Protein AF-0000000085026632 (afdb_homodimer)

Organism: Micromonas commoda (strain RCC299 / NOUM17 / CCMP2709) (NCBI:txid296587)

Secondary structure (DSSP, 8-state):
-----------PPP-EEEEEE--TT-SBPHHHHTT-----TT--SB-S--HHHHHHHHHHT-SSEEEEEES-EE-HHHHHHHHHHHHTT-EEEEEE-HHHHTSTT-SHHHHHHTT--EEE--SSS-B--EEEEETTTEEEEES--EEHHHHHTSBEEEEEEE-HHHHHHHHHHHHHHHHHTTT-BSS---------/-----------PPP-EEEEEE--TT-SBPHHHHTT-----TT--SB-S--HHHHHHHHHHT-SSEEEEEES-EE-HHHHHHHHHHHHTT-EEEEEE-HHHHTSTT-SHHHHHHTT--EEE--SSS-B--EEEEETTTEEEEES--EEHHHHHTSBEEEEEEE-HHHHHHHHHHHHHHHHHTTT-BSS---------

Radius of gyration: 22.91 Å; Cα contacts (8 Å, |Δi|>4): 800; chains: 2; bounding box: 59×84×87 Å

Foldseek 3Di:
DDPPPPPCPCPDDFPKDKAKDAFAQAAADPCLLVVHDDPDPDDSHDNDCHSVSVVLVLLLPFDAEKEWQAAFAQAPSNLVSQLVCVVNVHQYEYEYAPVRCPDPRGCVLVSVVSVHWYFYQPDPDTSHFGWMAGPLFKIWGWNAGNHSCSHRPDTIMIMITRGNVVSNVVVVVSVVSCVVGVVGIDNPCPVPPPPD/DDPPPPPCPCPDDFPKDKAKDAFALAAADPCLLVVHDDPDPDDSHDNDCHSVSVVLVLLLPFDAEKEWQAAFAQAVSNLVSQLVCVVNVHQYEYEYAPVRCPDPRGCVLVSVVSVHWYFYQPDPDTSHFGWMAGPLFKIWGWNAGNHSCSHRPDTIMIMITRGNVVSNVVVVVSVVSCVVRVVGTDNPCPVPDPPD

Sequence (392 aa):
MGACFSSPTGGGSTDAEVLFFPDAAGMPCRQHLAGKECRRANCTYAHADTSLVKLLRRIDAASKTLDVCVFTITCNEIADAVVRAHERGVKVRVISDDEQAHSTGSDLRAIADAGIPVRTDAASTHMHHKFAIVDGATLINGSFNWTRQAVLGNQENVVIARDAKLAGVFAKEFDSMWGKFRGNEYGGRGGGGNRAMGACFSSPTGGGSTDAEVLFFPDAAGMPCRQHLAGKECRRANCTYAHADTSLVKLLRRIDAASKTLDVCVFTITCNEIADAVVRAHERGVKVRVISDDEQAHSTGSDLRAIADAGIPVRTDAASTHMHHKFAIVDGATLINGSFNWTRQAVLGNQENVVIARDAKLAGVFAKEFDSMWGKFRGNEYGGRGGGGNRA

Nearest PDB structures (foldseek):
  1byr-assembly1_A  TM=9.116E-01  e=4.557E-15  Salmonella enterica subsp. enterica serovar Typhimurium
  4gel-assembly1_A  TM=8.289E-01  e=3.558E-16  Drosophila melanogaster
  4gel-assembly1_B  TM=8.182E-01  e=9.400E-16  Drosophila melanogaster
  4gem-assembly1_B  TM=8.144E-01  e=2.483E-15  Drosophila melanogaster
  4gem-assembly1_A  TM=8.132E-01  e=1.366E-13  Drosophila melanogaster

Structure (mmCIF, N/CA/C/O backbone):
data_AF-0000000085026632-model_v1
#
loop_
_entity.id
_entity.type
_entity.pdbx_description
1 polymer 'Mitochondrial cardiolipin hydrolase'
#
loop_
_atom_site.group_PDB
_atom_site.id
_atom_site.type_symbol
_atom_site.label_atom_id
_atom_site.label_alt_id
_atom_site.label_comp_id
_atom_site.label_asym_id
_atom_site.label_entity_id
_atom_site.label_seq_id
_atom_site.pdbx_PDB_ins_code
_atom_site.Cartn_x
_atom_site.Cartn_y
_atom_site.Cartn_z
_atom_site.occupancy
_atom_site.B_iso_or_equiv
_atom_site.auth_seq_id
_atom_site.auth_comp_id
_atom_site.auth_asym_id
_atom_site.auth_atom_id
_atom_site.pdbx_PDB_model_num
ATOM 1 N N . MET A 1 1 ? 2.889 -40.938 31.312 1 25.77 1 MET A N 1
ATOM 2 C CA . MET A 1 1 ? 2.424 -39.625 31.766 1 25.77 1 MET A CA 1
ATOM 3 C C . MET A 1 1 ? 2.963 -38.531 30.859 1 25.77 1 MET A C 1
ATOM 5 O O . MET A 1 1 ? 4.129 -38.125 30.969 1 25.77 1 MET A O 1
ATOM 9 N N . GLY A 1 2 ? 2.678 -38.5 29.562 1 23.28 2 GLY A N 1
ATOM 10 C CA . GLY A 1 2 ? 3.219 -37.75 28.438 1 23.28 2 GLY A CA 1
ATOM 11 C C . GLY A 1 2 ? 2.924 -36.25 28.5 1 23.28 2 GLY A C 1
ATOM 12 O O . GLY A 1 2 ? 1.761 -35.875 28.578 1 23.28 2 GLY A O 1
ATOM 13 N N . ALA A 1 3 ? 3.871 -35.406 29.141 1 27.27 3 ALA A N 1
ATOM 14 C CA . ALA A 1 3 ? 3.795 -33.969 29.219 1 27.27 3 ALA A CA 1
ATOM 15 C C . ALA A 1 3 ? 3.496 -33.344 27.859 1 27.27 3 ALA A C 1
ATOM 17 O O . ALA A 1 3 ? 4.238 -33.562 26.906 1 27.27 3 ALA A O 1
ATOM 18 N N . CYS A 1 4 ? 2.246 -33.094 27.531 1 27.66 4 CYS A N 1
ATOM 19 C CA . CYS A 1 4 ? 1.726 -32.406 26.359 1 27.66 4 CYS A CA 1
ATOM 20 C C . CYS A 1 4 ? 2.354 -31.016 26.234 1 27.66 4 CYS A C 1
ATOM 22 O O . CYS A 1 4 ? 2.178 -30.156 27.109 1 27.66 4 CYS A O 1
ATOM 24 N N . PHE A 1 5 ? 3.561 -30.891 25.688 1 27.59 5 PHE A N 1
ATOM 25 C CA . PHE A 1 5 ? 4.195 -29.625 25.344 1 27.59 5 PHE A CA 1
ATOM 26 C C . PHE A 1 5 ? 3.242 -28.734 24.562 1 27.59 5 PHE A C 1
ATOM 28 O O . PHE A 1 5 ? 2.852 -29.062 23.438 1 27.59 5 PHE A O 1
ATOM 35 N N . SER A 1 6 ? 2.295 -28.078 25.188 1 29.08 6 SER A N 1
ATOM 36 C CA . SER A 1 6 ? 1.513 -27.031 24.547 1 29.08 6 SER A CA 1
ATOM 37 C C . SER A 1 6 ? 2.416 -26 23.875 1 29.08 6 SER A C 1
ATOM 39 O O . SER A 1 6 ? 3.215 -25.344 24.562 1 29.08 6 SER A O 1
ATOM 41 N N . SER A 1 7 ? 3.021 -26.281 22.75 1 30.23 7 SER A N 1
ATOM 42 C CA . SER A 1 7 ? 3.795 -25.266 22.031 1 30.23 7 SER A CA 1
ATOM 43 C C . SER A 1 7 ? 3.045 -23.953 21.969 1 30.23 7 SER A C 1
ATOM 45 O O . SER A 1 7 ? 1.889 -23.906 21.531 1 30.23 7 SER A O 1
ATOM 47 N N . PRO A 1 8 ? 3.252 -22.953 22.797 1 33.84 8 PRO A N 1
ATOM 48 C CA . PRO A 1 8 ? 2.613 -21.641 22.625 1 33.84 8 PRO A CA 1
ATOM 49 C C . PRO A 1 8 ? 2.719 -21.109 21.203 1 33.84 8 PRO A C 1
ATOM 51 O O . PRO A 1 8 ? 3.816 -20.797 20.734 1 33.84 8 PRO A O 1
ATOM 54 N N . THR A 1 9 ? 2.303 -21.703 20.188 1 37.06 9 THR A N 1
ATOM 55 C CA . THR A 1 9 ? 2.275 -21.125 18.844 1 37.06 9 THR A CA 1
ATOM 56 C C . THR A 1 9 ? 1.686 -19.719 18.875 1 37.06 9 THR A C 1
ATOM 58 O O . THR A 1 9 ? 0.541 -19.516 18.469 1 37.06 9 THR A O 1
ATOM 61 N N . GLY A 1 10 ? 1.685 -18.969 19.938 1 39.56 10 GLY A N 1
ATOM 62 C CA . GLY A 1 10 ? 0.966 -17.719 20.172 1 39.56 10 GLY A CA 1
ATOM 63 C C . GLY A 1 10 ? 1.375 -16.609 19.219 1 39.56 10 GLY A C 1
ATOM 64 O O . GLY A 1 10 ? 2.289 -15.844 19.516 1 39.56 10 GLY A O 1
ATOM 65 N N . GLY A 1 11 ? 1.6 -16.734 17.891 1 48.75 11 GLY A N 1
ATOM 66 C CA . GLY A 1 11 ? 1.845 -15.469 17.203 1 48.75 11 GLY A CA 1
ATOM 67 C C . GLY A 1 11 ? 0.926 -14.359 17.672 1 48.75 11 GLY A C 1
ATOM 68 O O . GLY A 1 11 ? -0.286 -14.547 17.781 1 48.75 11 GLY A O 1
ATOM 69 N N . GLY A 1 12 ? 1.34 -13.586 18.531 1 58.25 12 GLY A N 1
ATOM 70 C CA . GLY A 1 12 ? 0.55 -12.516 19.125 1 58.25 12 GLY A CA 1
ATOM 71 C C . GLY A 1 12 ? -0.133 -11.641 18.094 1 58.25 12 GLY A C 1
ATOM 72 O O . GLY A 1 12 ? 0.236 -11.648 16.922 1 58.25 12 GLY A O 1
ATOM 73 N N . SER A 1 13 ? -1.42 -11.391 18.234 1 70.56 13 SER A N 1
ATOM 74 C CA . SER A 1 13 ? -2.223 -10.516 17.391 1 70.56 13 SER A CA 1
ATOM 75 C C . SER A 1 13 ? -1.795 -9.062 17.531 1 70.56 13 SER A C 1
ATOM 77 O O . SER A 1 13 ? -1.587 -8.578 18.656 1 70.56 13 SER A O 1
ATOM 79 N N . THR A 1 14 ? -1.371 -8.5 16.328 1 75.38 14 THR A N 1
ATOM 80 C CA . THR A 1 14 ? -0.995 -7.09 16.266 1 75.38 14 THR A CA 1
ATOM 81 C C . THR A 1 14 ? -2.182 -6.195 16.609 1 75.38 14 THR A C 1
ATOM 83 O O . THR A 1 14 ? -3.322 -6.508 16.266 1 75.38 14 THR A O 1
ATOM 86 N N . ASP A 1 15 ? -1.896 -5.254 17.516 1 90.94 15 ASP A N 1
ATOM 87 C CA . ASP A 1 15 ? -2.869 -4.172 17.656 1 90.94 15 ASP A CA 1
ATOM 88 C C . ASP A 1 15 ? -2.934 -3.322 16.391 1 90.94 15 ASP A C 1
ATOM 90 O O . ASP A 1 15 ? -2.088 -2.447 16.188 1 90.94 15 ASP A O 1
ATOM 94 N N . ALA A 1 16 ? -3.854 -3.652 15.562 1 95.38 16 ALA A N 1
ATOM 95 C CA . ALA A 1 16 ? -3.951 -2.973 14.273 1 95.38 16 ALA A CA 1
ATOM 96 C C . ALA A 1 16 ? -5.402 -2.66 13.922 1 95.38 16 ALA A C 1
ATOM 98 O O . ALA A 1 16 ? -6.305 -3.447 14.227 1 95.38 16 ALA A O 1
ATOM 99 N N . GLU A 1 17 ? -5.582 -1.537 13.438 1 97.25 17 GLU A N 1
ATOM 100 C CA . GLU A 1 17 ? -6.844 -1.119 12.836 1 97.25 17 GLU A CA 1
ATOM 101 C C . GLU A 1 17 ? -6.738 -1.069 11.312 1 97.25 17 GLU A C 1
ATOM 103 O O . GLU A 1 17 ? -5.727 -0.62 10.773 1 97.25 17 GLU A O 1
ATOM 108 N N . VAL A 1 18 ? -7.773 -1.596 10.664 1 98.69 18 VAL A N 1
ATOM 109 C CA . VAL A 1 18 ? -7.762 -1.582 9.203 1 98.69 18 VAL A CA 1
ATOM 110 C C . VAL A 1 18 ? -8.852 -0.641 8.688 1 98.69 18 VAL A C 1
ATOM 112 O O . VAL A 1 18 ? -10 -0.701 9.133 1 98.69 18 VAL A O 1
ATOM 115 N N . LEU A 1 19 ? -8.516 0.223 7.812 1 98.75 19 LEU A N 1
ATOM 116 C CA . LEU A 1 19 ? -9.438 1.123 7.129 1 98.75 19 LEU A CA 1
ATOM 117 C C . LEU A 1 19 ? -9.57 0.746 5.656 1 98.75 19 LEU A C 1
ATOM 119 O O . LEU A 1 19 ? -8.57 0.542 4.969 1 98.75 19 LEU A O 1
ATOM 123 N N . PHE A 1 20 ? -10.805 0.638 5.199 1 98.56 20 PHE A N 1
ATOM 124 C CA . PHE A 1 20 ? -11.047 0.406 3.781 1 98.56 20 PHE A CA 1
ATOM 125 C C . PHE A 1 20 ? -11.711 1.619 3.139 1 98.56 20 PHE A C 1
ATOM 127 O O . PHE A 1 20 ? -12.43 2.363 3.805 1 98.56 20 PHE A O 1
ATOM 134 N N . PHE A 1 21 ? -11.367 1.767 1.935 1 97.88 21 PHE A N 1
ATOM 135 C CA . PHE A 1 21 ? -11.969 2.785 1.079 1 97.88 21 PHE A CA 1
ATOM 136 C C . PHE A 1 21 ? -12.625 2.148 -0.14 1 97.88 21 PHE A C 1
ATOM 138 O O . PHE A 1 21 ? -12.32 1.009 -0.495 1 97.88 21 PHE A O 1
ATOM 145 N N . PRO A 1 22 ? -13.5 2.82 -0.754 1 97.06 22 PRO A N 1
ATOM 146 C CA . PRO A 1 22 ? -13.82 4.242 -0.593 1 97.06 22 PRO A CA 1
ATOM 147 C C . PRO A 1 22 ? -14.758 4.504 0.58 1 97.06 22 PRO A C 1
ATOM 149 O O . PRO A 1 22 ? -15.391 3.576 1.09 1 97.06 22 PRO A O 1
ATOM 152 N N . ASP A 1 23 ? -14.742 5.812 1.012 1 97.69 23 ASP A N 1
ATOM 153 C CA . ASP A 1 23 ? -15.734 6.277 1.969 1 97.69 23 ASP A CA 1
ATOM 154 C C . ASP A 1 23 ? -17.078 6.551 1.281 1 97.69 23 ASP A C 1
ATOM 156 O O . ASP A 1 23 ? -17.25 7.582 0.627 1 97.69 23 ASP A O 1
ATOM 160 N N . ALA A 1 24 ? -18 5.68 1.541 1 94.19 24 ALA A N 1
ATOM 161 C CA . ALA A 1 24 ? -19.297 5.777 0.875 1 94.19 24 ALA A CA 1
ATOM 162 C C . ALA A 1 24 ? -20.062 7.027 1.32 1 94.19 24 ALA A C 1
ATOM 164 O O . ALA A 1 24 ? -20.828 7.605 0.547 1 94.19 24 ALA A O 1
ATOM 165 N N . ALA A 1 25 ? -19.781 7.48 2.518 1 95.06 25 ALA A N 1
ATOM 166 C CA . ALA A 1 25 ? -20.5 8.625 3.074 1 95.06 25 ALA A CA 1
ATOM 167 C C . ALA A 1 25 ? -19.938 9.938 2.547 1 95.06 25 ALA A C 1
ATOM 169 O O . ALA A 1 25 ? -20.484 11.008 2.814 1 95.06 25 ALA A O 1
ATOM 170 N N . GLY A 1 26 ? -18.828 9.844 1.8 1 95.56 26 GLY A N 1
ATOM 171 C CA . GLY A 1 26 ? -18.234 11.039 1.222 1 95.56 26 GLY A CA 1
ATOM 172 C C . GLY A 1 26 ? -17.219 11.695 2.129 1 95.56 26 GLY A C 1
ATOM 173 O O . GLY A 1 26 ? -16.703 11.062 3.055 1 95.56 26 GLY A O 1
ATOM 174 N N . MET A 1 27 ? -16.922 12.953 1.794 1 96.94 27 MET A N 1
ATOM 175 C CA . MET A 1 27 ? -15.953 13.703 2.594 1 96.94 27 MET A CA 1
ATOM 176 C C . MET A 1 27 ? -16.578 14.133 3.922 1 96.94 27 MET A C 1
ATOM 178 O O . MET A 1 27 ? -17.781 14.391 4 1 96.94 27 MET A O 1
ATOM 182 N N . PRO A 1 28 ? -15.789 14.266 4.926 1 97 28 PRO A N 1
ATOM 183 C CA . PRO A 1 28 ? -16.328 14.648 6.234 1 97 28 PRO A CA 1
ATOM 184 C C . PRO A 1 28 ? -16.641 16.141 6.328 1 97 28 PRO A C 1
ATOM 186 O O . PRO A 1 28 ? -15.938 16.969 5.758 1 97 28 PRO A O 1
ATOM 189 N N . CYS A 1 29 ? -17.672 16.391 7.117 1 96.5 29 CYS A N 1
ATOM 190 C CA . CYS A 1 29 ? -18.016 17.766 7.461 1 96.5 29 CYS A CA 1
ATOM 191 C C . CYS A 1 29 ? -16.922 18.406 8.297 1 96.5 29 CYS A C 1
ATOM 193 O O . CYS A 1 29 ? -16.438 17.812 9.258 1 96.5 29 CYS A O 1
ATOM 195 N N . ARG A 1 30 ? -16.609 19.594 7.918 1 92.75 30 ARG A N 1
ATOM 196 C CA . ARG A 1 30 ? -15.516 20.297 8.602 1 92.75 30 ARG A CA 1
ATOM 197 C C . ARG A 1 30 ? -15.844 20.5 10.078 1 92.75 30 ARG A C 1
ATOM 199 O O . ARG A 1 30 ? -14.961 20.422 10.93 1 92.75 30 ARG A O 1
ATOM 206 N N . GLN A 1 31 ? -17.125 20.812 10.336 1 92.88 31 GLN A N 1
ATOM 207 C CA . GLN A 1 31 ? -17.547 21 11.719 1 92.88 31 GLN A CA 1
ATOM 208 C C . GLN A 1 31 ? -17.453 19.688 12.508 1 92.88 31 GLN A C 1
ATOM 210 O O . GLN A 1 31 ? -17.016 19.688 13.664 1 92.88 31 GLN A O 1
ATOM 215 N N . HIS A 1 32 ? -17.797 18.656 11.875 1 91.19 32 HIS A N 1
ATOM 216 C CA . HIS A 1 32 ? -17.688 17.344 12.508 1 91.19 32 HIS A CA 1
ATOM 217 C C . HIS A 1 32 ? -16.234 17 12.82 1 91.19 32 HIS A C 1
ATOM 219 O O . HIS A 1 32 ? -15.922 16.5 13.906 1 91.19 32 HIS A O 1
ATOM 225 N N . LEU A 1 33 ? -15.391 17.297 11.906 1 92.38 33 LEU A N 1
ATOM 226 C CA . LEU A 1 33 ? -13.969 17.031 12.094 1 92.38 33 LEU A CA 1
ATOM 227 C C . LEU A 1 33 ? -13.414 17.812 13.273 1 92.38 33 LEU A C 1
ATOM 229 O O . LEU A 1 33 ? -12.531 17.344 13.984 1 92.38 33 LEU A O 1
ATOM 233 N N . ALA A 1 34 ? -13.992 18.969 13.438 1 91.12 34 ALA A N 1
ATOM 234 C CA . ALA A 1 34 ? -13.516 19.844 14.5 1 91.12 34 ALA A CA 1
ATOM 235 C C . ALA A 1 34 ? -14.18 19.5 15.836 1 91.12 34 ALA A C 1
ATOM 237 O O . ALA A 1 34 ? -13.914 20.141 16.844 1 91.12 34 ALA A O 1
ATOM 238 N N . GLY A 1 35 ? -15.062 18.531 15.789 1 89.88 35 GLY A N 1
ATOM 239 C CA . GLY A 1 35 ? -15.781 18.156 17 1 89.88 35 GLY A CA 1
ATOM 240 C C . GLY A 1 35 ? -16.906 19.125 17.344 1 89.88 35 GLY A C 1
ATOM 241 O O . GLY A 1 35 ? -17.328 19.203 18.5 1 89.88 35 GLY A O 1
ATOM 242 N N . LYS A 1 36 ? -17.344 19.875 16.359 1 92.25 36 LYS A N 1
ATOM 243 C CA . LYS A 1 36 ? -18.406 20.859 16.531 1 92.25 36 LYS A CA 1
ATOM 244 C C . LYS A 1 36 ? -19.688 20.406 15.852 1 92.25 36 LYS A C 1
ATOM 246 O O . LYS A 1 36 ? -19.672 19.516 15.016 1 92.25 36 LYS A O 1
ATOM 251 N N . GLU A 1 37 ? -20.719 21.047 16.281 1 91.31 37 GLU A N 1
ATOM 252 C CA . GLU A 1 37 ? -22.016 20.75 15.664 1 91.31 37 GLU A CA 1
ATOM 253 C C . GLU A 1 37 ? -22.156 21.484 14.328 1 91.31 37 GLU A C 1
ATOM 255 O O . GLU A 1 37 ? -21.812 22.656 14.219 1 91.31 37 GLU A O 1
ATOM 260 N N . CYS A 1 38 ? -22.609 20.703 13.352 1 92.94 38 CYS A N 1
ATOM 261 C CA . CYS A 1 38 ? -22.875 21.281 12.039 1 92.94 38 CYS A CA 1
ATOM 262 C C . CYS A 1 38 ? -24.203 22.031 12.031 1 92.94 38 CYS A C 1
ATOM 264 O O . CYS A 1 38 ? -25.234 21.453 12.375 1 92.94 38 CYS A O 1
ATOM 266 N N . ARG A 1 39 ? -24.203 23.312 11.523 1 90.75 39 ARG A N 1
ATOM 267 C CA . ARG A 1 39 ? -25.406 24.141 11.547 1 90.75 39 ARG A CA 1
ATOM 268 C C . ARG A 1 39 ? -26.078 24.172 10.172 1 90.75 39 ARG A C 1
ATOM 270 O O . ARG A 1 39 ? -27.109 24.812 10 1 90.75 39 ARG A O 1
ATOM 277 N N . ARG A 1 40 ? -25.469 23.453 9.328 1 90.75 40 ARG A N 1
ATOM 278 C CA . ARG A 1 40 ? -26.047 23.406 7.988 1 90.75 40 ARG A CA 1
ATOM 279 C C . ARG A 1 40 ? -27.188 22.406 7.926 1 90.75 40 ARG A C 1
ATOM 281 O O . ARG A 1 40 ? -27.016 21.234 8.266 1 90.75 40 ARG A O 1
ATOM 288 N N . ALA A 1 41 ? -28.328 22.766 7.551 1 87.81 41 ALA A N 1
ATOM 289 C CA . ALA A 1 41 ? -29.516 21.922 7.52 1 87.81 41 ALA A CA 1
ATOM 290 C C . ALA A 1 41 ? -29.391 20.828 6.465 1 87.81 41 ALA A C 1
ATOM 292 O O . ALA A 1 41 ? -29.875 19.703 6.66 1 87.81 41 ALA A O 1
ATOM 293 N N . ASN A 1 42 ? -28.656 21.047 5.316 1 91.31 42 ASN A N 1
ATOM 294 C CA . ASN A 1 42 ? -28.531 20.078 4.23 1 91.31 42 ASN A CA 1
ATOM 295 C C . ASN A 1 42 ? -27.062 19.828 3.879 1 91.31 42 ASN A C 1
ATOM 297 O O . ASN A 1 42 ? -26.688 19.875 2.705 1 91.31 42 ASN A O 1
ATOM 301 N N . CYS A 1 43 ? -26.406 19.547 4.996 1 93.88 43 CYS A N 1
ATOM 302 C CA . CYS A 1 43 ? -25 19.281 4.766 1 93.88 43 CYS A CA 1
ATOM 303 C C . CYS A 1 43 ? -24.797 17.938 4.066 1 93.88 43 CYS A C 1
ATOM 305 O O . CYS A 1 43 ? -25.266 16.906 4.543 1 93.88 43 CYS A O 1
ATOM 307 N N . THR A 1 44 ? -24.094 17.953 2.932 1 93.06 44 THR A N 1
ATOM 308 C CA . THR A 1 44 ? -23.922 16.75 2.133 1 93.06 44 THR A CA 1
ATOM 309 C C . THR A 1 44 ? -22.641 16.016 2.537 1 93.06 44 THR A C 1
ATOM 311 O O . THR A 1 44 ? -22.328 14.953 1.994 1 93.06 44 THR A O 1
ATOM 314 N N . TYR A 1 45 ? -21.969 16.594 3.467 1 95.06 45 TYR A N 1
ATOM 315 C CA . TYR A 1 45 ? -20.734 15.961 3.949 1 95.06 45 TYR A CA 1
ATOM 316 C C . TYR A 1 45 ? -21.047 14.938 5.035 1 95.06 45 TYR A C 1
ATOM 318 O O . TYR A 1 45 ? -22.109 14.977 5.645 1 95.06 45 TYR A O 1
ATOM 326 N N . ALA A 1 46 ? -20.078 14.062 5.316 1 95.44 46 ALA A N 1
ATOM 327 C CA . ALA A 1 46 ? -20.281 12.969 6.258 1 95.44 46 ALA A CA 1
ATOM 328 C C . ALA A 1 46 ? -20.188 13.461 7.699 1 95.44 46 ALA A C 1
ATOM 330 O O . ALA A 1 46 ? -19.266 14.211 8.039 1 95.44 46 ALA A O 1
ATOM 331 N N . HIS A 1 47 ? -21.141 12.992 8.508 1 95.06 47 HIS A N 1
ATOM 332 C CA . HIS A 1 47 ? -21.141 13.281 9.938 1 95.06 47 HIS A CA 1
ATOM 333 C C . HIS A 1 47 ? -20.906 12.023 10.758 1 95.06 47 HIS A C 1
ATOM 335 O O . HIS A 1 47 ? -21.625 11.758 11.719 1 95.06 47 HIS A O 1
ATOM 341 N N . ALA A 1 48 ? -20.047 11.148 10.359 1 92.94 48 ALA A N 1
ATOM 342 C CA . ALA A 1 48 ? -19.672 9.891 11.008 1 92.94 48 ALA A CA 1
ATOM 343 C C . ALA A 1 48 ? -18.156 9.688 10.961 1 92.94 48 ALA A C 1
ATOM 345 O O . ALA A 1 48 ? -17.438 10.445 10.305 1 92.94 48 ALA A O 1
ATOM 346 N N . ASP A 1 49 ? -17.703 8.742 11.727 1 94.88 49 ASP A N 1
ATOM 347 C CA . ASP A 1 49 ? -16.281 8.43 11.727 1 94.88 49 ASP A CA 1
ATOM 348 C C . ASP A 1 49 ? -15.922 7.527 10.547 1 94.88 49 ASP A C 1
ATOM 350 O O . ASP A 1 49 ? -15.656 6.336 10.727 1 94.88 49 ASP A O 1
ATOM 354 N N . THR A 1 50 ? -15.844 8.188 9.406 1 97.44 50 THR A N 1
ATOM 355 C CA . THR A 1 50 ? -15.438 7.477 8.195 1 97.44 50 THR A CA 1
ATOM 356 C C . THR A 1 50 ? -13.984 7.02 8.297 1 97.44 50 THR A C 1
ATOM 358 O O . THR A 1 50 ? -13.289 7.355 9.258 1 97.44 50 THR A O 1
ATOM 361 N N . SER A 1 51 ? -13.555 6.242 7.332 1 98.56 51 SER A N 1
ATOM 362 C CA . SER A 1 51 ? -12.164 5.809 7.309 1 98.56 51 SER A CA 1
ATOM 363 C C . SER A 1 51 ? -11.219 7 7.273 1 98.56 51 SER A C 1
ATOM 365 O O . SER A 1 51 ? -10.195 7.012 7.969 1 98.56 51 SER A O 1
ATOM 367 N N . LEU A 1 52 ? -11.555 8 6.5 1 98.62 52 LEU A N 1
ATOM 368 C CA . LEU A 1 52 ? -10.711 9.188 6.453 1 98.62 52 LEU A CA 1
ATOM 369 C C . LEU A 1 52 ? -10.625 9.852 7.824 1 98.62 52 LEU A C 1
ATOM 371 O O . LEU A 1 52 ? -9.539 10.242 8.266 1 98.62 52 LEU A O 1
ATOM 375 N N . VAL A 1 53 ? -11.734 9.953 8.484 1 98.06 53 VAL A N 1
ATOM 376 C CA . VAL A 1 53 ? -11.766 10.602 9.789 1 98.06 53 VAL A CA 1
ATOM 377 C C . VAL A 1 53 ? -10.867 9.836 10.766 1 98.06 53 VAL A C 1
ATOM 379 O O . VAL A 1 53 ? -10.109 10.438 11.531 1 98.06 53 VAL A O 1
ATOM 382 N N . LYS A 1 54 ? -10.953 8.57 10.688 1 98 54 LYS A N 1
ATOM 383 C CA . LYS A 1 54 ? -10.125 7.738 11.555 1 98 54 LYS A CA 1
ATOM 384 C C . LYS A 1 54 ? -8.641 7.93 11.242 1 98 54 LYS A C 1
ATOM 386 O O . LYS A 1 54 ? -7.816 7.996 12.156 1 98 54 LYS A O 1
ATOM 391 N N . LEU A 1 55 ? -8.328 8.023 10.008 1 98.56 55 LEU A N 1
ATOM 392 C CA . LEU A 1 55 ? -6.949 8.273 9.602 1 98.56 55 LEU A CA 1
ATOM 393 C C . LEU A 1 55 ? -6.469 9.625 10.133 1 98.56 55 LEU A C 1
ATOM 395 O O . LEU A 1 55 ? -5.379 9.719 10.703 1 98.56 55 LEU A O 1
ATOM 399 N N . LEU A 1 56 ? -7.262 10.609 9.953 1 98.44 56 LEU A N 1
ATOM 400 C CA . LEU A 1 56 ? -6.906 11.953 10.398 1 98.44 56 LEU A CA 1
ATOM 401 C C . LEU A 1 56 ? -6.684 11.984 11.906 1 98.44 56 LEU A C 1
ATOM 403 O O . LEU A 1 56 ? -5.766 12.648 12.391 1 98.44 56 LEU A O 1
ATOM 407 N N . ARG A 1 57 ? -7.5 11.273 12.586 1 97 57 ARG A N 1
ATOM 408 C CA . ARG A 1 57 ? -7.363 11.234 14.039 1 97 57 ARG A CA 1
ATOM 409 C C . ARG A 1 57 ? -6.023 10.625 14.445 1 97 57 ARG A C 1
ATOM 411 O O . ARG A 1 57 ? -5.422 11.039 15.438 1 97 57 ARG A O 1
ATOM 418 N N . ARG A 1 58 ? -5.59 9.672 13.703 1 97.81 58 ARG A N 1
ATOM 419 C CA . ARG A 1 58 ? -4.305 9.047 14.016 1 97.81 58 ARG A CA 1
ATOM 420 C C . ARG A 1 58 ? -3.15 10.008 13.734 1 97.81 58 ARG A C 1
ATOM 422 O O . ARG A 1 58 ? -2.182 10.055 14.5 1 97.81 58 ARG A O 1
ATOM 429 N N . ILE A 1 59 ? -3.23 10.75 12.688 1 98.44 59 ILE A N 1
ATOM 430 C CA . ILE A 1 59 ? -2.213 11.742 12.375 1 98.44 59 ILE A CA 1
ATOM 431 C C . ILE A 1 59 ? -2.23 12.852 13.438 1 98.44 59 ILE A C 1
ATOM 433 O O . ILE A 1 59 ? -1.18 13.258 13.93 1 98.44 59 ILE A O 1
ATOM 437 N N . ASP A 1 60 ? -3.41 13.195 13.82 1 97.62 60 ASP A N 1
ATOM 438 C CA . ASP A 1 60 ? -3.58 14.25 14.812 1 97.62 60 ASP A CA 1
ATOM 439 C C . ASP A 1 60 ? -3.072 13.812 16.188 1 97.62 60 ASP A C 1
ATOM 441 O O . ASP A 1 60 ? -2.797 14.648 17.047 1 97.62 60 ASP A O 1
ATOM 445 N N . ALA A 1 61 ? -2.936 12.594 16.359 1 97.06 61 ALA A N 1
ATOM 446 C CA . ALA A 1 61 ? -2.51 12.07 17.656 1 97.06 61 ALA A CA 1
ATOM 447 C C . ALA A 1 61 ? -0.994 12.148 17.797 1 97.06 61 ALA A C 1
ATOM 449 O O . ALA A 1 61 ? -0.461 11.938 18.891 1 97.06 61 ALA A O 1
ATOM 450 N N . ALA A 1 62 ? -0.311 12.438 16.734 1 98.62 62 ALA A N 1
ATOM 451 C CA . ALA A 1 62 ? 1.141 12.57 16.828 1 98.62 62 ALA A CA 1
ATOM 452 C C . ALA A 1 62 ? 1.528 13.617 17.875 1 98.62 62 ALA A C 1
ATOM 454 O O . ALA A 1 62 ? 0.955 14.711 17.906 1 98.62 62 ALA A O 1
ATOM 455 N N . SER A 1 63 ? 2.572 13.289 18.672 1 98.62 63 SER A N 1
ATOM 456 C CA . SER A 1 63 ? 2.959 14.203 19.75 1 98.62 63 SER A CA 1
ATOM 457 C C . SER A 1 63 ? 4.434 14.578 19.641 1 98.62 63 SER A C 1
ATOM 459 O O . SER A 1 63 ? 4.836 15.648 20.109 1 98.62 63 SER A O 1
ATOM 461 N N . LYS A 1 64 ? 5.266 13.797 19.078 1 98.69 64 LYS A N 1
ATOM 462 C CA . LYS A 1 64 ? 6.699 14.07 19.016 1 98.69 64 LYS A CA 1
ATOM 463 C C . LYS A 1 64 ? 7.191 14.133 17.578 1 98.69 64 LYS A C 1
ATOM 465 O O . LYS A 1 64 ? 7.832 15.109 17.172 1 98.69 64 LYS A O 1
ATOM 470 N N . THR A 1 65 ? 6.957 13.047 16.844 1 98.88 65 THR A N 1
ATOM 471 C CA . THR A 1 65 ? 7.453 12.977 15.477 1 98.88 65 THR A CA 1
ATOM 472 C C . THR A 1 65 ? 6.379 12.445 14.539 1 98.88 65 THR A C 1
ATOM 474 O O . THR A 1 65 ? 5.492 11.703 14.953 1 98.88 65 THR A O 1
ATOM 477 N N . LEU A 1 66 ? 6.41 12.883 13.305 1 98.94 66 LEU A N 1
ATOM 478 C CA . LEU A 1 66 ? 5.605 12.375 12.195 1 98.94 66 LEU A CA 1
ATOM 479 C C . LEU A 1 66 ? 6.434 12.312 10.914 1 98.94 66 LEU A C 1
ATOM 481 O O . LEU A 1 66 ? 6.82 13.344 10.367 1 98.94 66 LEU A O 1
ATOM 485 N N . ASP A 1 67 ? 6.777 11.125 10.461 1 98.94 67 ASP A N 1
ATOM 486 C CA . ASP A 1 67 ? 7.469 10.898 9.195 1 98.94 67 ASP A CA 1
ATOM 487 C C . ASP A 1 67 ? 6.512 10.359 8.133 1 98.94 67 ASP A C 1
ATOM 489 O O . ASP A 1 67 ? 5.891 9.312 8.328 1 98.94 67 ASP A O 1
ATOM 493 N N . VAL A 1 68 ? 6.398 11.109 7.062 1 98.81 68 VAL A N 1
ATOM 494 C CA . VAL A 1 68 ? 5.453 10.766 6.004 1 98.81 68 VAL A CA 1
ATOM 495 C C . VAL A 1 68 ? 6.211 10.445 4.719 1 98.81 68 VAL A C 1
ATOM 497 O O . VAL A 1 68 ? 7.035 11.242 4.258 1 98.81 68 VAL A O 1
ATOM 500 N N . CYS A 1 69 ? 5.969 9.297 4.121 1 98.31 69 CYS A N 1
ATOM 501 C CA . CYS A 1 69 ? 6.535 8.883 2.844 1 98.31 69 CYS A CA 1
ATOM 502 C C . CYS A 1 69 ? 5.445 8.383 1.901 1 98.31 69 CYS A C 1
ATOM 504 O O . CYS A 1 69 ? 4.988 7.246 2.021 1 98.31 69 CYS A O 1
ATOM 506 N N . VAL A 1 70 ? 5.035 9.258 0.984 1 97.56 70 VAL A N 1
ATOM 507 C CA . VAL A 1 70 ? 3.889 8.93 0.145 1 97.56 70 VAL A CA 1
ATOM 508 C C . VAL A 1 70 ? 4.148 9.375 -1.29 1 97.56 70 VAL A C 1
ATOM 510 O O . VAL A 1 70 ? 4.867 10.352 -1.519 1 97.56 70 VAL A O 1
ATOM 513 N N . PHE A 1 71 ? 3.514 8.719 -2.207 1 95.94 71 PHE A N 1
ATOM 514 C CA . PHE A 1 71 ? 3.641 9.016 -3.629 1 95.94 71 PHE A CA 1
ATOM 515 C C . PHE A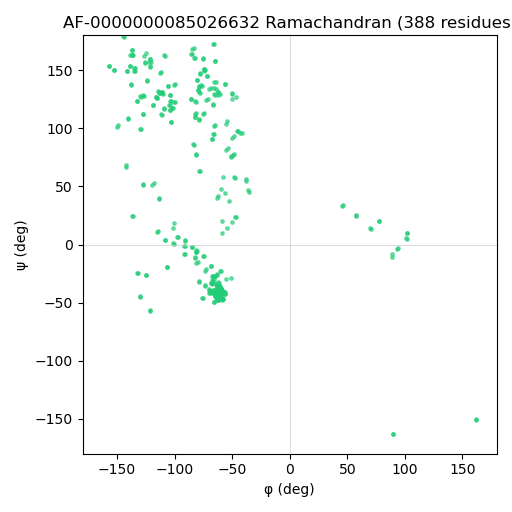 1 71 ? 3.125 10.414 -3.938 1 95.94 71 PHE A C 1
ATOM 517 O O . PHE A 1 71 ? 3.797 11.195 -4.613 1 95.94 71 PHE A O 1
ATOM 524 N N . THR A 1 72 ? 1.944 10.68 -3.383 1 95.19 72 THR A N 1
ATOM 525 C CA . THR A 1 72 ? 1.352 11.992 -3.643 1 95.19 72 THR A CA 1
ATOM 526 C C . THR A 1 72 ? 0.353 12.359 -2.549 1 95.19 72 THR A C 1
ATOM 528 O O . THR A 1 72 ? -0.139 11.484 -1.831 1 95.19 72 THR A O 1
ATOM 531 N N . ILE A 1 73 ? 0.195 13.695 -2.381 1 96.88 73 ILE A N 1
ATOM 532 C CA . ILE A 1 73 ? -0.804 14.25 -1.473 1 96.88 73 ILE A CA 1
ATOM 533 C C . ILE A 1 73 ? -1.662 15.273 -2.213 1 96.88 73 ILE A C 1
ATOM 535 O O . ILE A 1 73 ? -1.187 16.359 -2.557 1 96.88 73 ILE A O 1
ATOM 539 N N . THR A 1 74 ? -2.926 14.883 -2.379 1 97.25 74 THR A N 1
ATOM 540 C CA . THR A 1 74 ? -3.852 15.82 -3.008 1 97.25 74 THR A CA 1
ATOM 541 C C . THR A 1 74 ? -5.188 15.836 -2.271 1 97.25 74 THR A C 1
ATOM 543 O O . THR A 1 74 ? -6.23 16.094 -2.873 1 97.25 74 THR A O 1
ATOM 546 N N . CYS A 1 75 ? -5.164 15.492 -1.083 1 97.5 75 CYS A N 1
ATOM 547 C CA . CYS A 1 75 ? -6.305 15.617 -0.181 1 97.5 75 CYS A CA 1
ATOM 548 C C . CYS A 1 75 ? -6.055 16.688 0.876 1 97.5 75 CYS A C 1
ATOM 550 O O . CYS A 1 75 ? -5.266 16.469 1.802 1 97.5 75 CYS A O 1
ATOM 552 N N . ASN A 1 76 ? -6.793 17.734 0.765 1 96.5 76 ASN A N 1
ATOM 553 C CA . ASN A 1 76 ? -6.57 18.875 1.637 1 96.5 76 ASN A CA 1
ATOM 554 C C . ASN A 1 76 ? -6.711 18.5 3.107 1 96.5 76 ASN A C 1
ATOM 556 O O . ASN A 1 76 ? -5.98 19.016 3.959 1 96.5 76 ASN A O 1
ATOM 560 N N . GLU A 1 77 ? -7.688 17.641 3.414 1 97.06 77 GLU A N 1
ATOM 561 C CA . GLU A 1 77 ? -7.934 17.266 4.801 1 97.06 77 GLU A CA 1
ATOM 562 C C . GLU A 1 77 ? -6.711 16.578 5.402 1 97.06 77 GLU A C 1
ATOM 564 O O . GLU A 1 77 ? -6.367 16.812 6.562 1 97.06 77 GLU A O 1
ATOM 569 N N . ILE A 1 78 ? -6.027 15.812 4.609 1 98.44 78 ILE A N 1
ATOM 570 C CA . ILE A 1 78 ? -4.844 15.109 5.094 1 98.44 78 ILE A CA 1
ATOM 571 C C . ILE A 1 78 ? -3.682 16.094 5.223 1 98.44 78 ILE A C 1
ATOM 573 O O . ILE A 1 78 ? -2.975 16.094 6.234 1 98.44 78 ILE A O 1
ATOM 577 N N . ALA A 1 79 ? -3.498 16.906 4.203 1 98.12 79 ALA A N 1
ATOM 578 C CA . ALA A 1 79 ? -2.438 17.906 4.25 1 98.12 79 ALA A CA 1
ATOM 579 C C . ALA A 1 79 ? -2.594 18.812 5.469 1 98.12 79 ALA A C 1
ATOM 581 O O . ALA A 1 79 ? -1.617 19.109 6.16 1 98.12 79 ALA A O 1
ATOM 582 N N . ASP A 1 80 ? -3.816 19.203 5.715 1 97.81 80 ASP A N 1
ATOM 583 C CA . ASP A 1 80 ? -4.094 20.062 6.863 1 97.81 80 ASP A CA 1
ATOM 584 C C . ASP A 1 80 ? -3.738 19.375 8.172 1 97.81 80 ASP A C 1
ATOM 586 O O . ASP A 1 80 ? -3.236 20 9.102 1 97.81 80 ASP A O 1
ATOM 590 N N . ALA A 1 81 ? -4.035 18.141 8.258 1 98.25 81 ALA A N 1
ATOM 591 C CA . ALA A 1 81 ? -3.707 17.375 9.469 1 98.25 81 ALA A CA 1
ATOM 592 C C . ALA A 1 81 ? -2.199 17.344 9.695 1 98.25 81 ALA A C 1
ATOM 594 O O . ALA A 1 81 ? -1.735 17.469 10.836 1 98.25 81 ALA A O 1
ATOM 595 N N . VAL A 1 82 ? -1.448 17.188 8.664 1 98.75 82 VAL A N 1
ATOM 596 C CA . VAL A 1 82 ? 0.009 17.172 8.742 1 98.75 82 VAL A CA 1
ATOM 597 C C . VAL A 1 82 ? 0.512 18.531 9.219 1 98.75 82 VAL A C 1
ATOM 599 O O . VAL A 1 82 ? 1.354 18.609 10.117 1 98.75 82 VAL A O 1
ATOM 602 N N . VAL A 1 83 ? -0.015 19.562 8.641 1 98.5 83 VAL A N 1
ATOM 603 C CA . VAL A 1 83 ? 0.387 20.906 9.008 1 98.5 83 VAL A CA 1
ATOM 604 C C . VAL A 1 83 ? 0.007 21.172 10.461 1 98.5 83 VAL A C 1
ATOM 606 O O . VAL A 1 83 ? 0.788 21.766 11.219 1 98.5 83 VAL A O 1
ATOM 609 N N . ARG A 1 84 ? -1.189 20.734 10.906 1 97.94 84 ARG A N 1
ATOM 610 C CA . ARG A 1 84 ? -1.611 20.906 12.289 1 97.94 84 ARG A CA 1
ATOM 611 C C . ARG A 1 84 ? -0.646 20.219 13.242 1 97.94 84 ARG A C 1
ATOM 613 O O . ARG A 1 84 ? -0.372 20.734 14.336 1 97.94 84 ARG A O 1
ATOM 620 N N . ALA A 1 85 ? -0.2 19.062 12.859 1 98.56 85 ALA A N 1
ATOM 621 C CA . ALA A 1 85 ? 0.79 18.375 13.688 1 98.56 85 ALA A CA 1
ATOM 622 C C . ALA A 1 85 ? 2.041 19.234 13.867 1 98.56 85 ALA A C 1
ATOM 624 O O . ALA A 1 85 ? 2.535 19.391 14.984 1 98.56 85 ALA A O 1
ATOM 625 N N . HIS A 1 86 ? 2.51 19.781 12.836 1 98.69 86 HIS A N 1
ATOM 626 C CA . HIS A 1 86 ? 3.678 20.656 12.875 1 98.69 86 HIS A CA 1
ATOM 627 C C . HIS A 1 86 ? 3.43 21.859 13.766 1 98.69 86 HIS A C 1
ATOM 629 O O . HIS A 1 86 ? 4.293 22.234 14.562 1 98.69 86 HIS A O 1
ATOM 635 N N . GLU A 1 87 ? 2.318 22.422 13.656 1 98.25 87 GLU A N 1
ATOM 636 C CA . GLU A 1 87 ? 1.961 23.609 14.422 1 98.25 87 GLU A CA 1
ATOM 637 C C . GLU A 1 87 ? 1.903 23.297 15.922 1 98.25 87 GLU A C 1
ATOM 639 O O . GLU A 1 87 ? 2.139 24.188 16.75 1 98.25 87 GLU A O 1
ATOM 644 N N . ARG A 1 88 ? 1.646 22.125 16.25 1 98.25 88 ARG A N 1
ATOM 645 C CA . ARG A 1 88 ? 1.601 21.703 17.641 1 98.25 88 ARG A CA 1
ATOM 646 C C . ARG A 1 88 ? 3.002 21.422 18.188 1 98.25 88 ARG A C 1
ATOM 648 O O . ARG A 1 88 ? 3.166 21.047 19.344 1 98.25 88 ARG A O 1
ATOM 655 N N . GLY A 1 89 ? 3.996 21.5 17.328 1 98.5 89 GLY A N 1
ATOM 656 C CA . GLY A 1 89 ? 5.375 21.312 17.75 1 98.5 89 GLY A CA 1
ATOM 657 C C . GLY A 1 89 ? 5.922 19.938 17.422 1 98.5 89 GLY A C 1
ATOM 658 O O . GLY A 1 89 ? 7.039 19.594 17.812 1 98.5 89 GLY A O 1
ATOM 659 N N . VAL A 1 90 ? 5.172 19.141 16.719 1 98.81 90 VAL A N 1
ATOM 660 C CA . VAL A 1 90 ? 5.625 17.828 16.266 1 98.81 90 VAL A CA 1
ATOM 661 C C . VAL A 1 90 ? 6.695 17.984 15.188 1 98.81 90 VAL A C 1
ATOM 663 O O . VAL A 1 90 ? 6.566 18.828 14.297 1 98.81 90 VAL A O 1
ATOM 666 N N . LYS A 1 91 ? 7.785 17.25 15.273 1 98.88 91 LYS A N 1
ATOM 667 C CA . LYS A 1 91 ? 8.773 17.234 14.203 1 98.88 91 LYS A CA 1
ATOM 668 C C . LYS A 1 91 ? 8.273 16.422 13.016 1 98.88 91 LYS A C 1
ATOM 670 O O . LYS A 1 91 ? 8.18 15.188 13.086 1 98.88 91 LYS A O 1
ATOM 675 N N . VAL A 1 92 ? 8.031 17.125 11.914 1 98.81 92 VAL A N 1
ATOM 676 C CA . VAL A 1 92 ? 7.438 16.469 10.75 1 98.81 92 VAL A CA 1
ATOM 677 C C . VAL A 1 92 ? 8.438 16.453 9.594 1 98.81 92 VAL A C 1
ATOM 679 O O . VAL A 1 92 ? 9.109 17.453 9.336 1 98.81 92 VAL A O 1
ATOM 682 N N . ARG A 1 93 ? 8.633 15.344 8.945 1 98.69 93 ARG A N 1
ATOM 683 C CA . ARG A 1 93 ? 9.359 15.195 7.688 1 98.69 93 ARG A CA 1
ATOM 684 C C . ARG A 1 93 ? 8.492 14.531 6.629 1 98.69 93 ARG A C 1
ATOM 686 O O . ARG A 1 93 ? 7.738 13.602 6.93 1 98.69 93 ARG A O 1
ATOM 693 N N . VAL A 1 94 ? 8.617 15 5.383 1 98.19 94 VAL A N 1
ATOM 694 C CA . VAL A 1 94 ? 7.82 14.43 4.301 1 98.19 94 VAL A CA 1
ATOM 695 C C . VAL A 1 94 ? 8.727 14.07 3.125 1 98.19 94 VAL A C 1
ATOM 697 O O . VAL A 1 94 ? 9.555 14.875 2.697 1 98.19 94 VAL A O 1
ATOM 700 N N . ILE A 1 95 ? 8.617 12.836 2.666 1 97.25 95 ILE A N 1
ATOM 701 C CA . ILE A 1 95 ? 9.211 12.383 1.413 1 97.25 95 ILE A CA 1
ATOM 702 C C . ILE A 1 95 ? 8.109 12.086 0.396 1 97.25 95 ILE A C 1
ATOM 704 O O . ILE A 1 95 ? 7.117 11.438 0.72 1 97.25 95 ILE A O 1
ATOM 708 N N . SER A 1 96 ? 8.227 12.594 -0.817 1 95.75 96 SER A N 1
ATOM 709 C CA . SER A 1 96 ? 7.273 12.297 -1.885 1 95.75 96 SER A CA 1
ATOM 710 C C . SER A 1 96 ? 7.973 12.211 -3.238 1 95.75 96 SER A C 1
ATOM 712 O O . SER A 1 96 ? 9.195 12.297 -3.316 1 95.75 96 SER A O 1
ATOM 714 N N . ASP A 1 97 ? 7.203 11.93 -4.262 1 92.62 97 ASP A N 1
ATOM 715 C CA . ASP A 1 97 ? 7.707 11.789 -5.625 1 92.62 97 ASP A CA 1
ATOM 716 C C . ASP A 1 97 ? 7.895 13.148 -6.285 1 92.62 97 ASP A C 1
ATOM 718 O O . ASP A 1 97 ? 7.051 14.039 -6.137 1 92.62 97 ASP A O 1
ATOM 722 N N . ASP A 1 98 ? 8.93 13.312 -7.055 1 83.81 98 ASP A N 1
ATOM 723 C CA . ASP A 1 98 ? 9.281 14.609 -7.629 1 83.81 98 ASP A CA 1
ATOM 724 C C . ASP A 1 98 ? 8.273 15.023 -8.703 1 83.81 98 ASP A C 1
ATOM 726 O O . ASP A 1 98 ? 7.828 16.172 -8.727 1 83.81 98 ASP A O 1
ATOM 730 N N . GLU A 1 99 ? 7.902 14.086 -9.477 1 80.44 99 GLU A N 1
ATOM 731 C CA . GLU A 1 99 ? 6.938 14.406 -10.531 1 80.44 99 GLU A CA 1
ATOM 732 C C . GLU A 1 99 ? 5.574 14.75 -9.938 1 80.44 99 GLU A C 1
ATOM 734 O O . GLU A 1 99 ? 4.926 15.703 -10.383 1 80.44 99 GLU A O 1
ATOM 739 N N . GLN A 1 100 ? 5.281 14.125 -8.922 1 80.38 100 GLN A N 1
ATOM 740 C CA . GLN A 1 100 ? 3.984 14.359 -8.297 1 80.38 100 GLN A CA 1
ATOM 741 C C . GLN A 1 100 ? 3.994 15.648 -7.48 1 80.38 100 GLN A C 1
ATOM 743 O O . GLN A 1 100 ? 2.967 16.312 -7.359 1 80.38 100 GLN A O 1
ATOM 748 N N . ALA A 1 101 ? 5.066 15.977 -6.961 1 80.56 101 ALA A N 1
ATOM 749 C CA . ALA A 1 101 ? 5.191 17.188 -6.156 1 80.56 101 ALA A CA 1
ATOM 750 C C . ALA A 1 101 ? 4.859 18.438 -6.984 1 80.56 101 ALA A C 1
ATOM 752 O O . ALA A 1 101 ? 4.367 19.438 -6.449 1 80.56 101 ALA A O 1
ATOM 753 N N . HIS A 1 102 ? 5.004 18.266 -8.289 1 81.44 102 HIS A N 1
ATOM 754 C CA . HIS A 1 102 ? 4.812 19.422 -9.148 1 81.44 102 HIS A CA 1
ATOM 755 C C . HIS A 1 102 ? 3.516 19.312 -9.938 1 81.44 102 HIS A C 1
ATOM 757 O O . HIS A 1 102 ? 3.205 20.203 -10.75 1 81.44 102 HIS A O 1
ATOM 763 N N . SER A 1 103 ? 2.869 18.297 -9.617 1 83.12 103 SER A N 1
ATOM 764 C CA . SER A 1 103 ? 1.617 18.109 -10.344 1 83.12 103 SER A CA 1
ATOM 765 C C . SER A 1 103 ? 0.541 19.062 -9.836 1 83.12 103 SER A C 1
ATOM 767 O O . SER A 1 103 ? 0.607 19.531 -8.695 1 83.12 103 SER A O 1
ATOM 769 N N . THR A 1 104 ? -0.443 19.266 -10.672 1 83.69 104 THR A N 1
ATOM 770 C CA . THR A 1 104 ? -1.564 20.125 -10.312 1 83.69 104 THR A CA 1
ATOM 771 C C . THR A 1 104 ? -2.354 19.531 -9.148 1 83.69 104 THR A C 1
ATOM 773 O O . THR A 1 104 ? -2.654 18.328 -9.148 1 83.69 104 THR A O 1
ATOM 776 N N . GLY A 1 105 ? -2.555 20.422 -8.125 1 86.5 105 GLY A N 1
ATOM 777 C CA . GLY A 1 105 ? -3.377 19.984 -7.012 1 86.5 105 GLY A CA 1
ATOM 778 C C . GLY A 1 105 ? -2.568 19.406 -5.863 1 86.5 105 GLY A C 1
ATOM 779 O O . GLY A 1 105 ? -3.121 19.078 -4.816 1 86.5 105 GLY A O 1
ATOM 780 N N . SER A 1 106 ? -1.309 19.359 -6.125 1 89.94 106 SER A N 1
ATOM 781 C CA . SER A 1 106 ? -0.457 18.844 -5.059 1 89.94 106 SER A CA 1
ATOM 782 C C . SER A 1 106 ? -0.466 19.766 -3.846 1 89.94 106 SER A C 1
ATOM 784 O O . SER A 1 106 ? -0.405 20.984 -3.99 1 89.94 106 SER A O 1
ATOM 786 N N . ASP A 1 107 ? -0.494 19.109 -2.709 1 94 107 ASP A N 1
ATOM 787 C CA . ASP A 1 107 ? -0.518 19.875 -1.467 1 94 107 ASP A CA 1
ATOM 788 C C . ASP A 1 107 ? 0.882 20 -0.869 1 94 107 ASP A C 1
ATOM 790 O O . ASP A 1 107 ? 1.046 20.484 0.249 1 94 107 ASP A O 1
ATOM 794 N N . LEU A 1 108 ? 1.843 19.562 -1.539 1 93.88 108 LEU A N 1
ATOM 795 C CA . LEU A 1 108 ? 3.201 19.562 -1.006 1 93.88 108 LEU A CA 1
ATOM 796 C C . LEU A 1 108 ? 3.73 20.984 -0.854 1 93.88 108 LEU A C 1
ATOM 798 O O . LEU A 1 108 ? 4.5 21.266 0.066 1 93.88 108 LEU A O 1
ATOM 802 N N . ARG A 1 109 ? 3.299 21.828 -1.743 1 91.88 109 ARG A N 1
ATOM 803 C CA . ARG A 1 109 ? 3.721 23.219 -1.616 1 91.88 109 ARG A CA 1
ATOM 804 C C . ARG A 1 109 ? 3.211 23.828 -0.316 1 91.88 109 ARG A C 1
ATOM 806 O O . ARG A 1 109 ? 3.961 24.5 0.398 1 91.88 109 ARG A O 1
ATOM 813 N N . ALA A 1 110 ? 1.975 23.609 -0.079 1 93.31 110 ALA A N 1
ATOM 814 C CA . ALA A 1 110 ? 1.399 24.125 1.16 1 93.31 110 ALA A CA 1
ATOM 815 C C . ALA A 1 110 ? 2.125 23.562 2.379 1 93.31 110 ALA A C 1
ATOM 817 O O . ALA A 1 110 ? 2.359 24.266 3.355 1 93.31 110 ALA A O 1
ATOM 818 N N . ILE A 1 111 ? 2.471 22.328 2.342 1 96.94 111 ILE A N 1
ATOM 819 C CA . ILE A 1 111 ? 3.188 21.672 3.422 1 96.94 111 ILE A CA 1
ATOM 820 C C . ILE A 1 111 ? 4.574 22.281 3.58 1 96.94 111 ILE A C 1
ATOM 822 O O . ILE A 1 111 ? 4.984 22.625 4.691 1 96.94 111 ILE A O 1
ATOM 826 N N . ALA A 1 112 ? 5.207 22.484 2.529 1 95.5 112 ALA A N 1
ATOM 827 C CA . ALA A 1 112 ? 6.535 23.094 2.551 1 95.5 112 ALA A CA 1
ATOM 828 C C . ALA A 1 112 ? 6.469 24.547 3.043 1 95.5 112 ALA A C 1
ATOM 830 O O . ALA A 1 112 ? 7.312 24.969 3.836 1 95.5 112 ALA A O 1
ATOM 831 N N . ASP A 1 113 ? 5.531 25.234 2.594 1 94.69 113 ASP A N 1
ATOM 832 C CA . ASP A 1 113 ? 5.359 26.641 2.959 1 94.69 113 ASP A CA 1
ATOM 833 C C . ASP A 1 113 ? 5.098 26.797 4.457 1 94.69 113 ASP A C 1
ATOM 835 O O . ASP A 1 113 ? 5.355 27.859 5.035 1 94.69 113 ASP A O 1
ATOM 839 N N . ALA A 1 114 ? 4.578 25.812 5.051 1 96.69 114 ALA A N 1
ATOM 840 C CA . ALA A 1 114 ? 4.32 25.828 6.488 1 96.69 114 ALA A CA 1
ATOM 841 C C . ALA A 1 114 ? 5.613 25.656 7.281 1 96.69 114 ALA A C 1
ATOM 843 O O . ALA A 1 114 ? 5.617 25.766 8.508 1 96.69 114 ALA A O 1
ATOM 844 N N . GLY A 1 115 ? 6.691 25.328 6.574 1 96.75 115 GLY A N 1
ATOM 845 C CA . GLY A 1 115 ? 7.98 25.172 7.227 1 96.75 115 GLY A CA 1
ATOM 846 C C . GLY A 1 115 ? 8.367 23.719 7.453 1 96.75 115 GLY A C 1
ATOM 847 O O . GLY A 1 115 ? 9.336 23.438 8.164 1 96.75 115 GLY A O 1
ATOM 848 N N . ILE A 1 116 ? 7.645 22.828 6.887 1 97.69 116 ILE A N 1
ATOM 849 C CA . ILE A 1 116 ? 7.922 21.406 7.023 1 97.69 116 ILE A CA 1
ATOM 850 C C . ILE A 1 116 ? 8.953 20.969 5.98 1 97.69 116 ILE A C 1
ATOM 852 O O . ILE A 1 116 ? 8.789 21.25 4.793 1 97.69 116 ILE A O 1
ATOM 856 N N . PRO A 1 117 ? 10.039 20.359 6.43 1 97.44 117 PRO A N 1
ATOM 857 C CA . PRO A 1 117 ? 10.984 19.844 5.434 1 97.44 117 PRO A CA 1
ATOM 858 C C . PRO A 1 117 ? 10.375 18.797 4.52 1 97.44 117 PRO A C 1
ATOM 860 O O . PRO A 1 117 ? 9.766 17.828 5.004 1 97.44 117 PRO A O 1
ATOM 863 N N . VAL A 1 118 ? 10.547 19 3.207 1 96.44 118 VAL A N 1
ATOM 864 C CA . VAL A 1 118 ? 10.055 18.078 2.188 1 96.44 118 VAL A CA 1
ATOM 865 C C . VAL A 1 118 ? 11.188 17.703 1.241 1 96.44 118 VAL A C 1
ATOM 867 O O . VAL A 1 118 ? 11.906 18.562 0.747 1 96.44 118 VAL A O 1
ATOM 870 N N . ARG A 1 119 ? 11.359 16.375 1.059 1 95.06 119 ARG A N 1
ATOM 871 C CA . ARG A 1 119 ? 12.32 15.891 0.079 1 95.06 119 ARG A CA 1
ATOM 872 C C . ARG A 1 119 ? 11.648 15.023 -0.977 1 95.06 119 ARG A C 1
ATOM 874 O O . ARG A 1 119 ? 10.617 14.398 -0.707 1 95.06 119 ARG A O 1
ATOM 881 N N . THR A 1 120 ? 12.258 15.008 -2.141 1 93.06 120 THR A N 1
ATOM 882 C CA . THR A 1 120 ? 11.742 14.188 -3.232 1 93.06 120 THR A CA 1
ATOM 883 C C . THR A 1 120 ? 12.828 13.242 -3.756 1 93.06 120 THR A C 1
ATOM 885 O O . THR A 1 120 ? 14.008 13.398 -3.426 1 93.06 120 THR A O 1
ATOM 888 N N . ASP A 1 121 ? 12.453 12.227 -4.523 1 86.44 121 ASP A N 1
ATOM 889 C CA . ASP A 1 121 ? 13.398 11.227 -5 1 86.44 121 ASP A CA 1
ATOM 890 C C . ASP A 1 121 ? 14.156 11.727 -6.23 1 86.44 121 ASP A C 1
ATOM 892 O O . ASP A 1 121 ? 15.195 11.172 -6.594 1 86.44 121 ASP A O 1
ATOM 896 N N . ALA A 1 122 ? 13.75 12.719 -6.883 1 75.38 122 ALA A N 1
ATOM 897 C CA . ALA A 1 122 ? 14.367 13.266 -8.086 1 75.38 122 ALA A CA 1
ATOM 898 C C . ALA A 1 122 ? 14.727 12.164 -9.078 1 75.38 122 ALA A C 1
ATOM 900 O O . ALA A 1 122 ? 15.82 12.156 -9.641 1 75.38 122 ALA A O 1
ATOM 901 N N . ALA A 1 123 ? 13.961 11.164 -9.133 1 73.88 123 ALA A N 1
ATOM 902 C CA . ALA A 1 123 ? 14.203 10.031 -10.023 1 73.88 123 ALA A CA 1
ATOM 903 C C . ALA A 1 123 ? 13.023 9.805 -10.953 1 73.88 123 ALA A C 1
ATOM 905 O O . ALA A 1 123 ? 11.914 10.281 -10.695 1 73.88 123 ALA A O 1
ATOM 906 N N . SER A 1 124 ? 13.43 9.133 -12.055 1 73.56 124 SER A N 1
ATOM 907 C CA . SER A 1 124 ? 12.375 8.805 -13.016 1 73.56 124 SER A CA 1
ATOM 908 C C . SER A 1 124 ? 11.484 7.684 -12.5 1 73.56 124 SER A C 1
ATOM 910 O O . SER A 1 124 ? 10.352 7.527 -12.961 1 73.56 124 SER A O 1
ATOM 912 N N . THR A 1 125 ? 12.117 7.023 -11.648 1 72.69 125 THR A N 1
ATOM 913 C CA . THR A 1 125 ? 11.312 5.98 -11.023 1 72.69 125 THR A CA 1
ATOM 914 C C . THR A 1 125 ? 10.477 6.551 -9.883 1 72.69 125 THR A C 1
ATOM 916 O O . THR A 1 125 ? 10.664 7.699 -9.484 1 72.69 125 THR A O 1
ATOM 919 N N . HIS A 1 126 ? 9.578 5.746 -9.438 1 80.81 126 HIS A N 1
ATOM 920 C CA . HIS A 1 126 ? 8.586 6.367 -8.562 1 80.81 126 HIS A CA 1
ATOM 921 C C . HIS A 1 126 ? 8.844 6.02 -7.102 1 80.81 126 HIS A C 1
ATOM 923 O O . HIS A 1 126 ? 9.156 4.871 -6.777 1 80.81 126 HIS A O 1
ATOM 929 N N . MET A 1 127 ? 8.875 7.117 -6.32 1 83.31 127 MET A N 1
ATOM 930 C CA . MET A 1 127 ? 8.594 6.906 -4.902 1 83.31 127 MET A CA 1
ATOM 931 C C . MET A 1 127 ? 7.148 6.453 -4.699 1 83.31 127 MET A C 1
ATOM 933 O O . MET A 1 127 ? 6.23 7.273 -4.68 1 83.31 127 MET A O 1
ATOM 937 N N . HIS A 1 128 ? 7.016 5.156 -4.477 1 94.88 128 HIS A N 1
ATOM 938 C CA . HIS A 1 128 ? 5.676 4.586 -4.559 1 94.88 128 HIS A CA 1
ATOM 939 C C . HIS A 1 128 ? 5.215 4.074 -3.197 1 94.88 128 HIS A C 1
ATOM 941 O O . HIS A 1 128 ? 4.207 3.371 -3.104 1 94.88 128 HIS A O 1
ATOM 947 N N . HIS A 1 129 ? 5.957 4.426 -2.162 1 97 129 HIS A N 1
ATOM 948 C CA . HIS A 1 129 ? 5.512 4.125 -0.806 1 97 129 HIS A CA 1
ATOM 949 C C . HIS A 1 129 ? 4.234 4.883 -0.462 1 97 129 HIS A C 1
ATOM 951 O O . HIS A 1 129 ? 3.92 5.895 -1.094 1 97 129 HIS A O 1
ATOM 957 N N . LYS A 1 130 ? 3.514 4.375 0.519 1 97.69 130 LYS A N 1
ATOM 958 C CA . LYS A 1 130 ? 2.371 5.02 1.156 1 97.69 130 LYS A CA 1
ATOM 959 C C . LYS A 1 130 ? 2.344 4.738 2.656 1 97.69 130 LYS A C 1
ATOM 961 O O . LYS A 1 130 ? 1.428 4.082 3.152 1 97.69 130 LYS A O 1
ATOM 966 N N . PHE A 1 131 ? 3.363 5.289 3.336 1 98.81 131 PHE A N 1
ATOM 967 C CA . PHE A 1 131 ? 3.32 5.008 4.766 1 98.81 131 PHE A CA 1
ATOM 968 C C . PHE A 1 131 ? 3.645 6.262 5.574 1 98.81 131 PHE A C 1
ATOM 970 O O . PHE A 1 131 ? 4.164 7.238 5.031 1 98.81 131 PHE A O 1
ATOM 977 N N . ALA A 1 132 ? 3.305 6.219 6.828 1 98.94 132 ALA A N 1
ATOM 978 C CA . ALA A 1 132 ? 3.676 7.211 7.832 1 98.94 132 ALA A CA 1
ATOM 979 C C . ALA A 1 132 ? 3.99 6.551 9.172 1 98.94 132 ALA A C 1
ATOM 981 O O . ALA A 1 132 ? 3.469 5.477 9.477 1 98.94 132 ALA A O 1
ATOM 982 N N . ILE A 1 133 ? 4.859 7.176 9.875 1 98.88 133 ILE A N 1
ATOM 983 C CA . ILE A 1 133 ? 5.25 6.73 11.211 1 98.88 133 ILE A CA 1
ATOM 984 C C . ILE A 1 133 ? 4.906 7.812 12.234 1 98.88 133 ILE A C 1
ATOM 986 O O . ILE A 1 133 ? 5.398 8.938 12.148 1 98.88 133 ILE A O 1
ATOM 990 N N . VAL A 1 134 ? 4.066 7.445 13.188 1 98.81 134 VAL A N 1
ATOM 991 C CA . VAL A 1 134 ? 3.639 8.375 14.227 1 98.81 134 VAL A CA 1
ATOM 992 C C . VAL A 1 134 ? 4.371 8.062 15.531 1 98.81 134 VAL A C 1
ATOM 994 O O . VAL A 1 134 ? 4.215 6.973 16.094 1 98.81 134 VAL A O 1
ATOM 997 N N . ASP A 1 135 ? 5.184 8.977 16.016 1 98.69 135 ASP A N 1
ATOM 998 C CA . ASP A 1 135 ? 5.898 8.945 17.297 1 98.69 135 ASP A CA 1
ATOM 999 C C . ASP A 1 135 ? 6.789 7.707 17.391 1 98.69 135 ASP A C 1
ATOM 1001 O O . ASP A 1 135 ? 6.953 7.145 18.469 1 98.69 135 ASP A O 1
ATOM 1005 N N . GLY A 1 136 ? 7.188 7.16 16.266 1 97.75 136 GLY A N 1
ATOM 1006 C CA . GLY A 1 136 ? 8.086 6.02 16.219 1 97.75 136 GLY A CA 1
ATOM 1007 C C . GLY A 1 136 ? 7.441 4.734 16.703 1 97.75 136 GLY A C 1
ATOM 1008 O O . GLY A 1 136 ? 8.125 3.719 16.875 1 97.75 136 GLY A O 1
ATOM 1009 N N . ALA A 1 137 ? 6.117 4.77 16.828 1 97.19 137 ALA A N 1
ATOM 1010 C CA . ALA A 1 137 ? 5.484 3.629 17.484 1 97.19 137 ALA A CA 1
ATOM 1011 C C . ALA A 1 137 ? 4.297 3.117 16.672 1 97.19 137 ALA A C 1
ATOM 1013 O O . ALA A 1 137 ? 3.898 1.958 16.797 1 97.19 137 ALA A O 1
ATOM 1014 N N . THR A 1 138 ? 3.732 3.934 15.883 1 98 138 THR A N 1
ATOM 1015 C CA . THR A 1 138 ? 2.578 3.559 15.07 1 98 138 THR A CA 1
ATOM 1016 C C . THR A 1 138 ? 2.914 3.641 13.586 1 98 138 THR A C 1
ATOM 1018 O O . THR A 1 138 ? 3.434 4.656 13.117 1 98 138 THR A O 1
ATOM 1021 N N . LEU A 1 139 ? 2.666 2.553 12.891 1 98.62 139 LEU A N 1
ATOM 1022 C CA . LEU A 1 139 ? 2.861 2.52 11.445 1 98.62 139 LEU A CA 1
ATOM 1023 C C . LEU A 1 139 ? 1.525 2.6 10.719 1 98.62 139 LEU A C 1
ATOM 1025 O O . LEU A 1 139 ? 0.601 1.843 11.016 1 98.62 139 LEU A O 1
ATOM 1029 N N . ILE A 1 140 ? 1.373 3.576 9.859 1 98.81 140 ILE A N 1
ATOM 1030 C CA . ILE A 1 140 ? 0.287 3.684 8.891 1 98.81 140 ILE A CA 1
ATOM 1031 C C . ILE A 1 140 ? 0.783 3.256 7.508 1 98.81 140 ILE A C 1
ATOM 1033 O O . ILE A 1 140 ? 1.728 3.84 6.973 1 98.81 140 ILE A O 1
ATOM 1037 N N . ASN A 1 141 ? 0.234 2.209 6.922 1 98.75 141 ASN A N 1
ATOM 1038 C CA . ASN A 1 141 ? 0.756 1.635 5.688 1 98.75 141 ASN A CA 1
ATOM 1039 C C . ASN A 1 141 ? -0.34 0.94 4.883 1 98.75 141 ASN A C 1
ATOM 1041 O O . ASN A 1 141 ? -1.324 0.464 5.453 1 98.75 141 ASN A O 1
ATOM 1045 N N . GLY A 1 142 ? -0.21 0.917 3.58 1 98.56 142 GLY A N 1
ATOM 1046 C CA . GLY A 1 142 ? -1.146 0.2 2.729 1 98.56 142 GLY A CA 1
ATOM 1047 C C . GLY A 1 142 ? -1.095 0.645 1.279 1 98.56 142 GLY A C 1
ATOM 1048 O O . GLY A 1 142 ? -0.027 0.983 0.766 1 98.56 142 GLY A O 1
ATOM 1049 N N . SER A 1 143 ? -2.258 0.528 0.62 1 98.25 143 SER A N 1
ATOM 1050 C CA . SER A 1 143 ? -2.342 0.829 -0.805 1 98.25 143 SER A CA 1
ATOM 1051 C C . SER A 1 143 ? -2.721 2.287 -1.042 1 98.25 143 SER A C 1
ATOM 1053 O O . SER A 1 143 ? -2.598 2.793 -2.158 1 98.25 143 SER A O 1
ATOM 1055 N N . PHE 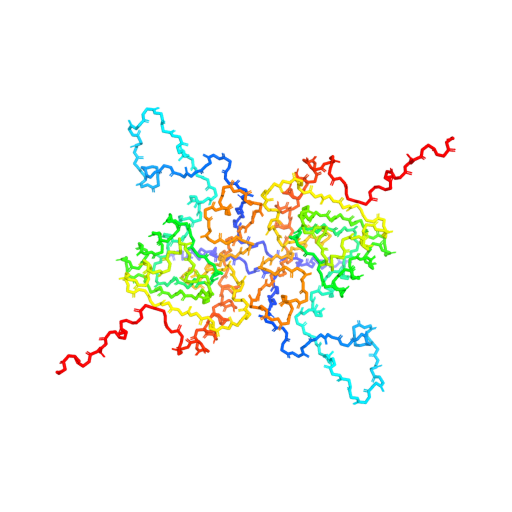A 1 144 ? -3.076 3.041 -0.08 1 98.06 144 PHE A N 1
ATOM 1056 C CA . PHE A 1 144 ? -3.807 4.305 -0.112 1 98.06 144 PHE A CA 1
ATOM 1057 C C . PHE A 1 144 ? -2.865 5.465 -0.407 1 98.06 144 PHE A C 1
ATOM 1059 O O . PHE A 1 144 ? -2.049 5.84 0.438 1 98.06 144 PHE A O 1
ATOM 1066 N N . ASN A 1 145 ? -2.992 6.062 -1.639 1 96.44 145 ASN A N 1
ATOM 1067 C CA . ASN A 1 145 ? -2.412 7.383 -1.861 1 96.44 145 ASN A CA 1
ATOM 1068 C C . ASN A 1 145 ? -3.195 8.469 -1.131 1 96.44 145 ASN A C 1
ATOM 1070 O O . ASN A 1 145 ? -4.422 8.391 -1.024 1 96.44 145 ASN A 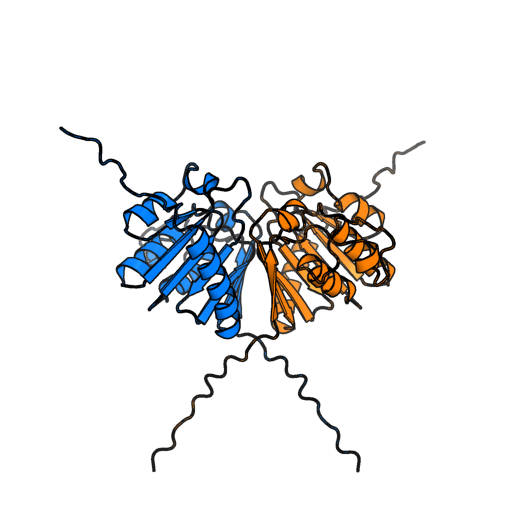O 1
ATOM 1074 N N . TRP A 1 146 ? -2.508 9.445 -0.654 1 98 146 TRP A N 1
ATOM 1075 C CA . TRP A 1 146 ? -3.188 10.477 0.123 1 98 146 TRP A CA 1
ATOM 1076 C C . TRP A 1 146 ? -3.918 11.453 -0.791 1 98 146 TRP A C 1
ATOM 1078 O O . TRP A 1 146 ? -3.621 12.648 -0.794 1 98 146 TRP A O 1
ATOM 1088 N N . THR A 1 147 ? -4.906 10.914 -1.53 1 97.12 147 THR A N 1
ATOM 1089 C CA . THR A 1 147 ? -5.621 11.703 -2.527 1 97.12 147 THR A CA 1
ATOM 1090 C C . THR A 1 147 ? -7.125 11.648 -2.285 1 97.12 147 THR A C 1
ATOM 1092 O O . THR A 1 147 ? -7.629 10.703 -1.679 1 97.12 147 THR A O 1
ATOM 1095 N N . ARG A 1 148 ? -7.746 12.688 -2.812 1 96.38 148 ARG A N 1
ATOM 1096 C CA . ARG A 1 148 ? -9.203 12.703 -2.744 1 96.38 148 ARG A CA 1
ATOM 1097 C C . ARG A 1 148 ? -9.797 11.531 -3.523 1 96.38 148 ARG A C 1
ATOM 1099 O O . ARG A 1 148 ? -10.812 10.961 -3.113 1 96.38 148 ARG A O 1
ATOM 1106 N N . GLN A 1 149 ? -9.211 11.258 -4.633 1 94.69 149 GLN A N 1
ATOM 1107 C CA . GLN A 1 149 ? -9.664 10.133 -5.438 1 94.69 149 GLN A CA 1
ATOM 1108 C C . GLN A 1 149 ? -9.586 8.828 -4.652 1 94.69 149 GLN A C 1
ATOM 1110 O O . GLN A 1 149 ? -10.477 7.977 -4.758 1 94.69 149 GLN A O 1
ATOM 1115 N N . ALA A 1 150 ? -8.562 8.602 -3.924 1 97 150 ALA A N 1
ATOM 1116 C CA . ALA A 1 150 ? -8.414 7.398 -3.104 1 97 150 ALA A CA 1
ATOM 1117 C C . ALA A 1 150 ? -9.492 7.332 -2.027 1 97 150 ALA A C 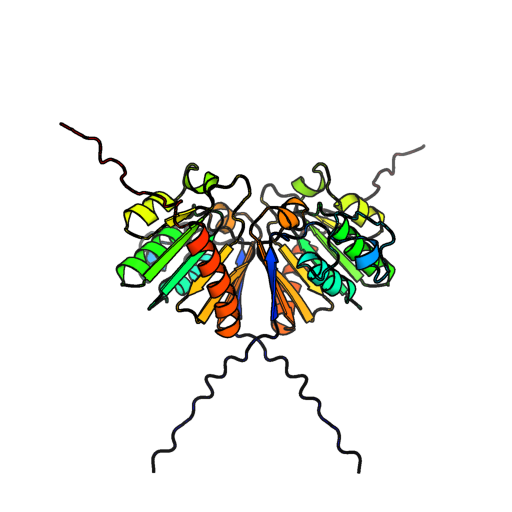1
ATOM 1119 O O . ALA A 1 150 ? -10.016 6.254 -1.726 1 97 150 ALA A O 1
ATOM 1120 N N . VAL A 1 151 ? -9.852 8.453 -1.458 1 97.88 151 VAL A N 1
ATOM 1121 C CA . VAL A 1 151 ? -10.852 8.516 -0.4 1 97.88 151 VAL A CA 1
ATOM 1122 C C . VAL A 1 151 ? -12.227 8.164 -0.969 1 97.88 151 VAL A C 1
ATOM 1124 O O . VAL A 1 151 ? -12.984 7.41 -0.357 1 97.88 151 VAL A O 1
ATOM 1127 N N . LEU A 1 152 ? -12.484 8.664 -2.17 1 96.44 152 LEU A N 1
ATOM 1128 C CA . LEU A 1 152 ? -13.875 8.695 -2.613 1 96.44 152 LEU A CA 1
ATOM 1129 C C . LEU A 1 152 ? -14.133 7.629 -3.672 1 96.44 152 LEU A C 1
ATOM 1131 O O . LEU A 1 152 ? -15.281 7.254 -3.916 1 96.44 152 LEU A O 1
ATOM 1135 N N . GLY A 1 153 ? -13.078 7.168 -4.285 1 94.69 153 GLY A N 1
ATOM 1136 C CA . GLY A 1 153 ? -13.359 6.359 -5.461 1 94.69 153 GLY A CA 1
ATOM 1137 C C . GLY A 1 153 ? -12.617 5.039 -5.465 1 94.69 153 GLY A C 1
ATOM 1138 O O . GLY A 1 153 ? -13.195 3.994 -5.777 1 94.69 153 GLY A O 1
ATOM 1139 N N . ASN A 1 154 ? -11.422 4.988 -5.152 1 94.25 154 ASN A N 1
ATOM 1140 C CA . ASN A 1 154 ? -10.594 3.795 -5.273 1 94.25 154 ASN A CA 1
ATOM 1141 C C . ASN A 1 154 ? -10.914 2.775 -4.188 1 94.25 154 ASN A C 1
ATOM 1143 O O . ASN A 1 154 ? -11.344 3.145 -3.09 1 94.25 154 ASN A O 1
ATOM 1147 N N . GLN A 1 155 ? -10.734 1.534 -4.535 1 95.44 155 GLN A N 1
ATOM 1148 C CA . GLN A 1 155 ? -10.648 0.515 -3.496 1 95.44 155 GLN A CA 1
ATOM 1149 C C . GLN A 1 155 ? -9.25 0.457 -2.893 1 95.44 155 GLN A C 1
ATOM 1151 O O . GLN A 1 155 ? -8.289 0.102 -3.576 1 95.44 155 GLN A O 1
ATOM 1156 N N . GLU A 1 156 ? -9.188 0.836 -1.642 1 97.56 156 GLU A N 1
ATOM 1157 C CA . GLU A 1 156 ? -7.91 0.976 -0.942 1 97.56 156 GLU A CA 1
ATOM 1158 C C . GLU A 1 156 ? -7.984 0.387 0.463 1 97.56 156 GLU A C 1
ATOM 1160 O O . GLU A 1 156 ? -9.078 0.139 0.981 1 97.56 156 GLU A O 1
ATOM 1165 N N . ASN A 1 157 ? -6.801 0.182 0.98 1 98.69 157 ASN A N 1
ATOM 1166 C CA . ASN A 1 157 ? -6.707 -0.163 2.395 1 98.69 157 ASN A CA 1
A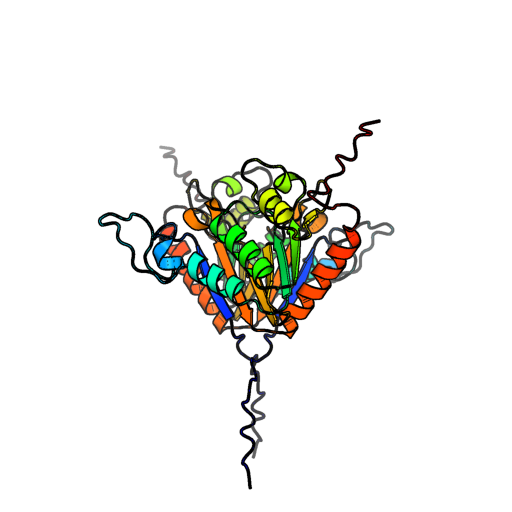TOM 1167 C C . ASN A 1 157 ? -5.598 0.623 3.09 1 98.69 157 ASN A C 1
ATOM 1169 O O . ASN A 1 157 ? -4.625 1.025 2.455 1 98.69 157 ASN A O 1
ATOM 1173 N N . VAL A 1 158 ? -5.789 0.839 4.395 1 98.81 158 VAL A N 1
ATOM 1174 C CA . VAL A 1 158 ? -4.777 1.362 5.312 1 98.81 158 VAL A CA 1
ATOM 1175 C C . VAL A 1 158 ? -4.738 0.511 6.578 1 98.81 158 VAL A C 1
ATOM 1177 O O . VAL A 1 158 ? -5.77 0.298 7.223 1 98.81 158 VAL A O 1
ATOM 1180 N N . VAL A 1 159 ? -3.57 0.004 6.859 1 98.62 159 VAL A N 1
ATOM 1181 C CA . VAL A 1 159 ? -3.365 -0.665 8.141 1 98.62 159 VAL A CA 1
ATOM 1182 C C . VAL A 1 159 ? -2.666 0.282 9.109 1 98.62 159 VAL A C 1
ATOM 1184 O O . VAL A 1 159 ? -1.597 0.816 8.805 1 98.62 159 VAL A O 1
ATOM 1187 N N . ILE A 1 160 ? -3.295 0.513 10.234 1 98.5 160 ILE A N 1
ATOM 1188 C CA . ILE A 1 160 ? -2.693 1.271 11.328 1 98.5 160 ILE A CA 1
ATOM 1189 C C . ILE A 1 160 ? -2.238 0.318 12.43 1 98.5 160 ILE A C 1
ATOM 1191 O O . ILE A 1 160 ? -3.061 -0.198 13.188 1 98.5 160 ILE A O 1
ATOM 1195 N N . ALA A 1 161 ? -0.925 0.117 12.5 1 97.56 161 ALA A N 1
ATOM 1196 C CA . ALA A 1 161 ? -0.365 -0.86 13.43 1 97.56 161 ALA A CA 1
ATOM 1197 C C . ALA A 1 161 ? 0.38 -0.169 14.57 1 97.56 161 ALA A C 1
ATOM 1199 O O . ALA A 1 161 ? 1.359 0.544 14.336 1 97.56 161 ALA A O 1
ATOM 1200 N N . ARG A 1 162 ? -0.102 -0.356 15.75 1 96.25 162 ARG A N 1
ATOM 1201 C CA . ARG A 1 162 ? 0.662 0.063 16.922 1 96.25 162 ARG A CA 1
ATOM 1202 C C . ARG A 1 162 ? 1.69 -0.993 17.312 1 96.25 162 ARG A C 1
ATOM 1204 O O . ARG A 1 162 ? 1.427 -1.836 18.172 1 96.25 162 ARG A O 1
ATOM 1211 N N . ASP A 1 163 ? 2.773 -0.938 16.734 1 95.94 163 ASP A N 1
ATOM 1212 C CA . ASP A 1 163 ? 3.869 -1.899 16.844 1 95.94 163 ASP A CA 1
ATOM 1213 C C . ASP A 1 163 ? 5.219 -1.212 16.656 1 95.94 163 ASP A C 1
ATOM 1215 O O . ASP A 1 163 ? 5.688 -1.036 15.531 1 95.94 163 ASP A O 1
ATOM 1219 N N . ALA A 1 164 ? 5.871 -0.999 17.766 1 96.25 164 ALA A N 1
ATOM 1220 C CA . ALA A 1 164 ? 7.105 -0.217 17.75 1 96.25 164 ALA A CA 1
ATOM 1221 C C . ALA A 1 164 ? 8.188 -0.919 16.938 1 96.25 164 ALA A C 1
ATOM 1223 O O . ALA A 1 164 ? 9.008 -0.265 16.281 1 96.25 164 ALA A O 1
ATOM 1224 N N . LYS A 1 165 ? 8.172 -2.199 16.984 1 96.12 165 LYS A N 1
ATOM 1225 C CA . LYS A 1 165 ? 9.164 -2.943 16.203 1 96.12 165 LYS A CA 1
ATOM 1226 C C . LYS A 1 165 ? 8.945 -2.754 14.711 1 96.12 165 LYS A C 1
ATOM 1228 O O . LYS A 1 165 ? 9.891 -2.455 13.977 1 96.12 165 LYS A O 1
ATOM 1233 N N . LEU A 1 166 ? 7.762 -2.939 14.328 1 96.94 166 LEU A N 1
ATOM 1234 C CA . LEU A 1 166 ? 7.422 -2.762 12.922 1 96.94 166 LEU A CA 1
ATOM 1235 C C . LEU A 1 166 ? 7.656 -1.319 12.484 1 96.94 166 LEU A C 1
ATOM 1237 O O . LEU A 1 166 ? 8.234 -1.074 11.422 1 96.94 166 LEU A O 1
ATOM 1241 N N . ALA A 1 167 ? 7.258 -0.398 13.305 1 98.12 167 ALA A N 1
ATOM 1242 C CA . ALA A 1 167 ? 7.48 1.016 13.016 1 98.12 167 ALA A CA 1
ATOM 1243 C C . ALA A 1 167 ? 8.969 1.318 12.875 1 98.12 167 ALA A C 1
ATOM 1245 O O . ALA A 1 167 ? 9.375 2.123 12.031 1 98.12 167 ALA A O 1
ATOM 1246 N N . GLY A 1 168 ? 9.727 0.686 13.688 1 98.19 168 GLY A N 1
ATOM 1247 C CA . GLY A 1 168 ? 11.164 0.894 13.641 1 98.19 168 GLY A CA 1
ATOM 1248 C C . GLY A 1 168 ? 11.789 0.454 12.328 1 98.19 168 GLY A C 1
ATOM 1249 O O . GLY A 1 168 ? 12.711 1.099 11.828 1 98.19 168 GLY A O 1
ATOM 1250 N N . VAL A 1 169 ? 11.336 -0.617 11.773 1 98.44 169 VAL A N 1
ATOM 1251 C CA . VAL A 1 169 ? 11.828 -1.102 10.484 1 98.44 169 VAL A CA 1
ATOM 1252 C C . VAL A 1 169 ? 11.578 -0.053 9.406 1 98.44 169 VAL A C 1
ATOM 1254 O O . VAL A 1 169 ? 12.461 0.252 8.609 1 98.44 169 VAL A O 1
ATOM 1257 N N . PHE A 1 170 ? 10.422 0.557 9.422 1 98.75 170 PHE A N 1
ATOM 1258 C CA . PHE A 1 170 ? 10.078 1.575 8.438 1 98.75 170 PHE A CA 1
ATOM 1259 C C . PHE A 1 170 ? 10.836 2.871 8.711 1 98.75 170 PHE A C 1
ATOM 1261 O O . PHE A 1 170 ? 11.188 3.6 7.781 1 98.75 170 PHE A O 1
ATOM 1268 N N . ALA A 1 171 ? 11.023 3.143 10 1 98.75 171 ALA A N 1
ATOM 1269 C CA . ALA A 1 171 ? 11.781 4.344 10.344 1 98.75 171 ALA A CA 1
ATOM 1270 C C . ALA A 1 171 ? 13.195 4.281 9.781 1 98.75 171 ALA A C 1
ATOM 1272 O O . ALA A 1 171 ? 13.719 5.281 9.281 1 98.75 171 ALA A O 1
ATOM 1273 N N . LYS A 1 172 ? 13.75 3.154 9.859 1 98.62 172 LYS A N 1
ATOM 1274 C CA . LYS A 1 172 ? 15.094 2.988 9.297 1 98.62 172 LYS A CA 1
ATOM 1275 C C . LYS A 1 172 ? 15.086 3.201 7.789 1 98.62 172 LYS A C 1
ATOM 1277 O O . LYS A 1 172 ? 16 3.83 7.242 1 98.62 172 LYS A O 1
ATOM 1282 N N . GLU A 1 173 ? 14.125 2.635 7.156 1 98.19 173 GLU A N 1
ATOM 1283 C CA . GLU A 1 173 ? 13.992 2.842 5.719 1 98.19 173 GLU A CA 1
ATOM 1284 C C . GLU A 1 173 ? 13.789 4.316 5.391 1 98.19 173 GLU A C 1
ATOM 1286 O O . GLU A 1 173 ? 14.414 4.844 4.465 1 98.19 173 GLU A O 1
ATOM 1291 N N . PHE A 1 174 ? 12.961 4.977 6.129 1 98.56 174 PHE A N 1
ATOM 1292 C CA . PHE A 1 174 ? 12.727 6.406 5.941 1 98.56 174 PHE A CA 1
ATOM 1293 C C . PHE A 1 174 ? 14.016 7.195 6.086 1 98.56 174 PHE A C 1
ATOM 1295 O O . PHE A 1 174 ? 14.344 8.031 5.238 1 98.56 174 PHE A O 1
ATOM 1302 N N . ASP A 1 175 ? 14.719 6.883 7.117 1 98.38 175 ASP A N 1
ATOM 1303 C CA . ASP A 1 175 ? 15.961 7.598 7.391 1 98.38 175 ASP A CA 1
ATOM 1304 C C . ASP A 1 175 ? 16.984 7.391 6.27 1 98.38 175 ASP A C 1
ATOM 1306 O O . ASP A 1 175 ? 17.703 8.32 5.895 1 98.38 175 ASP A O 1
ATOM 1310 N N . SER A 1 176 ? 17.031 6.227 5.816 1 97.31 176 SER A N 1
ATOM 1311 C CA . SER A 1 176 ? 17.938 5.938 4.707 1 97.31 176 SER A CA 1
ATOM 1312 C C . SER A 1 176 ? 17.594 6.781 3.482 1 97.31 176 SER A C 1
ATOM 1314 O O . SER A 1 176 ? 18.484 7.398 2.883 1 97.31 176 SER A O 1
ATOM 1316 N N . MET A 1 177 ? 16.359 6.832 3.135 1 96.12 177 MET A N 1
ATOM 1317 C CA . MET A 1 177 ? 15.914 7.617 1.985 1 96.12 177 MET A CA 1
ATOM 1318 C C . MET A 1 177 ? 16.109 9.109 2.242 1 96.12 177 MET A C 1
ATOM 1320 O O . MET A 1 177 ? 16.547 9.844 1.354 1 96.12 177 MET A O 1
ATOM 1324 N N . TRP A 1 178 ? 15.773 9.484 3.447 1 96.69 178 TRP A N 1
ATOM 1325 C CA . TRP A 1 178 ? 15.914 10.891 3.822 1 96.69 178 TRP A CA 1
ATOM 1326 C C . TRP A 1 178 ? 17.344 11.359 3.627 1 96.69 178 TRP A C 1
ATOM 1328 O O . TRP A 1 178 ? 17.578 12.484 3.17 1 96.69 178 TRP A O 1
ATOM 1338 N N . GLY A 1 179 ? 18.312 10.523 3.994 1 96 179 GLY A N 1
ATOM 1339 C CA . GLY A 1 179 ? 19.719 10.828 3.789 1 96 179 GLY A CA 1
ATOM 1340 C C . GLY A 1 179 ? 20.109 10.859 2.324 1 96 179 GLY A C 1
ATOM 1341 O O . GLY A 1 179 ? 20.844 11.75 1.892 1 96 179 GLY A O 1
ATOM 1342 N N . LYS A 1 180 ? 19.609 9.969 1.57 1 93.31 180 LYS A N 1
ATOM 1343 C CA . LYS A 1 180 ? 19.922 9.852 0.148 1 93.31 180 LYS A CA 1
ATOM 1344 C C . LYS A 1 180 ? 19.391 11.055 -0.627 1 93.31 180 LYS A C 1
ATOM 1346 O O . LYS A 1 180 ? 19.969 11.453 -1.641 1 93.31 180 LYS A O 1
ATOM 1351 N N . PHE A 1 181 ? 18.297 11.633 -0.065 1 92 181 PHE A N 1
ATOM 1352 C CA . PHE A 1 181 ? 17.641 12.695 -0.814 1 92 181 PHE A CA 1
ATOM 1353 C C . PHE A 1 181 ? 18.031 14.062 -0.273 1 92 181 PHE A C 1
ATOM 1355 O O . PHE A 1 181 ? 17.328 15.055 -0.518 1 92 181 PHE A O 1
ATOM 1362 N N . ARG A 1 182 ? 18.984 14.312 0.506 1 88.12 182 ARG A N 1
ATOM 1363 C CA . ARG A 1 182 ? 19.422 15.578 1.101 1 88.12 182 ARG A CA 1
ATOM 1364 C C . ARG A 1 182 ? 19.578 16.656 0.037 1 88.12 182 ARG A C 1
ATOM 1366 O O . ARG A 1 182 ? 19.281 17.828 0.283 1 88.12 182 ARG A O 1
ATOM 1373 N N . GLY A 1 183 ? 19.875 16.391 -1.131 1 83.75 183 GLY A N 1
ATOM 1374 C CA . GLY A 1 183 ? 20.062 17.359 -2.191 1 83.75 183 GLY A CA 1
ATOM 1375 C C . GLY A 1 183 ? 18.781 17.641 -2.973 1 83.75 183 GLY A C 1
ATOM 1376 O O . GLY A 1 183 ? 18.766 18.531 -3.824 1 83.75 183 GLY A O 1
ATOM 1377 N N . ASN A 1 184 ? 17.656 17.047 -2.561 1 86.88 184 ASN A N 1
ATOM 1378 C CA . ASN A 1 184 ? 16.406 17.156 -3.309 1 86.88 184 ASN A CA 1
ATOM 1379 C C . ASN A 1 184 ? 15.312 17.812 -2.467 1 86.88 184 ASN A C 1
ATOM 1381 O O . ASN A 1 184 ? 14.188 17.312 -2.418 1 86.88 184 ASN A O 1
ATOM 1385 N N . GLU A 1 185 ? 15.617 18.953 -1.889 1 88.81 185 GLU A N 1
ATOM 1386 C CA . GLU A 1 185 ? 14.648 19.656 -1.046 1 88.81 185 GLU A CA 1
ATOM 1387 C C . GLU A 1 185 ? 13.594 20.359 -1.89 1 88.81 185 GLU A C 1
ATOM 1389 O O . GLU A 1 185 ? 13.914 20.938 -2.936 1 88.81 185 GLU A O 1
ATOM 1394 N N . TYR A 1 186 ? 12.453 20.203 -1.442 1 84.56 186 TYR A N 1
ATOM 1395 C CA . TYR A 1 186 ? 11.344 20.859 -2.113 1 84.56 186 TYR A CA 1
ATOM 1396 C C . TYR A 1 186 ? 10.945 22.141 -1.39 1 84.56 186 TYR A C 1
ATOM 1398 O O . TYR A 1 186 ? 10.773 22.141 -0.169 1 84.56 186 TYR A O 1
ATOM 1406 N N . GLY A 1 187 ? 10.633 23.344 -2.16 1 73.25 187 GLY A N 1
ATOM 1407 C CA . GLY A 1 187 ? 10.195 24.609 -1.611 1 73.25 187 GLY A CA 1
ATOM 1408 C C . GLY A 1 187 ? 11.352 25.531 -1.251 1 73.25 187 GLY A C 1
ATOM 1409 O O . GLY A 1 187 ? 11.141 26.609 -0.704 1 73.25 187 GLY A O 1
ATOM 1410 N N . GLY A 1 188 ? 12.664 25.203 -1.254 1 54.69 188 GLY A N 1
ATOM 1411 C CA . GLY A 1 188 ? 13.695 26.188 -0.972 1 54.69 188 GLY A CA 1
ATOM 1412 C C . GLY A 1 188 ? 13.617 27.406 -1.877 1 54.69 188 GLY A C 1
ATOM 1413 O O . GLY A 1 188 ? 13.25 27.297 -3.049 1 54.69 188 GLY A O 1
ATOM 1414 N N . ARG A 1 189 ? 13.086 28.547 -1.322 1 46.06 189 ARG A N 1
ATOM 1415 C CA . ARG A 1 189 ? 13.242 29.875 -1.882 1 46.06 189 ARG A CA 1
ATOM 1416 C C . ARG A 1 189 ? 14.617 30.047 -2.527 1 46.06 189 ARG A C 1
ATOM 1418 O O . ARG A 1 189 ? 15.617 30.234 -1.832 1 46.06 189 ARG A O 1
ATOM 1425 N N . GLY A 1 190 ? 15.172 29.219 -3.275 1 39.06 190 GLY A N 1
ATOM 1426 C CA . GLY A 1 190 ? 16.344 29.812 -3.914 1 39.06 190 GLY A CA 1
ATOM 1427 C C . GLY A 1 190 ? 16.016 31.094 -4.641 1 39.06 190 GLY A C 1
ATOM 1428 O O . GLY A 1 190 ? 16.578 31.375 -5.711 1 39.06 190 GLY A O 1
ATOM 1429 N N . GLY A 1 191 ? 14.852 31.766 -4.457 1 35.94 191 GLY A N 1
ATOM 1430 C CA . GLY A 1 191 ? 14.867 33.062 -5.121 1 35.94 191 GLY A CA 1
ATOM 1431 C C . GLY A 1 191 ? 16 33.969 -4.645 1 35.94 191 GLY A C 1
ATOM 1432 O O . GLY A 1 191 ? 15.75 34.969 -3.994 1 35.94 191 GLY A O 1
ATOM 1433 N N . GLY A 1 192 ? 17.141 33.594 -4.023 1 33.66 192 GLY A N 1
ATOM 1434 C CA . GLY A 1 192 ? 18.094 34.688 -3.92 1 33.66 192 GLY A CA 1
ATOM 1435 C C . GLY A 1 192 ? 18.453 35.312 -5.266 1 33.66 192 GLY A C 1
ATOM 1436 O O . GLY A 1 192 ? 19.281 34.75 -5.996 1 33.66 192 GLY A O 1
ATOM 1437 N N . GLY A 1 193 ? 17.516 35.594 -6.199 1 30.31 193 GLY A N 1
ATOM 1438 C CA . GLY A 1 193 ? 17.969 36.594 -7.16 1 30.31 193 GLY A CA 1
ATOM 1439 C C . GLY A 1 193 ? 18.641 37.812 -6.508 1 30.31 193 GLY A C 1
ATOM 1440 O O . GLY A 1 193 ? 18.391 38.094 -5.34 1 30.31 193 GLY A O 1
ATOM 1441 N N . ASN A 1 194 ? 19.891 38.156 -6.953 1 30.56 194 ASN A N 1
ATOM 1442 C CA . ASN A 1 194 ? 20.75 39.344 -6.918 1 30.56 194 ASN A CA 1
ATOM 1443 C C . ASN A 1 194 ? 19.938 40.625 -7.094 1 30.56 194 ASN A C 1
ATOM 1445 O O . ASN A 1 194 ? 19.406 40.875 -8.18 1 30.56 194 ASN A O 1
ATOM 1449 N N . ARG A 1 195 ? 18.969 40.906 -6.305 1 27.06 195 ARG A N 1
ATOM 1450 C CA . ARG A 1 195 ? 18.609 42.312 -6.328 1 27.06 195 ARG A CA 1
ATOM 1451 C C . ARG A 1 195 ? 19.828 43.188 -6.074 1 27.06 195 ARG A C 1
ATOM 1453 O O . ARG A 1 195 ? 19.703 44.406 -5.969 1 27.06 195 ARG A O 1
ATOM 1460 N N . ALA A 1 196 ? 21.203 42.906 -6.578 1 24.52 196 ALA A N 1
ATOM 1461 C CA . ALA A 1 196 ? 21.969 44.125 -6.82 1 24.52 196 ALA A CA 1
ATOM 1462 C C . ALA A 1 196 ? 21.641 44.719 -8.188 1 24.52 196 ALA A C 1
ATOM 1464 O O . ALA A 1 196 ? 21.359 43.969 -9.133 1 24.52 196 ALA A O 1
ATOM 1465 N N . MET B 1 1 ? 2.953 -0.101 51.312 1 25.75 1 MET B N 1
ATOM 1466 C CA . MET B 1 1 ? 3.271 -1.289 50.5 1 25.75 1 MET B CA 1
ATOM 1467 C C . MET B 1 1 ? 2.627 -1.216 49.125 1 25.75 1 MET B C 1
ATOM 1469 O O . MET B 1 1 ? 1.419 -1.422 49 1 25.75 1 MET B O 1
ATOM 1473 N N . GLY B 1 2 ? 2.941 -0.226 48.281 1 22.8 2 GLY B N 1
ATOM 1474 C CA . GLY B 1 2 ? 2.348 0.252 47.031 1 22.8 2 GLY B CA 1
ATOM 1475 C C . GLY B 1 2 ? 2.48 -0.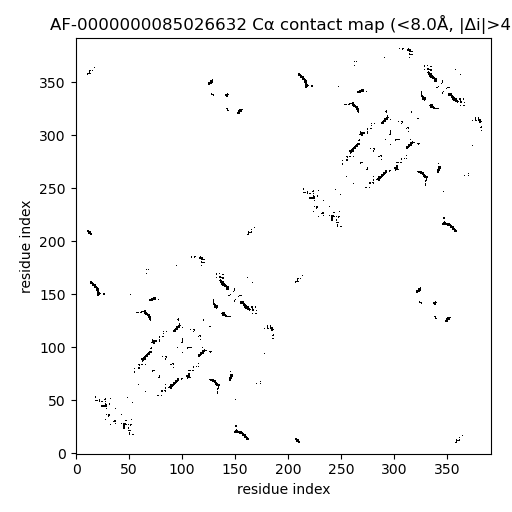736 45.906 1 22.8 2 GLY B C 1
ATOM 1476 O O . GLY B 1 2 ? 3.592 -1.116 45.531 1 22.8 2 GLY B O 1
ATOM 1477 N N . ALA B 1 3 ? 1.447 -1.693 45.688 1 26.97 3 ALA B N 1
ATOM 1478 C CA . ALA B 1 3 ? 1.365 -2.654 44.594 1 26.97 3 ALA B CA 1
ATOM 1479 C C . ALA B 1 3 ? 1.575 -1.966 43.25 1 26.97 3 ALA B C 1
ATOM 1481 O O . ALA B 1 3 ? 0.841 -1.039 42.906 1 26.97 3 ALA B O 1
ATOM 1482 N N . CYS B 1 4 ? 2.797 -1.905 42.75 1 27.14 4 CYS B N 1
ATOM 1483 C CA . CYS B 1 4 ? 3.205 -1.436 41.438 1 27.14 4 CYS B CA 1
ATOM 1484 C C . CYS B 1 4 ? 2.432 -2.154 40.312 1 27.14 4 CYS B C 1
ATOM 1486 O O . CYS B 1 4 ? 2.514 -3.377 40.188 1 27.14 4 CYS B O 1
ATOM 1488 N N . PHE B 1 5 ? 1.223 -1.73 39.969 1 27.78 5 PHE B N 1
ATOM 1489 C CA . PHE B 1 5 ? 0.448 -2.199 38.844 1 27.78 5 PHE B CA 1
ATOM 1490 C C . PHE B 1 5 ? 1.297 -2.197 37.562 1 27.78 5 PHE B C 1
ATOM 1492 O O . PHE B 1 5 ? 1.731 -1.14 37.125 1 27.78 5 PHE B O 1
ATOM 1499 N N . SER B 1 6 ? 2.162 -3.135 37.375 1 29.2 6 SER B N 1
ATOM 1500 C CA . SER B 1 6 ? 2.824 -3.316 36.094 1 29.2 6 SER B CA 1
ATOM 1501 C C . SER B 1 6 ? 1.812 -3.383 34.938 1 29.2 6 SER B C 1
ATOM 1503 O O . SER B 1 6 ? 0.963 -4.277 34.906 1 29.2 6 SER B O 1
ATOM 1505 N N . SER B 1 7 ? 1.233 -2.285 34.5 1 30.47 7 SER B N 1
ATOM 1506 C CA . SER B 1 7 ? 0.359 -2.303 33.344 1 30.47 7 SER B CA 1
ATOM 1507 C C . SER B 1 7 ? 0.976 -3.109 32.188 1 30.47 7 SER B C 1
ATOM 1509 O O . SER B 1 7 ? 2.115 -2.859 31.797 1 30.47 7 SER B O 1
ATOM 1511 N N . PRO B 1 8 ? 0.675 -4.344 31.953 1 34.12 8 PRO B N 1
ATOM 1512 C CA . PRO B 1 8 ? 1.185 -5.059 30.781 1 34.12 8 PRO B CA 1
ATOM 1513 C C . PRO B 1 8 ? 1.004 -4.27 29.484 1 34.12 8 PRO B C 1
ATOM 1515 O O . PRO B 1 8 ? -0.127 -4.047 29.047 1 34.12 8 PRO B O 1
ATOM 1518 N N . THR B 1 9 ? 1.472 -3.125 29.266 1 37.25 9 THR B N 1
ATOM 1519 C CA . THR B 1 9 ? 1.427 -2.428 27.984 1 37.25 9 THR B CA 1
ATOM 1520 C C . THR B 1 9 ? 1.87 -3.35 26.844 1 37.25 9 THR B C 1
ATOM 1522 O O . THR B 1 9 ? 3.006 -3.26 26.375 1 37.25 9 THR B O 1
ATOM 1525 N N . GLY B 1 10 ? 1.816 -4.641 26.906 1 39.78 10 GLY B N 1
ATOM 1526 C CA . GLY B 1 10 ? 2.412 -5.613 26 1 39.78 10 GLY B CA 1
ATOM 1527 C C . GLY B 1 10 ? 1.852 -5.539 24.594 1 39.78 10 GLY B C 1
ATOM 1528 O O . GLY B 1 10 ? 0.897 -6.242 24.266 1 39.78 10 GLY B O 1
ATOM 1529 N N . GLY B 1 11 ? 1.546 -4.414 23.906 1 48.59 11 GLY B N 1
ATOM 1530 C CA . GLY B 1 11 ? 1.15 -4.66 22.531 1 48.59 11 GLY B CA 1
ATOM 1531 C C . GLY B 1 11 ? 2.029 -5.676 21.828 1 48.59 11 GLY B C 1
ATOM 1532 O O . GLY B 1 11 ? 3.258 -5.598 21.906 1 48.59 11 GLY B O 1
ATOM 1533 N N . GLY B 1 12 ? 1.648 -6.844 21.797 1 58.12 12 GLY B N 1
ATOM 1534 C CA . GLY B 1 12 ? 2.418 -7.938 21.234 1 58.12 12 GLY B CA 1
ATOM 1535 C C . GLY B 1 12 ? 2.936 -7.637 19.844 1 58.12 12 GLY B C 1
ATOM 1536 O O . GLY B 1 12 ? 2.455 -6.715 19.172 1 58.12 12 GLY B O 1
ATOM 1537 N N . SER B 1 13 ? 4.207 -7.84 19.594 1 70.88 13 SER B N 1
ATOM 1538 C CA . SER B 1 13 ? 4.867 -7.676 18.297 1 70.88 13 SER B CA 1
ATOM 1539 C C . SER B 1 13 ? 4.379 -8.711 17.297 1 70.88 13 SER B C 1
ATOM 1541 O O . SER B 1 13 ? 4.266 -9.891 17.609 1 70.88 13 SER B O 1
ATOM 1543 N N . THR B 1 14 ? 3.799 -8.133 16.156 1 75.75 14 THR B N 1
ATOM 1544 C CA . THR B 1 14 ? 3.346 -8.969 15.055 1 75.75 14 THR B CA 1
ATOM 1545 C C . THR B 1 14 ? 4.516 -9.734 14.438 1 75.75 14 THR B C 1
ATOM 1547 O O . THR B 1 14 ? 5.625 -9.203 14.344 1 75.75 14 THR B O 1
ATOM 1550 N N . ASP B 1 15 ? 4.281 -11.039 14.281 1 90.94 15 ASP B N 1
ATOM 1551 C CA . ASP B 1 15 ? 5.211 -11.758 13.414 1 90.94 15 ASP B CA 1
ATOM 1552 C C . ASP B 1 15 ? 5.094 -11.289 11.969 1 90.94 15 ASP B C 1
ATOM 1554 O O . ASP B 1 15 ? 4.188 -11.703 11.25 1 90.94 15 ASP B O 1
ATOM 1558 N N . ALA B 1 16 ? 5.945 -10.375 11.625 1 95.44 16 ALA B N 1
ATOM 1559 C CA . ALA B 1 16 ? 5.863 -9.773 10.297 1 95.44 16 ALA B CA 1
ATOM 1560 C C . ALA B 1 16 ? 7.254 -9.617 9.68 1 95.44 16 ALA B C 1
ATOM 1562 O O . ALA B 1 16 ? 8.219 -9.328 10.383 1 95.44 16 ALA B O 1
ATOM 1563 N N . GLU B 1 17 ? 7.32 -9.922 8.484 1 97.31 17 GLU B N 1
ATOM 1564 C CA . GLU B 1 17 ? 8.484 -9.633 7.648 1 97.31 17 GLU B CA 1
ATOM 1565 C C . GLU B 1 17 ? 8.211 -8.477 6.695 1 97.31 17 GLU B C 1
ATOM 1567 O O . GLU B 1 17 ? 7.121 -8.375 6.125 1 97.31 17 GLU B O 1
ATOM 1572 N N . VAL B 1 18 ? 9.203 -7.594 6.59 1 98.69 18 VAL B N 1
ATOM 1573 C CA . VAL B 1 18 ? 9.031 -6.453 5.691 1 98.69 18 VAL B CA 1
ATOM 1574 C C . VAL B 1 18 ? 10.008 -6.57 4.523 1 98.69 18 VAL B C 1
ATOM 1576 O O . VAL B 1 18 ? 11.195 -6.824 4.719 1 98.69 18 VAL B O 1
ATOM 1579 N N . LEU B 1 19 ? 9.539 -6.43 3.342 1 98.81 19 LEU B N 1
ATOM 1580 C CA . LEU B 1 19 ? 10.328 -6.395 2.117 1 98.81 19 LEU B CA 1
ATOM 1581 C C . LEU B 1 19 ? 10.328 -4.996 1.508 1 98.81 19 LEU B C 1
ATOM 1583 O O . LEU B 1 19 ? 9.273 -4.379 1.358 1 98.81 19 LEU B O 1
ATOM 1587 N N . PHE B 1 20 ? 11.508 -4.508 1.197 1 98.56 20 PHE B N 1
ATOM 1588 C CA . PHE B 1 20 ? 11.602 -3.234 0.493 1 98.56 20 PHE B CA 1
ATOM 1589 C C . PHE B 1 20 ? 12.125 -3.438 -0.923 1 98.56 20 PHE B C 1
ATOM 1591 O O . PHE B 1 20 ? 12.875 -4.383 -1.185 1 98.56 20 PHE B O 1
ATOM 1598 N N . PHE B 1 21 ? 11.656 -2.592 -1.737 1 97.94 21 PHE B N 1
ATOM 1599 C CA . PHE B 1 21 ? 12.109 -2.512 -3.121 1 97.94 21 PHE B CA 1
ATOM 1600 C C . PHE B 1 21 ? 12.664 -1.125 -3.432 1 97.94 21 PHE B C 1
ATOM 1602 O O . PHE B 1 21 ? 12.375 -0.162 -2.717 1 97.94 21 PHE B O 1
ATOM 1609 N N . PRO B 1 22 ? 13.438 -1.022 -4.43 1 97.12 22 PRO B N 1
ATOM 1610 C CA . PRO B 1 22 ? 13.695 -2.006 -5.484 1 97.12 22 PRO B CA 1
ATOM 1611 C C . PRO B 1 22 ? 14.734 -3.045 -5.082 1 97.12 22 PRO B C 1
ATOM 1613 O O . PRO B 1 22 ? 15.469 -2.842 -4.109 1 97.12 22 PRO B O 1
ATOM 1616 N N . ASP B 1 23 ? 14.688 -4.18 -5.848 1 97.75 23 ASP B N 1
ATOM 1617 C CA . ASP B 1 23 ? 15.758 -5.168 -5.742 1 97.75 23 ASP B CA 1
ATOM 1618 C C . ASP B 1 23 ? 16.984 -4.727 -6.523 1 97.75 23 ASP B C 1
ATOM 1620 O O . ASP B 1 23 ? 17.031 -4.844 -7.75 1 97.75 23 ASP B O 1
ATOM 1624 N N . ALA B 1 24 ? 18 -4.344 -5.785 1 94.31 24 ALA B N 1
ATOM 1625 C CA . ALA B 1 24 ? 19.203 -3.811 -6.41 1 94.31 24 ALA B CA 1
ATOM 1626 C C . ALA B 1 24 ? 19.938 -4.891 -7.203 1 94.31 24 ALA B C 1
ATOM 1628 O O . ALA B 1 24 ? 20.594 -4.602 -8.211 1 94.31 24 ALA B O 1
ATOM 1629 N N . ALA B 1 25 ? 19.766 -6.125 -6.805 1 95.06 25 ALA B N 1
ATOM 1630 C CA . ALA B 1 25 ? 20.484 -7.227 -7.438 1 95.06 25 ALA B CA 1
ATOM 1631 C C . ALA B 1 25 ? 19.797 -7.652 -8.734 1 95.06 25 ALA B C 1
ATOM 1633 O O . ALA B 1 25 ? 20.312 -8.5 -9.469 1 95.06 25 ALA B O 1
ATOM 1634 N N . GLY B 1 26 ? 18.625 -7.051 -8.992 1 95.56 26 GLY B N 1
ATOM 1635 C CA . GLY B 1 26 ? 17.906 -7.367 -10.227 1 95.56 26 GLY B CA 1
ATOM 1636 C C . GLY B 1 26 ? 16.953 -8.539 -10.078 1 95.56 26 GLY B C 1
ATOM 1637 O O . GLY B 1 26 ? 16.578 -8.898 -8.961 1 95.56 26 GLY B O 1
ATOM 1638 N N . MET B 1 27 ? 16.562 -9.07 -11.234 1 97 27 MET B N 1
ATOM 1639 C CA . MET B 1 27 ? 15.648 -10.211 -11.234 1 97 27 MET B CA 1
ATOM 1640 C C . MET B 1 27 ? 16.375 -11.484 -10.828 1 97 27 MET B C 1
ATOM 1642 O O . MET B 1 27 ? 17.562 -11.641 -11.109 1 97 27 MET B O 1
ATOM 1646 N N . PRO B 1 28 ? 15.695 -12.414 -10.242 1 97.06 28 PRO B N 1
ATOM 1647 C CA . PRO B 1 28 ? 16.344 -13.648 -9.797 1 97.06 28 PRO B CA 1
ATOM 1648 C C . PRO B 1 28 ? 16.609 -14.625 -10.945 1 97.06 28 PRO B C 1
ATOM 1650 O O . PRO B 1 28 ? 15.797 -14.719 -11.875 1 97.06 28 PRO B O 1
ATOM 1653 N N . CYS B 1 29 ? 17.719 -15.328 -10.766 1 96.5 29 CYS B N 1
ATOM 1654 C CA . CYS B 1 29 ? 18.016 -16.438 -11.672 1 96.5 29 CYS B CA 1
ATOM 1655 C C . CYS B 1 29 ? 16.984 -17.547 -11.555 1 96.5 29 CYS B C 1
ATOM 1657 O O . CYS B 1 29 ? 16.641 -17.953 -10.445 1 96.5 29 CYS B O 1
ATOM 1659 N N . ARG B 1 30 ? 16.547 -18 -12.688 1 92.81 30 ARG B N 1
ATOM 1660 C CA . ARG B 1 30 ? 15.516 -19.016 -12.711 1 92.81 30 ARG B CA 1
ATOM 1661 C C . ARG B 1 30 ? 15.992 -20.297 -12.016 1 92.81 30 ARG B C 1
ATOM 1663 O O . ARG B 1 30 ? 15.211 -20.953 -11.328 1 92.81 30 ARG B O 1
ATOM 1670 N N . GLN B 1 31 ? 17.266 -20.609 -12.227 1 93.06 31 GLN B N 1
ATOM 1671 C CA . GLN B 1 31 ? 17.828 -21.797 -11.578 1 93.06 31 GLN B CA 1
ATOM 1672 C C . GLN B 1 31 ? 17.891 -21.609 -10.062 1 93.06 31 GLN B C 1
ATOM 1674 O O . GLN B 1 31 ? 17.578 -22.547 -9.312 1 93.06 31 GLN B O 1
ATOM 1679 N N . HIS B 1 32 ? 18.219 -20.453 -9.672 1 91.38 32 HIS B N 1
ATOM 1680 C CA . HIS B 1 32 ? 18.234 -20.156 -8.25 1 91.38 32 HIS B CA 1
ATOM 1681 C C . HIS B 1 32 ? 16.844 -20.266 -7.641 1 91.38 32 HIS B C 1
ATOM 1683 O O . HIS B 1 32 ? 16.672 -20.844 -6.559 1 91.38 32 HIS B O 1
ATOM 1689 N N . LEU B 1 33 ? 15.891 -19.781 -8.328 1 92.5 33 LEU B N 1
ATOM 1690 C CA . LEU B 1 33 ? 14.516 -19.828 -7.852 1 92.5 33 LEU B CA 1
ATOM 1691 C C . LEU B 1 33 ? 14.055 -21.266 -7.691 1 92.5 33 LEU B C 1
ATOM 1693 O O . LEU B 1 33 ? 13.281 -21.578 -6.781 1 92.5 33 LEU B O 1
ATOM 1697 N N . ALA B 1 34 ? 14.586 -22.078 -8.547 1 91.25 34 ALA B N 1
ATOM 1698 C CA . ALA B 1 34 ? 14.188 -23.484 -8.547 1 91.25 34 ALA B CA 1
ATOM 1699 C C . ALA B 1 34 ? 15.008 -24.281 -7.531 1 91.25 34 ALA B C 1
ATOM 1701 O O . ALA B 1 34 ? 14.812 -25.484 -7.387 1 91.25 34 ALA B O 1
ATOM 1702 N N . GLY B 1 35 ? 15.93 -23.594 -6.883 1 90 35 GLY B N 1
ATOM 1703 C CA . GLY B 1 35 ? 16.781 -24.281 -5.934 1 90 35 GLY B CA 1
ATOM 1704 C C . GLY B 1 35 ? 17.891 -25.094 -6.598 1 90 35 GLY B C 1
ATOM 1705 O O . GLY B 1 35 ? 18.422 -26.031 -6.004 1 90 35 GLY B O 1
ATOM 1706 N N . LYS B 1 36 ? 18.188 -24.75 -7.844 1 92.31 36 LYS B N 1
ATOM 1707 C CA . LYS B 1 36 ? 19.203 -25.453 -8.617 1 92.31 36 LYS B CA 1
ATOM 1708 C C . LYS B 1 36 ? 20.438 -24.578 -8.82 1 92.31 36 LYS B C 1
ATOM 1710 O O . LYS B 1 36 ? 20.375 -23.359 -8.641 1 92.31 36 LYS B O 1
ATOM 1715 N N . GLU B 1 37 ? 21.469 -25.25 -9.172 1 91.38 37 GLU B N 1
ATOM 1716 C CA . GLU B 1 37 ? 22.688 -24.516 -9.469 1 91.38 37 GLU B CA 1
ATOM 1717 C C . GLU B 1 37 ? 22.656 -23.906 -10.867 1 91.38 37 GLU B C 1
ATOM 1719 O O . GLU B 1 37 ? 22.234 -24.562 -11.82 1 91.38 37 GLU B O 1
ATOM 1724 N N . CYS B 1 38 ? 23.031 -22.625 -10.891 1 93.06 38 CYS B N 1
ATOM 1725 C CA . CYS B 1 38 ? 23.109 -21.953 -12.18 1 93.06 38 CYS B CA 1
ATOM 1726 C C . CYS B 1 38 ? 24.391 -22.328 -12.922 1 93.06 38 CYS B C 1
ATOM 1728 O O . CYS B 1 38 ? 25.484 -22.203 -12.375 1 93.06 38 CYS B O 1
ATOM 1730 N N . ARG B 1 39 ? 24.266 -22.719 -14.234 1 90.81 39 ARG B N 1
ATOM 1731 C CA . ARG B 1 39 ? 25.406 -23.188 -15.008 1 90.81 39 ARG B CA 1
ATOM 1732 C C . ARG B 1 39 ? 25.938 -22.094 -15.93 1 90.81 39 ARG B C 1
ATOM 1734 O O . ARG B 1 39 ? 26.906 -22.297 -16.656 1 90.81 39 ARG B O 1
ATOM 1741 N N . ARG B 1 40 ? 25.266 -21 -15.82 1 90.94 40 ARG B N 1
ATOM 1742 C CA . ARG B 1 40 ? 25.703 -19.891 -16.656 1 90.94 40 ARG B CA 1
ATOM 1743 C C . ARG B 1 40 ? 26.891 -19.156 -16.016 1 90.94 40 ARG B C 1
ATOM 1745 O O . ARG B 1 40 ? 26.812 -18.719 -14.867 1 90.94 40 ARG B O 1
ATOM 1752 N N . ALA B 1 41 ? 27.984 -19.031 -16.641 1 87.75 41 ALA B N 1
ATOM 1753 C CA . ALA B 1 41 ? 29.203 -18.422 -16.125 1 87.75 41 ALA B CA 1
ATOM 1754 C C . ALA B 1 41 ? 29.016 -16.922 -15.891 1 87.75 41 ALA B C 1
ATOM 1756 O O . ALA B 1 41 ? 29.547 -16.375 -14.938 1 87.75 41 ALA B O 1
ATOM 1757 N N . ASN B 1 42 ? 28.156 -16.203 -16.703 1 91.25 42 ASN B N 1
ATOM 1758 C CA . ASN B 1 42 ? 27.953 -14.766 -16.578 1 91.25 42 ASN B CA 1
ATOM 1759 C C . ASN B 1 42 ? 26.469 -14.414 -16.453 1 91.25 42 ASN B C 1
ATOM 1761 O O . ASN B 1 42 ? 25.969 -13.531 -17.156 1 91.25 42 ASN B O 1
ATOM 1765 N N . CYS B 1 43 ? 25.969 -15.141 -15.477 1 93.94 43 CYS B N 1
ATOM 1766 C CA . CYS B 1 43 ? 24.547 -14.875 -15.266 1 93.94 43 CYS B CA 1
ATOM 1767 C C . CYS B 1 43 ? 24.328 -13.508 -14.617 1 93.94 43 CYS B C 1
ATOM 1769 O O . CYS B 1 43 ? 24.906 -13.227 -13.562 1 93.94 43 CYS B O 1
ATOM 1771 N N . THR B 1 44 ? 23.531 -12.664 -15.242 1 93.19 44 THR B N 1
ATOM 1772 C CA . THR B 1 44 ? 23.328 -11.297 -14.766 1 93.19 44 THR B CA 1
ATOM 1773 C C . THR B 1 44 ? 22.141 -11.227 -13.805 1 93.19 44 THR B C 1
ATOM 1775 O O . THR B 1 44 ? 21.844 -10.164 -13.266 1 93.19 44 THR B O 1
ATOM 1778 N N . TYR B 1 45 ? 21.531 -12.367 -13.625 1 95.12 45 TYR B N 1
ATOM 1779 C CA . TYR B 1 45 ? 20.406 -12.422 -12.703 1 95.12 45 TYR B CA 1
ATOM 1780 C C . TYR B 1 45 ? 20.891 -12.625 -11.273 1 95.12 45 TYR B C 1
ATOM 1782 O O . TYR B 1 45 ? 22.016 -13.07 -11.047 1 95.12 45 TYR B O 1
ATOM 1790 N N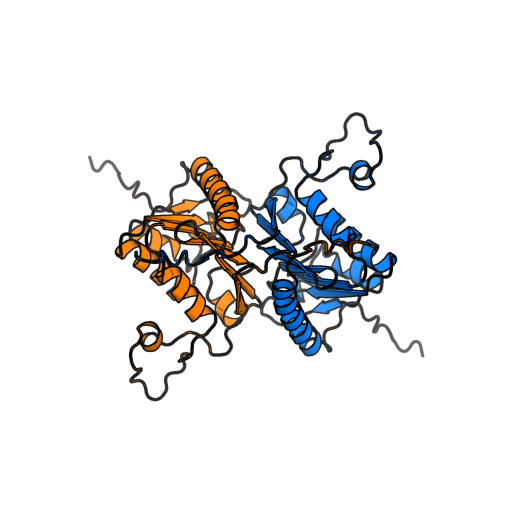 . ALA B 1 46 ? 20 -12.359 -10.312 1 95.5 46 ALA B N 1
ATOM 1791 C CA . ALA B 1 46 ? 20.375 -12.414 -8.898 1 95.5 46 ALA B CA 1
ATOM 1792 C C . ALA B 1 46 ? 20.406 -13.852 -8.391 1 95.5 46 ALA B C 1
ATOM 1794 O O . ALA B 1 46 ? 19.484 -14.633 -8.68 1 95.5 46 ALA B O 1
ATOM 1795 N N . HIS B 1 47 ? 21.453 -14.156 -7.633 1 95.19 47 HIS B N 1
ATOM 1796 C CA . HIS B 1 47 ? 21.594 -15.461 -6.996 1 95.19 47 HIS B CA 1
ATOM 1797 C C . HIS B 1 47 ? 21.516 -15.344 -5.477 1 95.19 47 HIS B C 1
ATOM 1799 O O . HIS B 1 47 ? 22.359 -15.898 -4.762 1 95.19 47 HIS B O 1
ATOM 1805 N N . ALA B 1 48 ? 20.672 -14.531 -4.945 1 93 48 ALA B N 1
ATOM 1806 C CA . ALA B 1 48 ? 20.438 -14.289 -3.523 1 93 48 ALA B CA 1
ATOM 1807 C C . ALA B 1 48 ? 18.938 -14.211 -3.229 1 93 48 ALA B C 1
ATOM 1809 O O . ALA B 1 48 ? 18.125 -14.18 -4.148 1 93 48 ALA B O 1
ATOM 1810 N N . ASP B 1 49 ? 18.625 -14.258 -1.967 1 94.88 49 ASP B N 1
ATOM 1811 C CA . ASP B 1 49 ? 17.234 -14.141 -1.565 1 94.88 49 ASP B CA 1
ATOM 1812 C C . ASP B 1 49 ? 16.797 -12.68 -1.532 1 94.88 49 ASP B C 1
ATOM 1814 O O . ASP B 1 49 ? 16.609 -12.102 -0.458 1 94.88 49 ASP B O 1
ATOM 1818 N N . THR B 1 50 ? 16.562 -12.18 -2.74 1 97.5 50 THR B N 1
ATOM 1819 C CA . THR B 1 50 ? 16.062 -10.812 -2.873 1 97.5 50 THR B CA 1
ATOM 1820 C C . THR B 1 50 ? 14.664 -10.688 -2.297 1 97.5 50 THR B C 1
ATOM 1822 O O . THR B 1 50 ? 14.055 -11.688 -1.898 1 97.5 50 THR B O 1
ATOM 1825 N N . SER B 1 51 ? 14.18 -9.477 -2.219 1 98.62 51 SER B N 1
ATOM 1826 C CA . SER B 1 51 ? 12.812 -9.266 -1.744 1 98.62 51 SER B CA 1
ATOM 1827 C C . SER B 1 51 ? 11.805 -10.023 -2.602 1 98.62 51 SER B C 1
ATOM 1829 O O . SER B 1 51 ? 10.867 -10.625 -2.078 1 98.62 51 SER B O 1
ATOM 1831 N N . LEU B 1 52 ? 12.008 -10.008 -3.9 1 98.62 52 LEU B N 1
ATOM 1832 C CA . LEU B 1 52 ? 11.102 -10.75 -4.77 1 98.62 52 LEU B CA 1
ATOM 1833 C C . LEU B 1 52 ? 11.125 -12.234 -4.449 1 98.62 52 LEU B C 1
ATOM 1835 O O . LEU B 1 52 ? 10.078 -12.883 -4.367 1 98.62 52 LEU B O 1
ATOM 1839 N N . VAL B 1 53 ? 12.305 -12.766 -4.262 1 98.06 53 VAL B N 1
ATOM 1840 C CA . VAL B 1 53 ? 12.438 -14.188 -3.977 1 98.06 53 VAL B CA 1
ATOM 1841 C C . VAL B 1 53 ? 11.688 -14.523 -2.688 1 98.06 53 VAL B C 1
ATOM 1843 O O . VAL B 1 53 ? 10.992 -15.539 -2.615 1 98.06 53 VAL B O 1
ATOM 1846 N N . LYS B 1 54 ? 11.828 -13.688 -1.742 1 98.06 54 LYS B N 1
ATOM 1847 C CA . LYS B 1 54 ? 11.141 -13.906 -0.472 1 98.06 54 LYS B CA 1
ATOM 1848 C C . LYS B 1 54 ? 9.633 -13.852 -0.651 1 98.06 54 LYS B C 1
ATOM 1850 O O . LYS B 1 54 ? 8.898 -14.656 -0.061 1 98.06 54 LYS B O 1
ATOM 1855 N N . LEU B 1 55 ? 9.172 -12.953 -1.431 1 98.62 55 LEU B N 1
ATOM 1856 C CA . LEU B 1 55 ? 7.746 -12.867 -1.727 1 98.62 55 LEU B CA 1
ATOM 1857 C C . LEU B 1 55 ? 7.254 -14.133 -2.418 1 98.62 55 LEU B C 1
ATOM 1859 O O . LEU B 1 55 ? 6.23 -14.703 -2.031 1 98.62 55 LEU B O 1
ATOM 1863 N N . LEU B 1 56 ? 7.98 -14.555 -3.385 1 98.5 56 LEU B N 1
ATOM 1864 C CA . LEU B 1 56 ? 7.605 -15.75 -4.133 1 98.5 56 LEU B CA 1
ATOM 1865 C C . LEU B 1 56 ? 7.547 -16.969 -3.217 1 98.5 56 LEU B C 1
ATOM 1867 O O . LEU B 1 56 ? 6.648 -17.812 -3.346 1 98.5 56 LEU B O 1
ATOM 1871 N N . ARG B 1 57 ? 8.469 -17.031 -2.336 1 97.06 57 ARG B N 1
ATOM 1872 C CA . ARG B 1 57 ? 8.484 -18.156 -1.404 1 97.06 57 ARG B CA 1
ATOM 1873 C C . ARG B 1 57 ? 7.23 -18.172 -0.538 1 97.06 57 ARG B C 1
ATOM 1875 O O . ARG B 1 57 ? 6.715 -19.234 -0.2 1 97.06 57 ARG B O 1
ATOM 1882 N N . ARG B 1 58 ? 6.77 -17.016 -0.186 1 97.88 58 ARG B N 1
ATOM 1883 C CA . ARG B 1 58 ? 5.562 -16.953 0.627 1 97.88 58 ARG B CA 1
ATOM 1884 C C . ARG B 1 58 ? 4.336 -17.375 -0.173 1 97.88 58 ARG B C 1
ATOM 1886 O O . ARG B 1 58 ? 3.453 -18.062 0.354 1 97.88 58 ARG B O 1
ATOM 1893 N N . ILE B 1 59 ? 4.262 -17.016 -1.396 1 98.5 59 ILE B N 1
ATOM 1894 C CA . ILE B 1 59 ? 3.168 -17.438 -2.264 1 98.5 59 ILE B CA 1
ATOM 1895 C C . ILE B 1 59 ? 3.244 -18.953 -2.488 1 98.5 59 ILE B C 1
ATOM 1897 O O . ILE B 1 59 ? 2.232 -19.641 -2.396 1 98.5 59 ILE B O 1
ATOM 1901 N N . ASP B 1 60 ? 4.438 -19.406 -2.652 1 97.69 60 ASP B N 1
ATOM 1902 C CA . ASP B 1 60 ? 4.66 -20.828 -2.902 1 97.69 60 ASP B CA 1
ATOM 1903 C C . ASP B 1 60 ? 4.324 -21.656 -1.668 1 97.69 60 ASP B C 1
ATOM 1905 O O . ASP B 1 60 ? 4.098 -22.859 -1.771 1 97.69 60 ASP B O 1
ATOM 1909 N N . ALA B 1 61 ? 4.273 -21.047 -0.593 1 97.12 61 ALA B N 1
ATOM 1910 C CA . ALA B 1 61 ? 4.016 -21.766 0.653 1 97.12 61 ALA B CA 1
ATOM 1911 C C . ALA B 1 61 ? 2.521 -22.016 0.845 1 97.12 61 ALA B C 1
ATOM 1913 O O . ALA B 1 61 ? 2.121 -22.781 1.726 1 97.12 61 ALA B O 1
ATOM 1914 N N . ALA B 1 62 ? 1.717 -21.391 0.052 1 98.62 62 ALA B N 1
ATOM 1915 C CA . ALA B 1 62 ? 0.279 -21.625 0.16 1 98.62 62 ALA B CA 1
ATOM 1916 C C . ALA B 1 62 ? -0.047 -23.109 0.007 1 98.62 62 ALA B C 1
ATOM 1918 O O . ALA B 1 62 ? 0.475 -23.766 -0.889 1 98.62 62 ALA B O 1
ATOM 1919 N N . SER B 1 63 ? -0.987 -23.594 0.858 1 98.62 63 SER B N 1
ATOM 1920 C CA . SER B 1 63 ? -1.302 -25.016 0.835 1 98.62 63 SER B CA 1
ATOM 1921 C C . SER B 1 63 ? -2.795 -25.25 0.627 1 98.62 63 SER B C 1
ATOM 1923 O O . SER B 1 63 ? -3.199 -26.297 0.111 1 98.62 63 SER B O 1
ATOM 1925 N N . LYS B 1 64 ? -3.639 -24.359 0.984 1 98.69 64 LYS B N 1
ATOM 1926 C CA . LYS B 1 64 ? -5.082 -24.562 0.882 1 98.69 64 LYS B CA 1
ATOM 1927 C C . LYS B 1 64 ? -5.73 -23.5 0.013 1 98.69 64 LYS B C 1
ATOM 1929 O O . LYS B 1 64 ? -6.465 -23.812 -0.926 1 98.69 64 LYS B O 1
ATOM 1934 N N . THR B 1 65 ? -5.52 -22.234 0.402 1 98.88 65 THR B N 1
ATOM 1935 C CA . THR B 1 65 ? -6.16 -21.141 -0.323 1 98.88 65 THR B CA 1
ATOM 1936 C C . THR B 1 65 ? -5.164 -20.016 -0.594 1 98.88 65 THR B C 1
ATOM 1938 O O . THR B 1 65 ? -4.199 -19.844 0.156 1 98.88 65 THR B O 1
ATOM 1941 N N . LEU B 1 66 ? -5.348 -19.312 -1.676 1 98.94 66 LEU B N 1
ATOM 1942 C CA . LEU B 1 66 ? -4.641 -18.094 -2.043 1 98.94 66 LEU B CA 1
ATOM 1943 C C . LEU B 1 66 ? -5.594 -17.094 -2.68 1 98.94 66 LEU B C 1
ATOM 1945 O O . LEU B 1 66 ? -6.09 -17.312 -3.787 1 98.94 66 LEU B O 1
ATOM 1949 N N . ASP B 1 67 ? -5.926 -16.016 -1.984 1 98.94 67 ASP B N 1
ATOM 1950 C CA . ASP B 1 67 ? -6.738 -14.922 -2.504 1 98.94 67 ASP B CA 1
ATOM 1951 C C . ASP B 1 67 ? -5.875 -13.703 -2.824 1 98.94 67 ASP B C 1
ATOM 1953 O O . ASP B 1 67 ? -5.188 -13.172 -1.947 1 98.94 67 ASP B O 1
ATOM 1957 N N . VAL B 1 68 ? -5.91 -13.32 -4.078 1 98.81 68 VAL B N 1
ATOM 1958 C CA . VAL B 1 68 ? -5.066 -12.227 -4.547 1 98.81 68 VAL B CA 1
ATOM 1959 C C . VAL B 1 68 ? -5.938 -11.062 -4.996 1 98.81 68 VAL B C 1
ATOM 1961 O O . VAL B 1 68 ? -6.844 -11.227 -5.816 1 98.81 68 VAL B O 1
ATOM 1964 N N . CYS B 1 69 ? -5.711 -9.875 -4.477 1 98.31 69 CYS B N 1
ATOM 1965 C CA . CYS B 1 69 ? -6.387 -8.641 -4.867 1 98.31 69 CYS B CA 1
ATOM 1966 C C . CYS B 1 69 ? -5.379 -7.535 -5.164 1 98.31 69 CYS B C 1
ATOM 1968 O O . CYS B 1 69 ? -4.852 -6.906 -4.242 1 98.31 69 CYS B O 1
ATOM 1970 N N . VAL B 1 70 ? -5.113 -7.332 -6.453 1 97.44 70 VAL B N 1
ATOM 1971 C CA . VAL B 1 70 ? -4.047 -6.406 -6.824 1 97.44 70 VAL B CA 1
ATOM 1972 C C . VAL B 1 70 ? -4.488 -5.566 -8.023 1 97.44 70 VAL B C 1
ATOM 1974 O O . VAL B 1 70 ? -5.27 -6.027 -8.859 1 97.44 70 VAL B O 1
ATOM 1977 N N . PHE B 1 71 ? -3.928 -4.398 -8.125 1 95.88 71 PHE B N 1
ATOM 1978 C CA . PHE B 1 71 ? -4.223 -3.469 -9.211 1 95.88 71 PHE B CA 1
ATOM 1979 C C . PHE B 1 71 ? -3.816 -4.055 -10.555 1 95.88 71 PHE B C 1
ATOM 1981 O O . PHE B 1 71 ? -4.598 -4.031 -11.508 1 95.88 71 PHE B O 1
ATOM 1988 N N . THR B 1 72 ? -2.598 -4.602 -10.555 1 95.12 72 THR B N 1
ATOM 1989 C CA . THR B 1 72 ? -2.105 -5.168 -11.805 1 95.12 72 THR B CA 1
ATOM 1990 C C . THR B 1 72 ? -1.017 -6.203 -11.539 1 95.12 72 THR B C 1
ATOM 1992 O O . THR B 1 72 ? -0.409 -6.211 -10.461 1 95.12 72 THR B O 1
ATOM 1995 N N . ILE B 1 73 ? -0.91 -7.145 -12.5 1 96.81 73 ILE B N 1
ATOM 1996 C CA . ILE B 1 73 ? 0.151 -8.148 -12.492 1 96.81 73 ILE B CA 1
ATOM 1997 C C . ILE B 1 73 ? 0.869 -8.148 -13.844 1 96.81 73 ILE B C 1
ATOM 1999 O O . ILE B 1 73 ? 0.303 -8.57 -14.852 1 96.81 73 ILE B O 1
ATOM 2003 N N . THR B 1 74 ? 2.129 -7.715 -13.781 1 97.25 74 THR B N 1
ATOM 2004 C CA . THR B 1 74 ? 2.932 -7.746 -15 1 97.25 74 THR B CA 1
ATOM 2005 C C . THR B 1 74 ? 4.336 -8.273 -14.711 1 97.25 74 THR B C 1
ATOM 2007 O O . THR B 1 74 ? 5.297 -7.902 -15.391 1 97.25 74 THR B O 1
ATOM 2010 N N . CYS B 1 75 ? 4.453 -9 -13.727 1 97.44 75 CYS B N 1
ATOM 2011 C CA . CYS B 1 75 ? 5.676 -9.719 -13.391 1 97.44 75 CYS B CA 1
ATOM 2012 C C . CYS B 1 75 ? 5.488 -11.227 -13.562 1 97.44 75 CYS B C 1
ATOM 2014 O O . CYS B 1 75 ? 4.816 -11.867 -12.758 1 97.44 75 CYS B O 1
ATOM 2016 N N . ASN B 1 76 ? 6.168 -11.742 -14.523 1 96.56 76 ASN B N 1
ATOM 2017 C CA . ASN B 1 76 ? 5.98 -13.141 -14.875 1 96.56 76 ASN B CA 1
ATOM 2018 C C . ASN B 1 76 ? 6.301 -14.062 -13.695 1 96.56 76 ASN B C 1
ATOM 2020 O O . ASN B 1 76 ? 5.648 -15.086 -13.508 1 96.56 76 ASN B O 1
ATOM 2024 N N . GLU B 1 77 ? 7.352 -13.719 -12.945 1 97.06 77 GLU B N 1
ATOM 2025 C CA . GLU B 1 77 ? 7.766 -14.555 -11.82 1 97.06 77 GLU B CA 1
ATOM 2026 C C . GLU B 1 77 ? 6.652 -14.672 -10.781 1 97.06 77 GLU B C 1
ATOM 2028 O O . GLU B 1 77 ? 6.422 -15.758 -10.234 1 97.06 77 GLU B O 1
ATOM 2033 N N . ILE B 1 78 ? 5.922 -13.617 -10.594 1 98.44 78 ILE B N 1
ATOM 2034 C CA . ILE B 1 78 ? 4.836 -13.633 -9.617 1 98.44 78 ILE B CA 1
ATOM 2035 C C . ILE B 1 78 ? 3.645 -14.398 -10.188 1 98.44 78 ILE B C 1
ATOM 2037 O O . ILE B 1 78 ? 3.053 -15.242 -9.5 1 98.44 78 ILE B O 1
ATOM 2041 N N . ALA B 1 79 ? 3.311 -14.102 -11.422 1 98.12 79 ALA B N 1
ATOM 2042 C CA . ALA B 1 79 ? 2.211 -14.812 -12.07 1 98.12 79 ALA B CA 1
ATOM 2043 C C . ALA B 1 79 ? 2.449 -16.328 -12.062 1 98.12 79 ALA B C 1
ATOM 2045 O O . ALA B 1 79 ? 1.539 -17.094 -11.766 1 98.12 79 ALA B O 1
ATOM 2046 N N . ASP B 1 80 ? 3.662 -16.703 -12.352 1 97.81 80 ASP B N 1
ATOM 2047 C CA . ASP B 1 80 ? 4.016 -18.109 -12.367 1 97.81 80 ASP B CA 1
ATOM 2048 C C . ASP B 1 80 ? 3.842 -18.734 -10.984 1 97.81 80 ASP B C 1
ATOM 2050 O O . ASP B 1 80 ? 3.41 -19.891 -10.859 1 97.81 80 ASP B O 1
ATOM 2054 N N . ALA B 1 81 ? 4.211 -18.031 -9.992 1 98.25 81 ALA B N 1
ATOM 2055 C CA . ALA B 1 81 ? 4.055 -18.531 -8.625 1 98.25 81 ALA B CA 1
ATOM 2056 C C . ALA B 1 81 ? 2.586 -18.781 -8.297 1 98.25 81 ALA B C 1
ATOM 2058 O O . ALA B 1 81 ? 2.242 -19.766 -7.656 1 98.25 81 ALA B O 1
ATOM 2059 N N . VAL B 1 82 ? 1.734 -17.891 -8.719 1 98.75 82 VAL B N 1
ATOM 2060 C CA . VAL B 1 82 ? 0.297 -18.031 -8.5 1 98.75 82 VAL B CA 1
ATOM 2061 C C . VAL B 1 82 ? -0.222 -19.266 -9.227 1 98.75 82 VAL B C 1
ATOM 2063 O O . VAL B 1 82 ? -0.965 -20.062 -8.648 1 98.75 82 VAL B O 1
ATOM 2066 N N . VAL B 1 83 ? 0.188 -19.406 -10.445 1 98.5 83 VAL B N 1
ATOM 2067 C CA . VAL B 1 83 ? -0.242 -20.562 -11.242 1 98.5 83 VAL B CA 1
ATOM 2068 C C . VAL B 1 83 ? 0.278 -21.844 -10.617 1 98.5 83 VAL B C 1
ATOM 2070 O O . VAL B 1 83 ? -0.446 -22.844 -10.539 1 98.5 83 VAL B O 1
ATOM 2073 N N . ARG B 1 84 ? 1.539 -21.859 -10.125 1 97.94 84 ARG B N 1
ATOM 2074 C CA . ARG B 1 84 ? 2.096 -23.031 -9.469 1 97.94 84 ARG B CA 1
ATOM 2075 C C . ARG B 1 84 ? 1.276 -23.422 -8.234 1 97.94 84 ARG B C 1
ATOM 2077 O O . ARG B 1 84 ? 1.095 -24.594 -7.945 1 97.94 84 ARG B O 1
ATOM 2084 N N . ALA B 1 85 ? 0.849 -22.422 -7.516 1 98.62 85 ALA B N 1
ATOM 2085 C CA . ALA B 1 85 ? -0.01 -22.703 -6.367 1 98.62 85 ALA B CA 1
ATOM 2086 C C . ALA B 1 85 ? -1.276 -23.438 -6.801 1 98.62 85 ALA B C 1
ATOM 2088 O O . ALA B 1 85 ? -1.655 -24.453 -6.195 1 98.62 85 ALA B O 1
ATOM 2089 N N . HIS B 1 86 ? -1.882 -22.984 -7.805 1 98.69 86 HIS B N 1
ATOM 2090 C CA . HIS B 1 86 ? -3.082 -23.625 -8.344 1 98.69 86 HIS B CA 1
ATOM 2091 C C . HIS B 1 86 ? -2.805 -25.047 -8.781 1 98.69 86 HIS B C 1
ATOM 2093 O O . HIS B 1 86 ? -3.596 -25.953 -8.5 1 98.69 86 HIS B O 1
ATOM 2099 N N . GLU B 1 87 ? -1.739 -25.25 -9.398 1 98.25 87 GLU B N 1
ATOM 2100 C CA . GLU B 1 87 ? -1.364 -26.562 -9.906 1 98.25 87 GLU B CA 1
ATOM 2101 C C . GLU B 1 87 ? -1.136 -27.547 -8.766 1 98.25 87 GLU B C 1
ATOM 2103 O O . GLU B 1 87 ? -1.332 -28.766 -8.93 1 98.25 87 GLU B O 1
ATOM 2108 N N . ARG B 1 88 ? -0.78 -27.078 -7.66 1 98.25 88 ARG B N 1
ATOM 2109 C CA . ARG B 1 88 ? -0.566 -27.906 -6.484 1 98.25 88 ARG B CA 1
ATOM 2110 C C . ARG B 1 88 ? -1.887 -28.234 -5.793 1 98.25 88 ARG B C 1
ATOM 2112 O O . ARG B 1 88 ? -1.906 -28.922 -4.77 1 98.25 88 ARG B O 1
ATOM 2119 N N . GLY B 1 89 ? -2.971 -27.656 -6.27 1 98.5 89 GLY B N 1
ATOM 2120 C CA . GLY B 1 89 ? -4.285 -27.953 -5.719 1 98.5 89 GLY B CA 1
ATOM 2121 C C . GLY B 1 89 ? -4.793 -26.875 -4.781 1 98.5 89 GLY B C 1
ATOM 2122 O O . GLY B 1 89 ? -5.844 -27.031 -4.156 1 98.5 89 GLY B O 1
ATOM 2123 N N . VAL B 1 90 ? -4.066 -25.797 -4.645 1 98.81 90 VAL B N 1
ATOM 2124 C CA . VAL B 1 90 ? -4.496 -24.656 -3.84 1 98.81 90 VAL B CA 1
ATOM 2125 C C . VAL B 1 90 ? -5.684 -23.969 -4.512 1 98.81 90 VAL B C 1
ATOM 2127 O O . VAL B 1 90 ? -5.691 -23.781 -5.73 1 98.81 90 VAL B O 1
ATOM 2130 N N . LYS B 1 91 ? -6.727 -23.625 -3.77 1 98.88 91 LYS B N 1
ATOM 2131 C CA . LYS B 1 91 ? -7.82 -22.828 -4.297 1 98.88 91 LYS B CA 1
ATOM 2132 C C . LYS B 1 91 ? -7.41 -21.359 -4.434 1 98.88 91 LYS B C 1
ATOM 2134 O O . LYS B 1 91 ? -7.242 -20.656 -3.434 1 98.88 91 LYS B O 1
ATOM 2139 N N . VAL B 1 92 ? -7.32 -20.922 -5.676 1 98.81 92 VAL B N 1
ATOM 2140 C CA . VAL B 1 92 ? -6.82 -19.578 -5.941 1 98.81 92 VAL B CA 1
ATOM 2141 C C . VAL B 1 92 ? -7.938 -18.703 -6.52 1 98.81 92 VAL B C 1
ATOM 2143 O O . VAL B 1 92 ? -8.68 -19.156 -7.398 1 98.81 92 VAL B O 1
ATOM 2146 N N . ARG B 1 93 ? -8.148 -17.531 -6.02 1 98.69 93 ARG B N 1
ATOM 2147 C CA . ARG B 1 93 ? -9 -16.484 -6.594 1 98.69 93 ARG B CA 1
ATOM 2148 C C . ARG B 1 93 ? -8.219 -15.195 -6.801 1 98.69 93 ARG B C 1
ATOM 2150 O O . ARG B 1 93 ? -7.387 -14.82 -5.969 1 98.69 93 ARG B O 1
ATOM 2157 N N . VAL B 1 94 ? -8.492 -14.508 -7.922 1 98.12 94 VAL B N 1
ATOM 2158 C CA . VAL B 1 94 ? -7.789 -13.266 -8.219 1 98.12 94 VAL B CA 1
ATOM 2159 C C . VAL B 1 94 ? -8.797 -12.164 -8.547 1 98.12 94 VAL B C 1
ATOM 2161 O O . VAL B 1 94 ? -9.711 -12.367 -9.352 1 98.12 94 VAL B O 1
ATOM 2164 N N . ILE B 1 95 ? -8.672 -11.039 -7.855 1 97.19 95 ILE B N 1
ATOM 2165 C CA . ILE B 1 95 ? -9.375 -9.805 -8.203 1 97.19 95 ILE B CA 1
ATOM 2166 C C . ILE B 1 95 ? -8.383 -8.766 -8.703 1 97.19 95 ILE B C 1
ATOM 2168 O O . ILE B 1 95 ? -7.324 -8.562 -8.102 1 97.19 95 ILE B O 1
ATOM 2172 N N . SER B 1 96 ? -8.648 -8.133 -9.828 1 95.69 96 SER B N 1
ATOM 2173 C CA . SER B 1 96 ? -7.805 -7.062 -10.352 1 95.69 96 SER B CA 1
ATOM 2174 C C . SER B 1 96 ? -8.641 -5.984 -11.039 1 95.69 96 SER B C 1
ATOM 2176 O O . SER B 1 96 ? -9.867 -6.043 -11.031 1 95.69 96 SER B O 1
ATOM 2178 N N . ASP B 1 97 ? -7.969 -4.957 -11.516 1 92.62 97 ASP B N 1
ATOM 2179 C CA . ASP B 1 97 ? -8.609 -3.826 -12.18 1 92.62 97 ASP B CA 1
ATOM 2180 C C . ASP B 1 97 ? -8.938 -4.156 -13.633 1 92.62 97 ASP B C 1
ATOM 2182 O O . ASP B 1 97 ? -8.133 -4.77 -14.328 1 92.62 97 ASP B O 1
ATOM 2186 N N . ASP B 1 98 ? -10.07 -3.709 -14.117 1 83.69 98 ASP B N 1
ATOM 2187 C CA . ASP B 1 98 ? -10.547 -4.074 -15.445 1 83.69 98 ASP B CA 1
ATOM 2188 C C . ASP B 1 98 ? -9.68 -3.436 -16.531 1 83.69 98 ASP B C 1
ATOM 2190 O O . ASP B 1 98 ? -9.305 -4.098 -17.5 1 83.69 98 ASP B O 1
ATOM 2194 N N . GLU B 1 99 ? -9.344 -2.232 -16.312 1 80.31 99 GLU B N 1
ATOM 2195 C CA . GLU B 1 99 ? -8.516 -1.554 -17.312 1 80.31 99 GLU B CA 1
ATOM 2196 C C . GLU B 1 99 ? -7.117 -2.154 -17.359 1 80.31 99 GLU B C 1
ATOM 2198 O O . GLU B 1 99 ? -6.566 -2.354 -18.453 1 80.31 99 GLU B O 1
ATOM 2203 N N . GLN B 1 100 ? -6.688 -2.557 -16.297 1 80.06 100 GLN B N 1
ATOM 2204 C CA . GLN B 1 100 ? -5.348 -3.127 -16.234 1 80.06 100 GLN B CA 1
ATOM 2205 C C . GLN B 1 100 ? -5.332 -4.562 -16.75 1 80.06 100 GLN B C 1
ATOM 2207 O O . GLN B 1 100 ? -4.332 -5.016 -17.312 1 80.06 100 GLN B O 1
ATOM 2212 N N . ALA B 1 101 ? -6.359 -5.227 -16.562 1 80.44 101 ALA B N 1
ATOM 2213 C CA . ALA B 1 101 ? -6.461 -6.609 -17.031 1 80.44 101 ALA B CA 1
ATOM 2214 C C . ALA B 1 101 ? -6.289 -6.699 -18.547 1 80.44 101 ALA B C 1
ATOM 2216 O O . ALA B 1 101 ? -5.797 -7.703 -19.062 1 80.44 101 ALA B O 1
ATOM 2217 N N . HIS B 1 102 ? -6.562 -5.574 -19.188 1 81.31 102 HIS B N 1
ATOM 2218 C CA . HIS B 1 102 ? -6.523 -5.598 -20.641 1 81.31 102 HIS B CA 1
ATOM 2219 C C . HIS B 1 102 ? -5.312 -4.844 -21.172 1 81.31 102 HIS B C 1
ATOM 2221 O O . HIS B 1 102 ? -5.137 -4.723 -22.391 1 81.31 102 HIS B O 1
ATOM 2227 N N . SER B 1 103 ? -4.586 -4.438 -20.234 1 83 103 SER B N 1
ATOM 2228 C CA . SER B 1 103 ? -3.41 -3.689 -20.672 1 83 103 SER B CA 1
ATOM 2229 C C . SER B 1 103 ? -2.336 -4.617 -21.234 1 83 103 SER B C 1
ATOM 2231 O O . SER B 1 103 ? -2.305 -5.805 -20.891 1 83 103 SER B O 1
ATOM 2233 N N . THR B 1 104 ? -1.459 -4.02 -22 1 83.62 104 THR B N 1
ATOM 2234 C CA . THR B 1 104 ? -0.353 -4.773 -22.578 1 83.62 104 THR B CA 1
ATOM 2235 C C . THR B 1 104 ? 0.588 -5.277 -21.484 1 83.62 104 THR B C 1
ATOM 2237 O O . THR B 1 104 ? 0.959 -4.523 -20.594 1 83.62 104 THR B O 1
ATOM 2240 N N . GLY B 1 105 ? 0.857 -6.633 -21.594 1 86.44 105 GLY B N 1
ATOM 2241 C CA . GLY B 1 105 ? 1.816 -7.203 -20.656 1 86.44 105 GLY B CA 1
ATOM 2242 C C . GLY B 1 105 ? 1.169 -7.789 -19.422 1 86.44 105 GLY B C 1
ATOM 2243 O O . GLY B 1 105 ? 1.85 -8.375 -18.578 1 86.44 105 GLY B O 1
ATOM 2244 N N . SER B 1 106 ? -0.1 -7.605 -19.406 1 90.06 106 SER B N 1
ATOM 2245 C CA . SER B 1 106 ? -0.805 -8.172 -18.266 1 90.06 106 SER B CA 1
ATOM 2246 C C . SER B 1 106 ? -0.714 -9.695 -18.25 1 90.06 106 SER B C 1
ATOM 2248 O O . SER B 1 106 ? -0.852 -10.336 -19.297 1 90.06 106 SER B O 1
ATOM 2250 N N . ASP B 1 107 ? -0.528 -10.188 -17.047 1 94.06 107 ASP B N 1
ATOM 2251 C CA . ASP B 1 107 ? -0.41 -11.633 -16.891 1 94.06 107 ASP B CA 1
ATOM 2252 C C . ASP B 1 107 ? -1.743 -12.25 -16.469 1 94.06 107 ASP B C 1
ATOM 2254 O O . ASP B 1 107 ? -1.812 -13.438 -16.172 1 94.06 107 ASP B O 1
ATOM 2258 N N . LEU B 1 108 ? -2.752 -11.516 -16.438 1 93.88 108 LEU B N 1
ATOM 2259 C CA . LEU B 1 108 ? -4.043 -12.008 -15.969 1 93.88 108 LEU B CA 1
ATOM 2260 C C . LEU B 1 108 ? -4.625 -13.031 -16.938 1 93.88 108 LEU B C 1
ATOM 2262 O O . LEU B 1 108 ? -5.309 -13.969 -16.516 1 93.88 108 LEU B O 1
ATOM 2266 N N . ARG B 1 109 ? -4.34 -12.82 -18.188 1 91.88 109 ARG B N 1
ATOM 2267 C CA . ARG B 1 109 ? -4.816 -13.797 -19.172 1 91.88 109 ARG B CA 1
ATOM 2268 C C . ARG B 1 109 ? -4.203 -15.172 -18.906 1 91.88 109 ARG B C 1
ATOM 2270 O O . ARG B 1 109 ? -4.906 -16.188 -18.922 1 91.88 109 ARG B O 1
ATOM 2277 N N . ALA B 1 110 ? -2.934 -15.156 -18.719 1 93.25 110 ALA B N 1
ATOM 2278 C CA . ALA B 1 110 ? -2.256 -16.422 -18.438 1 93.25 110 ALA B CA 1
ATOM 2279 C C . ALA B 1 110 ? -2.814 -17.062 -17.172 1 93.25 110 ALA B C 1
ATOM 2281 O O . ALA B 1 110 ? -2.98 -18.281 -17.109 1 93.25 110 ALA B O 1
ATOM 2282 N N . ILE B 1 111 ? -3.092 -16.297 -16.203 1 96.94 111 ILE B N 1
ATOM 2283 C CA . ILE B 1 111 ? -3.65 -16.781 -14.938 1 96.94 111 ILE B CA 1
ATOM 2284 C C . ILE B 1 111 ? -5.043 -17.359 -15.18 1 96.94 111 ILE B C 1
ATOM 2286 O O . ILE B 1 111 ? -5.352 -18.453 -14.727 1 96.94 111 ILE B O 1
ATOM 2290 N N . ALA B 1 112 ? -5.805 -16.688 -15.914 1 95.56 112 ALA B N 1
ATOM 2291 C CA . ALA B 1 112 ? -7.148 -17.156 -16.234 1 95.56 112 ALA B CA 1
ATOM 2292 C C . ALA B 1 112 ? -7.105 -18.422 -17.078 1 95.56 112 ALA B C 1
ATOM 2294 O O . ALA B 1 112 ? -7.875 -19.359 -16.844 1 95.56 112 ALA B O 1
ATOM 2295 N N . ASP B 1 113 ? -6.25 -18.453 -18 1 94.69 113 ASP B N 1
ATOM 2296 C CA . ASP B 1 113 ? -6.109 -19.594 -18.891 1 94.69 113 ASP B CA 1
ATOM 2297 C C . ASP B 1 113 ? -5.695 -20.844 -18.141 1 94.69 113 ASP B C 1
ATOM 2299 O O . ASP B 1 113 ? -5.941 -21.969 -18.594 1 94.69 113 ASP B O 1
ATOM 2303 N N . ALA B 1 114 ? -5.07 -20.688 -17.047 1 96.69 114 ALA B N 1
ATOM 2304 C CA . ALA B 1 114 ? -4.66 -21.812 -16.219 1 96.69 114 ALA B CA 1
ATOM 2305 C C . ALA B 1 114 ? -5.852 -22.406 -15.469 1 96.69 114 ALA B C 1
ATOM 2307 O O . ALA B 1 114 ? -5.73 -23.438 -14.812 1 96.69 114 ALA B O 1
ATOM 2308 N N . GLY B 1 115 ? -6.988 -21.703 -15.516 1 96.69 115 GLY B N 1
ATOM 2309 C CA . GLY B 1 115 ? -8.188 -22.188 -14.859 1 96.69 115 GLY B CA 1
ATOM 2310 C C . GLY B 1 115 ? -8.477 -21.5 -13.539 1 96.69 115 GLY B C 1
ATOM 2311 O O . GLY B 1 115 ? -9.352 -21.922 -12.781 1 96.69 115 GLY B O 1
ATOM 2312 N N . ILE B 1 116 ? -7.766 -20.453 -13.258 1 97.69 116 ILE B N 1
ATOM 2313 C CA . ILE B 1 116 ? -7.953 -19.703 -12.023 1 97.69 116 ILE B CA 1
ATOM 2314 C C . ILE B 1 116 ? -9.062 -18.672 -12.211 1 97.69 116 ILE B C 1
ATOM 2316 O O . ILE B 1 116 ? -9.047 -17.906 -13.18 1 97.69 116 ILE B O 1
ATOM 2320 N N . PRO B 1 117 ? -10.07 -18.703 -11.336 1 97.44 117 PRO B N 1
ATOM 2321 C CA . PRO B 1 117 ? -11.094 -17.656 -11.445 1 97.44 117 PRO B CA 1
ATOM 2322 C C . PRO B 1 117 ? -10.531 -16.25 -11.227 1 97.44 117 PRO B C 1
ATOM 2324 O O . PRO B 1 117 ? -9.828 -16.016 -10.25 1 97.44 117 PRO B O 1
ATOM 2327 N N . VAL B 1 118 ? -10.836 -15.359 -12.172 1 96.44 118 VAL B N 1
ATOM 2328 C CA . VAL B 1 118 ? -10.406 -13.961 -12.125 1 96.44 118 VAL B CA 1
ATOM 2329 C C . VAL B 1 118 ? -11.625 -13.047 -12.281 1 96.44 118 VAL B C 1
ATOM 2331 O O . VAL B 1 118 ? -12.438 -13.234 -13.188 1 96.44 118 VAL B O 1
ATOM 2334 N N . ARG B 1 119 ? -11.742 -12.102 -11.328 1 95 119 ARG B N 1
ATOM 2335 C CA . ARG B 1 119 ? -12.789 -11.086 -11.438 1 95 119 ARG B CA 1
ATOM 2336 C C . ARG B 1 119 ? -12.188 -9.688 -11.461 1 95 119 ARG B C 1
ATOM 2338 O O . ARG B 1 119 ? -11.102 -9.453 -10.914 1 95 119 ARG B O 1
ATOM 2345 N N . THR B 1 120 ? -12.938 -8.781 -12.086 1 92.94 120 THR B N 1
ATOM 2346 C CA . THR B 1 120 ? -12.5 -7.395 -12.164 1 92.94 120 THR B CA 1
ATOM 2347 C C . THR B 1 120 ? -13.586 -6.457 -11.641 1 92.94 120 THR B C 1
ATOM 2349 O O . THR B 1 120 ? -14.727 -6.875 -11.445 1 92.94 120 THR B O 1
ATOM 2352 N N . ASP B 1 121 ? -13.258 -5.211 -11.297 1 86.19 121 ASP B N 1
ATOM 2353 C CA . ASP B 1 121 ? -14.211 -4.27 -10.711 1 86.19 121 ASP B CA 1
ATOM 2354 C C . ASP B 1 121 ? -15.094 -3.645 -11.789 1 86.19 121 ASP B C 1
ATOM 2356 O O . ASP B 1 121 ? -16.156 -3.082 -11.484 1 86.19 121 ASP B O 1
ATOM 2360 N N . ALA B 1 122 ? -14.812 -3.719 -13.008 1 74.19 122 ALA B N 1
ATOM 2361 C CA . ALA B 1 122 ? -15.555 -3.137 -14.125 1 74.19 122 ALA B CA 1
ATOM 2362 C C . ALA B 1 122 ? -15.953 -1.693 -13.82 1 74.19 122 ALA B C 1
ATOM 2364 O O . ALA B 1 122 ? -17.094 -1.286 -14.078 1 74.19 122 ALA B O 1
ATOM 2365 N N . ALA B 1 123 ? -15.195 -1.003 -13.125 1 73 123 ALA B N 1
ATOM 2366 C CA . ALA B 1 123 ? -15.469 0.384 -12.758 1 73 123 ALA B CA 1
ATOM 2367 C C . ALA B 1 123 ? -14.367 1.313 -13.266 1 73 123 ALA B C 1
ATOM 2369 O O . ALA B 1 123 ? -13.266 0.863 -13.594 1 73 123 ALA B O 1
ATOM 2370 N N . SER B 1 124 ? -14.852 2.584 -13.375 1 72.44 124 SER B N 1
ATOM 2371 C CA . SER B 1 124 ? -13.891 3.588 -13.812 1 72.44 124 SER B CA 1
ATOM 2372 C C . SER B 1 124 ? -12.891 3.918 -12.711 1 72.44 124 SER B C 1
ATOM 2374 O O . SER B 1 124 ? -11.805 4.434 -12.977 1 72.44 124 SER B O 1
ATOM 2376 N N . THR B 1 125 ? -13.383 3.596 -11.609 1 71.88 125 THR B N 1
ATOM 2377 C CA . THR B 1 125 ? -12.469 3.791 -10.492 1 71.88 125 THR B CA 1
ATOM 2378 C C . THR B 1 125 ? -11.547 2.586 -10.328 1 71.88 125 THR B C 1
ATOM 2380 O O . THR B 1 125 ? -11.75 1.553 -10.969 1 71.88 125 THR B O 1
ATOM 2383 N N . HIS B 1 126 ? -10.57 2.801 -9.516 1 79.75 126 HIS B N 1
ATOM 2384 C CA . HIS B 1 126 ? -9.523 1.786 -9.594 1 79.75 126 HIS B CA 1
ATOM 2385 C C . HIS B 1 126 ? -9.602 0.835 -8.398 1 79.75 126 HIS B C 1
ATOM 2387 O O . HIS B 1 126 ? -9.828 1.269 -7.266 1 79.75 126 HIS B O 1
ATOM 2393 N N . MET B 1 127 ? -9.617 -0.46 -8.797 1 83.31 127 MET B N 1
ATOM 2394 C CA . MET B 1 127 ? -9.164 -1.429 -7.801 1 83.31 127 MET B CA 1
ATOM 2395 C C . MET B 1 127 ? -7.688 -1.226 -7.48 1 83.31 127 MET B C 1
ATOM 2397 O O . MET B 1 127 ? -6.816 -1.684 -8.227 1 83.31 127 MET B O 1
ATOM 2401 N N . HIS B 1 128 ? -7.473 -0.616 -6.328 1 94.81 128 HIS B N 1
ATOM 2402 C CA . HIS B 1 128 ? -6.121 -0.13 -6.066 1 94.81 128 HIS B CA 1
ATOM 2403 C C . HIS B 1 128 ? -5.488 -0.862 -4.887 1 94.81 128 HIS B C 1
ATOM 2405 O O . HIS B 1 128 ? -4.438 -0.454 -4.391 1 94.81 128 HIS B O 1
ATOM 2411 N N . HIS B 1 129 ? -6.133 -1.92 -4.457 1 96.94 129 HIS B N 1
ATOM 2412 C CA . HIS B 1 129 ? -5.535 -2.777 -3.439 1 96.94 129 HIS B CA 1
ATOM 2413 C C . HIS B 1 129 ? -4.27 -3.453 -3.965 1 96.94 129 HIS B C 1
ATOM 2415 O O . HIS B 1 129 ? -4.086 -3.574 -5.176 1 96.94 129 HIS B O 1
ATOM 2421 N N . LYS B 1 130 ? -3.418 -3.863 -3.049 1 97.62 130 LYS B N 1
ATOM 2422 C CA . LYS B 1 130 ? -2.252 -4.711 -3.287 1 97.62 130 LYS B CA 1
ATOM 2423 C C . LYS B 1 130 ? -2.053 -5.707 -2.148 1 97.62 130 LYS B C 1
ATOM 2425 O O . LYS B 1 130 ? -1.083 -5.609 -1.393 1 97.62 130 LYS B O 1
ATOM 2430 N N . PHE B 1 131 ? -3.004 -6.652 -2.08 1 98.81 131 PHE B N 1
ATOM 2431 C CA . PHE B 1 131 ? -2.793 -7.602 -0.995 1 98.81 131 PHE B CA 1
ATOM 2432 C C . PHE B 1 131 ? -3.096 -9.023 -1.453 1 98.81 131 PHE B C 1
ATOM 2434 O O . PHE B 1 131 ? -3.721 -9.227 -2.496 1 98.81 131 PHE B O 1
ATOM 2441 N N . ALA B 1 132 ? -2.617 -9.953 -0.691 1 98.94 132 ALA B N 1
ATOM 2442 C CA . ALA B 1 132 ? -2.932 -11.375 -0.826 1 98.94 132 ALA B CA 1
ATOM 2443 C C . ALA B 1 132 ? -3.068 -12.039 0.542 1 98.94 132 ALA B C 1
ATOM 2445 O O . ALA B 1 132 ? -2.461 -11.594 1.519 1 98.94 132 ALA B O 1
ATOM 2446 N N . ILE B 1 133 ? -3.893 -13.023 0.574 1 98.88 133 ILE B N 1
ATOM 2447 C CA . ILE B 1 133 ? -4.113 -13.82 1.774 1 98.88 133 ILE B CA 1
ATOM 2448 C C . ILE B 1 133 ? -3.721 -15.273 1.51 1 98.88 133 ILE B C 1
ATOM 2450 O O . ILE B 1 133 ? -4.277 -15.922 0.62 1 98.88 133 ILE B O 1
ATOM 2454 N N . VAL B 1 134 ? -2.764 -15.758 2.285 1 98.81 134 VAL B N 1
ATOM 2455 C CA . VAL B 1 134 ? -2.273 -17.125 2.141 1 98.81 134 VAL B CA 1
ATOM 2456 C C . VAL B 1 134 ? -2.844 -18 3.256 1 98.81 134 VAL B C 1
ATOM 2458 O O . VAL B 1 134 ? -2.57 -17.766 4.434 1 98.81 134 VAL B O 1
ATOM 2461 N N . ASP B 1 135 ? -3.645 -18.984 2.914 1 98.69 135 ASP B N 1
ATOM 2462 C CA . ASP B 1 135 ? -4.215 -20.016 3.787 1 98.69 135 ASP B CA 1
ATOM 2463 C C . ASP B 1 135 ? -5.023 -19.375 4.918 1 98.69 135 ASP B C 1
ATOM 2465 O O . ASP B 1 135 ? -5.035 -19.891 6.039 1 98.69 135 ASP B O 1
ATOM 2469 N N . GLY B 1 136 ? -5.52 -18.172 4.699 1 97.81 136 GLY B N 1
ATOM 2470 C CA . GLY B 1 136 ? -6.359 -17.484 5.672 1 97.81 136 GLY B CA 1
ATOM 2471 C C . GLY B 1 136 ? -5.602 -17.047 6.906 1 97.81 136 GLY B C 1
ATOM 2472 O O . GLY B 1 136 ? -6.203 -16.594 7.883 1 97.81 136 GLY B O 1
ATOM 2473 N N . ALA B 1 137 ? -4.27 -17.078 6.816 1 97.25 137 ALA B N 1
ATOM 2474 C CA . ALA B 1 137 ? -3.512 -16.859 8.047 1 97.25 137 ALA B CA 1
ATOM 2475 C C . ALA B 1 137 ? -2.395 -15.844 7.832 1 97.25 137 ALA B C 1
ATOM 2477 O O . ALA B 1 137 ? -1.929 -15.211 8.781 1 97.25 137 ALA B O 1
ATOM 2478 N N . THR B 1 138 ? -1.958 -15.711 6.652 1 98 138 THR B N 1
ATOM 2479 C CA . THR B 1 138 ? -0.879 -14.781 6.336 1 98 138 THR B CA 1
ATOM 2480 C C . THR B 1 138 ? -1.373 -13.68 5.402 1 98 138 THR B C 1
ATOM 2482 O O . THR B 1 138 ? -1.99 -13.961 4.375 1 98 138 THR B O 1
ATOM 2485 N N . LEU B 1 139 ? -1.146 -12.453 5.809 1 98.62 139 LEU B N 1
ATOM 2486 C CA . LEU B 1 139 ? -1.491 -11.305 4.977 1 98.62 139 LEU B CA 1
ATOM 2487 C C . LEU B 1 139 ? -0.247 -10.711 4.324 1 98.62 139 LEU B C 1
ATOM 2489 O O . LEU B 1 139 ? 0.745 -10.438 5.008 1 98.62 139 LEU B O 1
ATOM 2493 N N . ILE B 1 140 ? -0.242 -10.617 3.02 1 98.81 140 ILE B N 1
ATOM 2494 C CA . ILE B 1 140 ? 0.728 -9.867 2.234 1 98.81 140 ILE B CA 1
ATOM 2495 C C . ILE B 1 140 ? 0.112 -8.539 1.785 1 98.81 140 ILE B C 1
ATOM 2497 O O . ILE B 1 140 ? -0.917 -8.523 1.105 1 98.81 140 ILE B O 1
ATOM 2501 N N . ASN B 1 141 ? 0.642 -7.414 2.191 1 98.75 141 ASN B N 1
ATOM 2502 C CA . ASN B 1 141 ? 0.025 -6.113 1.949 1 98.75 141 ASN B CA 1
ATOM 2503 C C . ASN B 1 141 ? 1.066 -5 1.888 1 98.75 141 ASN B C 1
ATOM 2505 O O . ASN B 1 141 ? 2.131 -5.105 2.5 1 98.75 141 ASN B O 1
ATOM 2509 N N . GLY B 1 142 ? 0.797 -3.969 1.131 1 98.56 142 GLY B N 1
ATOM 2510 C CA . GLY B 1 142 ? 1.677 -2.811 1.073 1 98.56 142 GLY B CA 1
ATOM 2511 C C . GLY B 1 142 ? 1.445 -1.946 -0.152 1 98.56 142 GLY B C 1
ATOM 2512 O O . GLY B 1 142 ? 0.311 -1.809 -0.616 1 98.56 142 GLY B O 1
ATOM 2513 N N . SER B 1 143 ? 2.529 -1.292 -0.58 1 98.25 143 SER B N 1
ATOM 2514 C CA . SER B 1 143 ? 2.441 -0.351 -1.692 1 98.25 143 SER B CA 1
ATOM 2515 C C . SER B 1 143 ? 2.717 -1.042 -3.023 1 98.25 143 SER B C 1
ATOM 2517 O O . SER B 1 143 ? 2.443 -0.483 -4.086 1 98.25 143 SER B O 1
ATOM 2519 N N . PHE B 1 144 ? 3.133 -2.244 -3.068 1 98.12 144 PHE B N 1
ATOM 2520 C CA . PHE B 1 144 ? 3.787 -2.955 -4.16 1 98.12 144 PHE B CA 1
ATOM 2521 C C . PHE B 1 144 ? 2.76 -3.484 -5.156 1 98.12 144 PHE B C 1
ATOM 2523 O O . PHE B 1 144 ? 2.021 -4.422 -4.852 1 98.12 144 PHE B O 1
ATOM 2530 N N . ASN B 1 145 ? 2.727 -2.873 -6.391 1 96.38 145 ASN B N 1
ATOM 2531 C CA . ASN B 1 145 ? 2.059 -3.539 -7.504 1 96.38 145 ASN B CA 1
ATOM 2532 C C . ASN B 1 145 ? 2.861 -4.738 -8 1 96.38 145 ASN B C 1
ATOM 2534 O O . ASN B 1 145 ? 4.094 -4.703 -8.016 1 96.38 145 ASN B O 1
ATOM 2538 N N . TRP B 1 146 ? 2.178 -5.754 -8.406 1 98 146 TRP B N 1
ATOM 2539 C CA . TRP B 1 146 ? 2.885 -6.965 -8.812 1 98 146 TRP B CA 1
ATOM 2540 C C . TRP B 1 146 ? 3.459 -6.809 -10.219 1 98 146 TRP B C 1
ATOM 2542 O O . TRP B 1 146 ? 3.105 -7.562 -11.125 1 98 146 TRP B O 1
ATOM 2552 N N . THR B 1 147 ? 4.395 -5.832 -10.344 1 97.19 147 THR B N 1
ATOM 2553 C CA . THR B 1 147 ? 4.953 -5.496 -11.648 1 97.19 147 THR B CA 1
ATOM 2554 C C . THR B 1 147 ? 6.477 -5.574 -11.625 1 97.19 147 THR B C 1
ATOM 2556 O O . THR B 1 147 ? 7.09 -5.438 -10.562 1 97.19 147 THR B O 1
ATOM 2559 N N . ARG B 1 148 ? 6.977 -5.77 -12.828 1 96.31 148 ARG B N 1
ATOM 2560 C CA . ARG B 1 148 ? 8.43 -5.754 -12.953 1 96.31 148 ARG B CA 1
ATOM 2561 C C . ARG B 1 148 ? 9 -4.391 -12.578 1 96.31 148 ARG B C 1
ATOM 2563 O O . ARG B 1 148 ? 10.078 -4.305 -11.984 1 96.31 148 ARG B O 1
ATOM 2570 N N . GLN B 1 149 ? 8.305 -3.381 -12.969 1 94.75 149 GLN B N 1
ATOM 2571 C CA . GLN B 1 149 ? 8.734 -2.027 -12.625 1 94.75 149 GLN B CA 1
ATOM 2572 C C . GLN B 1 149 ? 8.805 -1.845 -11.109 1 94.75 149 GLN B C 1
ATOM 2574 O O . GLN B 1 149 ? 9.719 -1.192 -10.602 1 94.75 149 GLN B O 1
ATOM 2579 N N . ALA B 1 150 ? 7.875 -2.342 -10.383 1 97 150 ALA B N 1
ATOM 2580 C CA . ALA B 1 150 ? 7.879 -2.256 -8.922 1 97 150 ALA B CA 1
ATOM 2581 C C . ALA B 1 150 ? 9.07 -3.006 -8.328 1 97 150 ALA B C 1
ATOM 2583 O O . ALA B 1 150 ? 9.672 -2.555 -7.355 1 97 150 ALA B O 1
ATOM 2584 N N . VAL B 1 151 ? 9.43 -4.117 -8.914 1 97.94 151 VAL B N 1
ATOM 2585 C CA . VAL B 1 151 ? 10.539 -4.934 -8.422 1 97.94 151 VAL B CA 1
ATOM 2586 C C . VAL B 1 151 ? 11.859 -4.199 -8.641 1 97.94 151 VAL B C 1
ATOM 2588 O O . VAL B 1 151 ? 12.719 -4.176 -7.758 1 97.94 151 VAL B O 1
ATOM 2591 N N . LEU B 1 152 ? 11.961 -3.549 -9.797 1 96.44 152 LEU B N 1
ATOM 2592 C CA . LEU B 1 152 ? 13.289 -3.145 -10.234 1 96.44 152 LEU B CA 1
ATOM 2593 C C . LEU B 1 152 ? 13.484 -1.643 -10.07 1 96.44 152 LEU B C 1
ATOM 2595 O O . LEU B 1 152 ? 14.625 -1.159 -10.047 1 96.44 152 LEU B O 1
ATOM 2599 N N . GLY B 1 153 ? 12.406 -0.932 -9.969 1 94.81 153 GLY B N 1
ATOM 2600 C CA . GLY B 1 153 ? 12.602 0.505 -10.078 1 94.81 153 GLY B CA 1
ATOM 2601 C C . GLY B 1 153 ? 11.93 1.282 -8.953 1 94.81 153 GLY B C 1
ATOM 2602 O O . GLY B 1 153 ? 12.531 2.195 -8.383 1 94.81 153 GLY B O 1
ATOM 2603 N N . ASN B 1 154 ? 10.781 1.013 -8.602 1 94.38 154 ASN B N 1
ATOM 2604 C CA . ASN B 1 154 ? 10.008 1.8 -7.645 1 94.38 154 ASN B CA 1
ATOM 2605 C C . ASN B 1 154 ? 10.508 1.59 -6.215 1 94.38 154 ASN B C 1
ATOM 2607 O O . ASN B 1 154 ? 11.047 0.532 -5.891 1 94.38 154 ASN B O 1
ATOM 2611 N N . GLN B 1 155 ? 10.344 2.609 -5.434 1 95.5 155 GLN B N 1
ATOM 2612 C CA . GLN B 1 155 ? 10.43 2.414 -3.99 1 95.5 155 GLN B CA 1
ATOM 2613 C C . GLN B 1 155 ? 9.109 1.904 -3.422 1 95.5 155 GLN B C 1
ATOM 2615 O O . GLN B 1 155 ? 8.102 2.615 -3.447 1 95.5 155 GLN B O 1
ATOM 2620 N N . GLU B 1 156 ? 9.148 0.675 -2.959 1 97.56 156 GLU B N 1
ATOM 2621 C CA . GLU B 1 156 ? 7.953 -0.029 -2.508 1 97.56 156 GLU B CA 1
ATOM 2622 C C . GLU B 1 156 ? 8.211 -0.769 -1.198 1 97.56 156 GLU B C 1
ATOM 2624 O O . GLU B 1 156 ? 9.367 -0.967 -0.806 1 97.56 156 GLU B O 1
ATOM 2629 N N . ASN B 1 157 ? 7.094 -1.105 -0.592 1 98.69 157 ASN B N 1
ATOM 2630 C CA . ASN B 1 157 ? 7.172 -2.012 0.548 1 98.69 157 ASN B CA 1
ATOM 2631 C C . ASN B 1 157 ? 6.109 -3.104 0.471 1 98.69 157 ASN B C 1
ATOM 2633 O O . ASN B 1 157 ? 5.055 -2.906 -0.136 1 98.69 157 ASN B O 1
ATOM 2637 N N . VAL B 1 158 ? 6.43 -4.262 1.082 1 98.81 158 VAL B N 1
ATOM 2638 C CA . VAL B 1 158 ? 5.5 -5.359 1.337 1 98.81 158 VAL B CA 1
ATOM 2639 C C . VAL B 1 158 ? 5.641 -5.832 2.781 1 98.81 158 VAL B C 1
ATOM 2641 O O . VAL B 1 158 ? 6.746 -6.145 3.234 1 98.81 158 VAL B O 1
ATOM 2644 N N . VAL B 1 159 ? 4.531 -5.805 3.475 1 98.62 159 VAL B N 1
ATOM 2645 C CA . VAL B 1 159 ? 4.504 -6.41 4.801 1 98.62 159 VAL B CA 1
ATOM 2646 C C . VAL B 1 159 ? 3.863 -7.793 4.723 1 98.62 159 VAL B C 1
ATOM 2648 O O . VAL B 1 159 ? 2.74 -7.938 4.23 1 98.62 159 VAL B O 1
ATOM 2651 N N . ILE B 1 160 ? 4.602 -8.789 5.156 1 98.5 160 ILE B N 1
ATOM 2652 C CA . ILE B 1 160 ? 4.082 -10.148 5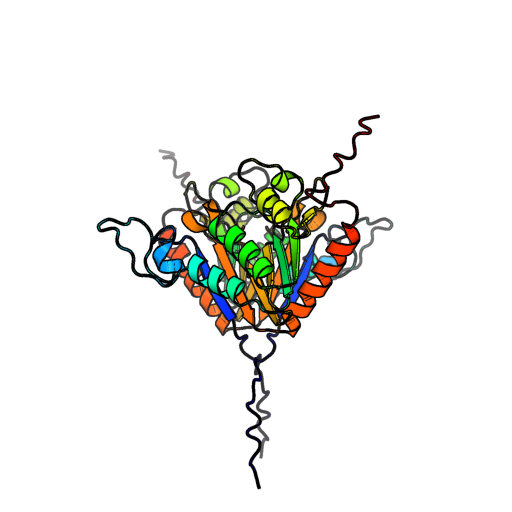.289 1 98.5 160 ILE B CA 1
ATOM 2653 C C . ILE B 1 160 ? 3.797 -10.445 6.758 1 98.5 160 ILE B C 1
ATOM 2655 O O . ILE B 1 160 ? 4.723 -10.688 7.539 1 98.5 160 ILE B O 1
ATOM 2659 N N . ALA B 1 161 ? 2.508 -10.445 7.094 1 97.56 161 ALA B N 1
ATOM 2660 C CA . ALA B 1 161 ? 2.1 -10.609 8.484 1 97.56 161 ALA B CA 1
ATOM 2661 C C . ALA B 1 161 ? 1.449 -11.969 8.711 1 97.56 161 ALA B C 1
ATOM 2663 O O . ALA B 1 161 ? 0.417 -12.281 8.109 1 97.56 161 ALA B O 1
ATOM 2664 N N . ARG B 1 162 ? 2.072 -12.75 9.539 1 96.25 162 ARG B N 1
ATOM 2665 C CA . ARG B 1 162 ? 1.421 -13.977 10 1 96.25 162 ARG B CA 1
ATOM 2666 C C . ARG B 1 162 ? 0.494 -13.688 11.18 1 96.25 162 ARG B C 1
ATOM 2668 O O . ARG B 1 162 ? 0.888 -13.836 12.336 1 96.25 162 ARG B O 1
ATOM 2675 N N . ASP B 1 163 ? -0.648 -13.336 10.914 1 95.94 163 ASP B N 1
ATOM 2676 C CA . ASP B 1 163 ? -1.674 -12.875 11.844 1 95.94 163 ASP B CA 1
ATOM 2677 C C . ASP B 1 163 ? -3.07 -13.227 11.344 1 95.94 163 ASP B C 1
ATOM 2679 O O . ASP B 1 163 ? -3.664 -12.469 10.57 1 95.94 163 ASP B O 1
ATOM 2683 N N . ALA B 1 164 ? -3.613 -14.258 11.906 1 96.25 164 ALA B N 1
ATOM 2684 C CA . ALA B 1 164 ? -4.883 -14.789 11.414 1 96.25 164 ALA B CA 1
ATOM 2685 C C . ALA B 1 164 ? -6.008 -13.773 11.586 1 96.25 164 ALA B C 1
ATOM 2687 O O . ALA B 1 164 ? -6.922 -13.703 10.766 1 96.25 164 ALA B O 1
ATOM 2688 N N . LYS B 1 165 ? -5.922 -13.031 12.625 1 96.06 165 LYS B N 1
ATOM 2689 C CA . LYS B 1 165 ? -6.949 -12.016 12.852 1 96.06 165 LYS B CA 1
ATOM 2690 C C . LYS B 1 165 ? -6.906 -10.945 11.766 1 96.06 165 LYS B C 1
ATOM 2692 O O . LYS B 1 165 ? -7.934 -10.594 11.18 1 96.06 165 LYS B O 1
ATOM 2697 N N . LEU B 1 166 ? -5.754 -10.469 11.547 1 96.94 166 LEU B N 1
ATOM 2698 C CA . LEU B 1 166 ? -5.578 -9.453 10.516 1 96.94 166 LEU B CA 1
ATOM 2699 C C . LEU B 1 166 ? -5.934 -10.008 9.141 1 96.94 166 LEU B C 1
ATOM 2701 O O . LEU B 1 166 ? -6.633 -9.352 8.367 1 96.94 166 LEU B O 1
ATOM 2705 N N . ALA B 1 167 ? -5.5 -11.195 8.867 1 98.12 167 ALA B N 1
ATOM 2706 C CA . ALA B 1 167 ? -5.824 -11.852 7.605 1 98.12 167 ALA B CA 1
ATOM 2707 C C . ALA B 1 167 ? -7.336 -12.008 7.445 1 98.12 167 ALA B C 1
ATOM 2709 O O . ALA B 1 167 ? -7.867 -11.859 6.34 1 98.12 167 ALA B O 1
ATOM 2710 N N . GLY B 1 168 ? -7.977 -12.289 8.516 1 98.25 168 GLY B N 1
ATOM 2711 C CA . GLY B 1 168 ? -9.422 -12.461 8.484 1 98.25 168 GLY B CA 1
ATOM 2712 C C . GLY B 1 168 ? -10.156 -11.188 8.094 1 98.25 168 GLY B C 1
ATOM 2713 O O . GLY B 1 168 ? -11.164 -11.242 7.383 1 98.25 168 GLY B O 1
ATOM 2714 N N . VAL B 1 169 ? -9.695 -10.078 8.555 1 98.44 169 VAL B N 1
ATOM 2715 C CA . VAL B 1 169 ? -10.305 -8.789 8.203 1 98.44 169 VAL B CA 1
ATOM 2716 C C . VAL B 1 169 ? -10.219 -8.57 6.695 1 98.44 169 VAL B C 1
ATOM 2718 O O . VAL B 1 169 ? -11.203 -8.18 6.066 1 98.44 169 VAL B O 1
ATOM 2721 N N . PHE B 1 170 ? -9.109 -8.898 6.102 1 98.75 170 PHE B N 1
ATOM 2722 C CA . PHE B 1 170 ? -8.93 -8.727 4.664 1 98.75 170 PHE B CA 1
ATOM 2723 C C . PHE B 1 170 ? -9.711 -9.781 3.893 1 98.75 170 PHE B C 1
ATOM 2725 O O . PHE B 1 170 ? -10.203 -9.516 2.793 1 98.75 170 PHE B O 1
ATOM 2732 N N . ALA B 1 171 ? -9.773 -10.969 4.484 1 98.75 171 ALA B N 1
ATOM 2733 C CA . ALA B 1 171 ? -10.555 -12.016 3.83 1 98.75 171 ALA B CA 1
ATOM 2734 C C . ALA B 1 171 ? -12.016 -11.609 3.689 1 98.75 171 ALA B C 1
ATOM 2736 O O . ALA B 1 171 ? -12.641 -11.859 2.652 1 98.75 171 ALA B O 1
ATOM 2737 N N . LYS B 1 172 ? -12.5 -11.016 4.684 1 98.62 172 LYS B N 1
ATOM 2738 C CA . LYS B 1 172 ? -13.883 -10.547 4.617 1 98.62 172 LYS B CA 1
ATOM 2739 C C . LYS B 1 172 ? -14.055 -9.492 3.531 1 98.62 172 LYS B C 1
ATOM 2741 O O . LYS B 1 172 ? -15.047 -9.5 2.801 1 98.62 172 LYS B O 1
ATOM 2746 N N . GLU B 1 173 ? -13.141 -8.594 3.492 1 98.19 173 GLU B N 1
ATOM 2747 C CA . GLU B 1 173 ? -13.172 -7.578 2.439 1 98.19 173 GLU B CA 1
ATOM 2748 C C . GLU B 1 173 ? -13.078 -8.219 1.057 1 98.19 173 GLU B C 1
ATOM 2750 O O . GLU B 1 173 ? -13.828 -7.848 0.146 1 98.19 173 GLU B O 1
ATOM 2755 N N . PHE B 1 174 ? -12.211 -9.156 0.894 1 98.56 174 PHE B N 1
ATOM 2756 C CA . PHE B 1 174 ? -12.07 -9.875 -0.367 1 98.56 174 PHE B CA 1
ATOM 2757 C C . PHE B 1 174 ? -13.375 -10.547 -0.765 1 98.56 174 PHE B C 1
ATOM 2759 O O . PHE B 1 174 ? -13.836 -10.406 -1.903 1 98.56 174 PHE B O 1
ATOM 2766 N N . ASP B 1 175 ? -13.945 -11.195 0.181 1 98.38 175 ASP B N 1
ATOM 2767 C CA . ASP B 1 175 ? -15.188 -11.922 -0.083 1 98.38 175 ASP B CA 1
ATOM 2768 C C . ASP B 1 175 ? -16.312 -10.961 -0.493 1 98.38 175 ASP B C 1
ATOM 2770 O O . ASP B 1 175 ? -17.109 -11.273 -1.374 1 98.38 175 ASP B O 1
ATOM 2774 N N . SER B 1 176 ? -16.344 -9.906 0.16 1 97.31 176 SER B N 1
ATOM 2775 C CA . SER B 1 176 ? -17.344 -8.898 -0.189 1 97.31 176 SER B CA 1
ATOM 2776 C C . SER B 1 176 ? -17.188 -8.438 -1.633 1 97.31 176 SER B C 1
ATOM 2778 O O . SER B 1 176 ? -18.156 -8.391 -2.387 1 97.31 176 SER B O 1
ATOM 2780 N N . MET B 1 177 ? -16 -8.125 -2.023 1 96.06 177 MET B N 1
ATOM 2781 C CA . MET B 1 177 ? -15.727 -7.676 -3.387 1 96.06 177 MET B CA 1
ATOM 2782 C C . MET B 1 177 ? -15.969 -8.805 -4.387 1 96.06 177 MET B C 1
ATOM 2784 O O . MET B 1 177 ? -16.531 -8.578 -5.457 1 96.06 177 MET B O 1
ATOM 2788 N N . TRP B 1 178 ? -15.516 -9.969 -3.986 1 96.69 178 TRP B N 1
ATOM 2789 C CA . TRP B 1 178 ? -15.688 -11.133 -4.848 1 96.69 178 TRP B CA 1
ATOM 2790 C C . TRP B 1 178 ? -17.156 -11.344 -5.184 1 96.69 178 TRP B C 1
ATOM 2792 O O . TRP B 1 178 ? -17.5 -11.68 -6.32 1 96.69 178 TRP B O 1
ATOM 2802 N N . GLY B 1 179 ? -18.031 -11.164 -4.191 1 95.94 179 GLY B N 1
ATOM 2803 C CA . GLY B 1 179 ? -19.469 -11.266 -4.41 1 95.94 179 GLY B CA 1
ATOM 2804 C C . GLY B 1 179 ? -20.016 -10.148 -5.281 1 95.94 179 GLY B C 1
ATOM 2805 O O . GLY B 1 179 ? -20.844 -10.398 -6.172 1 95.94 179 GLY B O 1
ATOM 2806 N N . LYS B 1 180 ? -19.547 -8.977 -5.074 1 93.31 180 LYS B N 1
ATOM 2807 C CA . LYS B 1 180 ? -20 -7.801 -5.816 1 93.31 180 LYS B CA 1
ATOM 2808 C C . LYS B 1 180 ? -19.625 -7.91 -7.293 1 93.31 180 LYS B C 1
ATOM 2810 O O . LYS B 1 180 ? -20.344 -7.391 -8.156 1 93.31 180 LYS B O 1
ATOM 2815 N N . PHE B 1 181 ? -18.516 -8.617 -7.523 1 92 181 PHE B N 1
ATOM 2816 C CA . PHE B 1 181 ? -18 -8.648 -8.883 1 92 181 PHE B CA 1
ATOM 2817 C C . PHE B 1 181 ? -18.391 -9.945 -9.586 1 92 181 PHE B C 1
ATOM 2819 O O . PHE B 1 181 ? -17.781 -10.344 -10.57 1 92 181 PHE B O 1
ATOM 2826 N N . ARG B 1 182 ? -19.328 -10.695 -9.188 1 87.88 182 ARG B N 1
ATOM 2827 C CA . ARG B 1 182 ? -19.75 -11.984 -9.734 1 87.88 182 ARG B CA 1
ATOM 2828 C C . ARG B 1 182 ? -20.062 -11.867 -11.219 1 87.88 182 ARG B C 1
ATOM 2830 O O . ARG B 1 182 ? -19.797 -12.789 -11.992 1 87.88 182 ARG B O 1
ATOM 2837 N N . GLY B 1 183 ? -20.469 -10.828 -11.695 1 83.94 183 GLY B N 1
ATOM 2838 C CA . GLY B 1 183 ? -20.812 -10.656 -13.094 1 83.94 183 GLY B CA 1
ATOM 2839 C C . GLY B 1 183 ? -19.641 -10.172 -13.938 1 83.94 183 GLY B C 1
ATOM 2840 O O . GLY B 1 183 ? -19.75 -10.07 -15.164 1 83.94 183 GLY B O 1
ATOM 2841 N N . ASN B 1 184 ? -18.438 -10.023 -13.352 1 87.25 184 ASN B N 1
ATOM 2842 C CA . ASN B 1 184 ? -17.281 -9.453 -14.047 1 87.25 184 ASN B CA 1
ATOM 2843 C C . ASN B 1 184 ? -16.141 -10.453 -14.148 1 87.25 184 ASN B C 1
ATOM 2845 O O . ASN B 1 184 ? -14.992 -10.117 -13.844 1 87.25 184 ASN B O 1
ATOM 2849 N N . GLU B 1 185 ? -16.438 -11.625 -14.672 1 89.12 185 GLU B N 1
ATOM 2850 C CA . GLU B 1 185 ? -15.422 -12.664 -14.82 1 89.12 185 GLU B CA 1
ATOM 2851 C C . GLU B 1 185 ? -14.508 -12.375 -16 1 89.12 185 GLU B C 1
ATOM 2853 O O . GLU B 1 185 ? -14.961 -11.922 -17.062 1 89.12 185 GLU B O 1
ATOM 2858 N N . TYR B 1 186 ? -13.32 -12.586 -15.727 1 84.88 186 TYR B N 1
ATOM 2859 C CA . TYR B 1 186 ? -12.328 -12.398 -16.781 1 84.88 186 TYR B CA 1
ATOM 2860 C C . TYR B 1 186 ? -11.922 -13.727 -17.391 1 84.88 186 TYR B C 1
ATOM 2862 O O . TYR B 1 186 ? -11.609 -14.68 -16.672 1 84.88 186 TYR B O 1
ATOM 2870 N N . GLY B 1 187 ? -11.773 -13.844 -18.828 1 73.56 187 GLY B N 1
ATOM 2871 C CA . GLY B 1 187 ? -11.359 -15.039 -19.547 1 73.56 187 GLY B CA 1
ATOM 2872 C C . GLY B 1 187 ? -12.516 -15.945 -19.922 1 73.56 187 GLY B C 1
ATOM 2873 O O . GLY B 1 187 ? -12.312 -17.031 -20.469 1 73.56 187 GLY B O 1
ATOM 2874 N N . GLY B 1 188 ? -13.812 -15.844 -19.484 1 54.91 188 GLY B N 1
ATOM 2875 C CA . GLY B 1 188 ? -14.867 -16.734 -19.969 1 54.91 188 GLY B CA 1
ATOM 2876 C C . GLY B 1 188 ? -14.977 -16.734 -21.484 1 54.91 188 GLY B C 1
ATOM 2877 O O . GLY B 1 188 ? -14.758 -15.703 -22.141 1 54.91 188 GLY B O 1
ATOM 2878 N N . ARG B 1 189 ? -14.492 -17.859 -22.125 1 45.75 189 ARG B N 1
ATOM 2879 C CA . ARG B 1 189 ? -14.82 -18.234 -23.5 1 45.75 189 ARG B CA 1
ATOM 2880 C C . ARG B 1 189 ? -16.266 -17.875 -23.828 1 45.75 189 ARG B C 1
ATOM 2882 O O . ARG B 1 189 ? -17.203 -18.562 -23.375 1 45.75 189 ARG B O 1
ATOM 2889 N N . GLY B 1 190 ? -16.859 -16.828 -23.609 1 38.97 190 GLY B N 1
ATOM 2890 C CA . GLY B 1 190 ? -18.125 -16.719 -24.328 1 38.97 190 GLY B CA 1
ATOM 2891 C C . GLY B 1 190 ? -18 -17.016 -25.797 1 38.97 190 GLY B C 1
ATOM 2892 O O . GLY B 1 190 ? -18.219 -16.141 -26.641 1 38.97 190 GLY B O 1
ATOM 2893 N N . GLY B 1 191 ? -16.922 -17.719 -26.312 1 35.66 191 GLY B N 1
ATOM 2894 C CA . GLY B 1 191 ? -17.109 -18.094 -27.703 1 35.66 191 GLY B CA 1
ATOM 2895 C C . GLY B 1 191 ? -18.344 -18.953 -27.938 1 35.66 191 GLY B C 1
ATOM 2896 O O . GLY B 1 191 ? -18.453 -19.609 -28.969 1 35.66 191 GLY B O 1
ATOM 2897 N N . GLY B 1 192 ? -19.344 -19.25 -27.109 1 33.69 192 GLY B N 1
ATOM 2898 C CA . GLY B 1 192 ? -20.391 -20.047 -27.734 1 33.69 192 GLY B CA 1
ATOM 2899 C C . GLY B 1 192 ? -21.016 -19.344 -28.922 1 33.69 192 GLY B C 1
ATOM 2900 O O . GLY B 1 192 ? -21.891 -18.5 -28.766 1 33.69 192 GLY B O 1
ATOM 2901 N N . GLY B 1 193 ? -20.25 -18.734 -29.922 1 30.33 193 GLY B N 1
ATOM 2902 C CA . GLY B 1 193 ? -20.938 -18.594 -31.188 1 30.33 193 GLY B CA 1
ATOM 2903 C C . GLY B 1 193 ? -21.578 -19.891 -31.656 1 30.33 193 GLY B C 1
ATOM 2904 O O . GLY B 1 193 ? -21.156 -20.984 -31.266 1 30.33 193 GLY B O 1
ATOM 2905 N N . ASN B 1 194 ? -22.953 -19.906 -31.969 1 30.42 194 ASN B N 1
ATOM 2906 C CA . ASN B 1 194 ? -23.844 -20.703 -32.812 1 30.42 194 ASN B CA 1
ATOM 2907 C C . ASN B 1 194 ? -23.188 -21.109 -34.125 1 30.42 194 ASN B C 1
ATOM 2909 O O . ASN B 1 194 ? -22.906 -20.266 -34.969 1 30.42 194 ASN B O 1
ATOM 2913 N N . ARG B 1 195 ? -22.031 -21.75 -34.219 1 27.66 195 ARG B N 1
ATOM 2914 C CA . ARG B 1 195 ? -21.953 -22.281 -35.562 1 27.66 195 ARG B CA 1
ATOM 2915 C C . ARG B 1 195 ? -23.125 -23.203 -35.875 1 27.66 195 ARG B C 1
ATOM 2917 O O . ARG B 1 195 ? -23.25 -24.281 -35.281 1 27.66 195 ARG B O 1
ATOM 2924 N N . ALA B 1 196 ? -24.547 -22.797 -35.812 1 23.22 196 ALA B N 1
ATOM 2925 C CA . ALA B 1 196 ? -25.359 -23.531 -36.781 1 23.22 196 ALA B CA 1
ATOM 2926 C C . ALA B 1 196 ? -25.125 -23.016 -38.188 1 23.22 196 ALA B C 1
ATOM 2928 O O . ALA B 1 196 ? -24.844 -21.828 -38.375 1 23.22 196 ALA B O 1
#

Solvent-accessible surface area (backbone atoms only — not comparable to full-atom values): 20696 Å² total; per-residue (Å²): 136,82,82,76,77,74,72,79,77,65,64,35,66,52,49,61,49,78,36,60,32,39,33,88,61,50,57,67,28,68,36,47,75,70,72,41,83,70,85,59,90,80,63,81,42,20,86,63,85,42,46,66,52,52,52,47,51,56,52,56,61,38,69,54,30,36,42,37,35,31,31,44,45,46,23,67,72,57,51,49,34,55,49,50,29,40,74,74,65,20,50,50,40,37,38,32,17,43,70,44,54,70,36,90,70,36,40,51,57,63,44,24,74,74,68,37,54,32,30,23,66,76,47,95,49,44,42,41,30,27,35,34,32,38,53,60,29,27,26,37,37,18,36,43,50,48,30,48,59,35,44,58,51,16,34,26,33,38,39,39,32,50,26,44,67,63,18,44,58,51,49,52,53,48,52,52,50,53,61,74,25,67,88,32,63,47,76,72,74,71,72,74,68,75,84,117,136,82,82,75,78,74,72,79,79,64,65,34,64,54,49,59,48,77,35,61,31,40,32,87,62,48,58,67,27,68,37,46,75,69,74,41,81,70,86,58,90,80,61,79,44,21,86,64,86,40,47,66,51,51,52,47,52,56,52,55,62,38,69,53,30,36,43,38,34,30,31,43,46,46,24,67,73,57,51,50,36,55,49,50,29,40,74,74,65,21,49,50,41,38,38,33,16,44,71,43,54,70,36,91,70,37,40,52,58,62,42,26,73,73,68,37,55,31,30,24,67,78,47,95,48,44,41,42,30,27,35,34,33,39,54,61,29,28,26,37,36,19,36,43,51,47,31,49,59,35,44,58,50,17,33,26,34,37,39,40,31,50,25,46,68,65,18,44,58,52,46,51,54,49,51,52,50,55,62,74,25,65,88,33,63,48,77,74,75,75,64,79,66,78,85,120

pLDDT: mean 88.05, std 19.62, range [22.8, 98.94]

InterPro domains:
  IPR000571 Zinc finger, CCCH-type [PS50103] (28-50)
  IPR001736 Phospholipase D/Transphosphatidylase [PS50035] (123-150)
  IPR025202 Cardiolipin synthase-like, phospholipase D-like domain [PF13091] (55-178)
  IPR051406 Phospholipase D domain-containing protein [PTHR43856] (15-184)